Protein AF-0000000087042225 (afdb_homodimer)

Radius of gyration: 25.37 Å; Cα contacts (8 Å, |Δi|>4): 942; chains: 2; bounding box: 65×76×49 Å

pLDDT: mean 95.66, std 5.8, range [67.12, 98.88]

Solvent-accessible surface area (backbone atoms only — not comparable to full-atom values): 33388 Å² total; per-residue (Å²): 128,58,68,72,61,33,48,53,50,55,70,37,31,66,54,37,48,70,68,36,50,70,56,57,73,57,73,89,76,45,88,49,46,54,80,77,43,66,49,50,66,44,94,54,24,66,60,43,42,49,52,50,24,59,32,46,66,61,47,55,66,67,57,50,52,42,52,49,54,55,32,46,47,41,63,35,45,37,58,52,51,37,54,54,40,51,15,54,57,40,36,45,84,49,43,46,36,85,48,38,49,23,42,46,53,26,40,50,47,25,57,48,50,43,52,23,53,32,48,51,50,50,48,49,62,36,30,56,39,28,57,53,44,45,49,46,18,40,33,45,29,32,34,52,38,43,65,80,77,42,81,44,32,44,64,34,44,39,51,50,46,22,50,50,24,45,51,49,16,47,30,27,40,35,48,13,52,52,27,46,77,44,62,19,56,67,61,15,48,55,28,39,56,48,17,51,52,26,45,38,50,16,52,36,32,43,49,53,50,44,52,38,42,71,77,39,43,41,63,41,36,35,34,52,30,51,46,56,74,67,51,86,68,66,74,51,63,66,36,35,58,89,77,46,91,55,40,38,60,54,45,51,41,48,24,37,73,73,55,31,52,32,70,64,52,54,33,49,49,53,42,46,51,42,57,74,59,44,50,84,71,65,73,91,51,49,74,67,22,46,53,20,39,51,50,55,69,46,40,36,63,55,45,56,65,52,42,65,61,51,56,58,50,51,72,66,54,76,89,71,86,58,77,43,51,49,130,128,59,69,71,62,34,48,53,49,55,70,38,32,67,54,37,48,70,68,36,51,70,57,55,73,56,76,89,76,47,87,49,45,53,80,78,44,64,49,48,66,44,95,53,24,66,60,42,41,49,53,49,24,58,32,45,66,61,45,56,67,66,56,48,54,40,52,48,54,53,32,44,47,41,63,36,44,36,56,53,50,36,55,54,42,52,15,54,56,41,34,45,84,49,44,47,37,84,50,37,49,23,41,47,54,27,40,51,49,25,58,49,50,42,53,22,55,31,47,51,51,50,46,50,60,35,28,56,40,28,60,54,43,44,50,47,18,41,33,44,29,33,35,52,36,43,64,81,77,42,81,43,32,45,65,36,45,41,52,50,47,22,51,50,24,44,51,48,17,47,29,26,41,35,48,12,53,52,27,46,75,44,62,20,57,66,59,15,49,55,28,39,54,48,16,51,50,25,45,38,50,16,52,35,32,43,49,52,51,44,52,40,43,71,78,40,41,42,64,42,36,36,32,50,28,51,46,57,76,66,50,86,68,66,74,52,65,66,35,35,59,89,78,45,92,54,41,37,60,54,45,50,42,49,23,37,73,73,55,31,53,33,69,64,53,54,35,50,49,53,42,48,50,40,59,74,59,43,50,86,72,66,72,90,52,49,75,67,22,47,52,21,40,52,50,53,71,46,41,36,62,56,44,56,64,52,41,63,61,50,56,58,51,53,73,67,54,77,90,69,87,58,77,43,50,49,129

Foldseek 3Di:
DDPVVLVVLVVCQVVCVVPQCVLFDDPVPDDFLCVLAQDPVDPCRVVRLVVLQVLLVLADPLLVLLLLLLLLLLLLLVLLLVLQQLARNQHDPPCDDPGSSPVSSVSLSVNSNRLNVNSLVSSVSNPFWDNVLSVLLSVVQNVVFFDLVQVSHVLLSLLLLLLVLLQLLLLLQLSLVSSVVSPNNSSSVSSNSVSVSSVSSNVSSLVVLLVCCVPPVQVNLLSNLVSVVSPRDRRSCCGDRPPDRCSNVLSLLSCCVSVSGHLLNSLVSLVVSCVSSVLVPDDDYDPSSVVSSVNSNCVSVVSVVVRVVVSVVSVPDDNDDDNTTDD/DDPVVLVVLVVCQVVCVVPQCVLFDDPVPDDFLCVLAQDPVDPCRVVRLVVLQVLLVLADPLLVLLLLLLLLLLLLLVLLLVLQQLARNQHDPPCDDPGSSPVCSVSLSVNSNRLNVNSLVSSVSNPFWDNVLSVLLSVVQNVVFADLVQVSHVLLSLLLLLLVLLQLLLLLQLSLVSSVVSPNNSSSVSSNSVSVSSVSSNVSSLVVLLVCCVPPVQVNLLSNLVSVVSPRDRRSCCGDRPPDRCSNVLSLLSCCVSVSGHLLNSLVSLVVSCVSSVLVPDDDYDPSSVVSSVNSNCVSVVSVVVRVVVSVVSVPDDNDDDNTTDD

Structure (mmCIF, N/CA/C/O backbone):
data_AF-0000000087042225-model_v1
#
loop_
_entity.id
_entity.type
_entity.pdbx_description
1 polymer stearoyl-
#
loop_
_atom_site.group_PDB
_atom_site.id
_atom_site.type_symbol
_atom_site.label_atom_id
_atom_site.label_alt_id
_atom_site.label_comp_id
_atom_site.label_asym_id
_atom_site.label_entity_id
_atom_site.label_seq_id
_atom_site.pdbx_PDB_ins_code
_atom_site.Cartn_x
_atom_site.Cartn_y
_atom_site.Cartn_z
_atom_site.occupancy
_atom_site.B_iso_or_equiv
_atom_site.auth_seq_id
_atom_site.auth_comp_id
_atom_site.auth_asym_id
_atom_site.auth_atom_id
_atom_site.pdbx_PDB_model_num
ATOM 1 N N . MET A 1 1 ? 22.641 13.641 -0.724 1 86.81 1 MET A N 1
ATOM 2 C CA . MET A 1 1 ? 23.109 14.32 0.481 1 86.81 1 MET A CA 1
ATOM 3 C C . MET A 1 1 ? 24.578 14.023 0.74 1 86.81 1 MET A C 1
ATOM 5 O O . MET A 1 1 ? 25.047 12.898 0.517 1 86.81 1 MET A O 1
ATOM 9 N N . PRO A 1 2 ? 25.266 15.016 1.279 1 89.56 2 PRO A N 1
ATOM 10 C CA . PRO A 1 2 ? 26.656 14.742 1.626 1 89.56 2 PRO A CA 1
ATOM 11 C C . PRO A 1 2 ? 26.812 13.617 2.648 1 89.56 2 PRO A C 1
ATOM 13 O O . PRO A 1 2 ? 25.953 13.469 3.531 1 89.56 2 PRO A O 1
ATOM 16 N N . PRO A 1 3 ? 27.906 12.867 2.502 1 90.44 3 PRO A N 1
ATOM 17 C CA . PRO A 1 3 ? 28.109 11.703 3.375 1 90.44 3 PRO A CA 1
ATOM 18 C C . PRO A 1 3 ? 28.078 12.07 4.859 1 90.44 3 PRO A C 1
ATOM 20 O O . PRO A 1 3 ? 27.594 11.289 5.68 1 90.44 3 PRO A O 1
ATOM 23 N N . GLN A 1 4 ? 28.578 13.172 5.16 1 90.81 4 GLN A N 1
ATOM 24 C CA . GLN A 1 4 ? 28.609 13.594 6.559 1 90.81 4 GLN A CA 1
ATOM 25 C C . GLN A 1 4 ? 27.203 13.75 7.117 1 90.81 4 GLN A C 1
ATOM 27 O O . GLN A 1 4 ? 26.953 13.445 8.281 1 90.81 4 GLN A O 1
ATOM 32 N N . LYS A 1 5 ? 26.375 14.234 6.336 1 91.81 5 LYS A N 1
ATOM 33 C CA . LYS A 1 5 ? 24.984 14.398 6.758 1 91.81 5 LYS A CA 1
ATOM 34 C C . LYS A 1 5 ? 24.297 13.039 6.898 1 91.81 5 LYS A C 1
ATOM 36 O O . LYS A 1 5 ? 23.484 12.844 7.809 1 91.81 5 LYS A O 1
ATOM 41 N N . ILE A 1 6 ? 24.594 12.156 6.004 1 93.5 6 ILE A N 1
ATOM 42 C CA . ILE A 1 6 ? 24.047 10.805 6.07 1 93.5 6 ILE A CA 1
ATOM 43 C C . ILE A 1 6 ? 24.469 10.141 7.383 1 93.5 6 ILE A C 1
ATOM 45 O O . ILE A 1 6 ? 23.672 9.438 8.008 1 93.5 6 ILE A O 1
ATOM 49 N N . GLN A 1 7 ? 25.688 10.398 7.797 1 94.69 7 GLN A N 1
ATOM 50 C CA . GLN A 1 7 ? 26.219 9.805 9.016 1 94.69 7 GLN A CA 1
ATOM 51 C C . GLN A 1 7 ? 25.453 10.289 10.242 1 94.69 7 GLN A C 1
ATOM 53 O O . GLN A 1 7 ? 25.344 9.57 11.234 1 94.69 7 GLN A O 1
ATOM 58 N N . ILE A 1 8 ? 24.906 11.477 10.172 1 95.81 8 ILE A N 1
ATOM 59 C CA . ILE A 1 8 ? 24.078 11.992 11.266 1 95.81 8 ILE A CA 1
ATOM 60 C C . ILE A 1 8 ? 22.906 11.039 11.531 1 95.81 8 ILE A C 1
ATOM 62 O O . ILE A 1 8 ? 22.688 10.617 12.672 1 95.81 8 ILE A O 1
ATOM 66 N N . PHE A 1 9 ? 22.266 10.625 10.523 1 97.25 9 PHE A N 1
ATOM 67 C CA . PHE A 1 9 ? 21.094 9.781 10.672 1 97.25 9 PHE A CA 1
ATOM 68 C C . PHE A 1 9 ? 21.484 8.367 11.094 1 97.25 9 PHE A C 1
ATOM 70 O O . PHE A 1 9 ? 20.781 7.73 11.875 1 97.25 9 PHE A O 1
ATOM 77 N N . LYS A 1 10 ? 22.562 7.934 10.562 1 95.69 10 LYS A N 1
ATOM 78 C CA . LYS A 1 10 ? 23.047 6.621 10.984 1 95.69 10 LYS A CA 1
ATOM 79 C C . LYS A 1 10 ? 23.391 6.629 12.469 1 95.69 10 LYS A C 1
ATOM 81 O O . LYS A 1 10 ? 23.141 5.648 13.18 1 95.69 10 LYS A O 1
ATOM 86 N N . SER A 1 11 ? 23.938 7.719 12.945 1 96.88 11 SER A N 1
ATOM 87 C CA . SER A 1 11 ? 24.359 7.836 14.344 1 96.88 11 SER A CA 1
ATOM 88 C C . SER A 1 11 ? 23.141 7.934 15.266 1 96.88 11 SER A C 1
ATOM 90 O O . SER A 1 11 ? 23.25 7.695 16.469 1 96.88 11 SER A O 1
ATOM 92 N N . LEU A 1 12 ? 22 8.227 14.75 1 98.06 12 LEU A N 1
ATOM 93 C CA . LEU A 1 12 ? 20.781 8.414 15.547 1 98.06 12 LEU A CA 1
ATOM 94 C C . LEU A 1 12 ? 20 7.109 15.664 1 98.06 12 LEU A C 1
ATOM 96 O O . LEU A 1 12 ? 18.922 7.078 16.25 1 98.06 12 LEU A O 1
ATOM 100 N N . ASP A 1 13 ? 20.484 6.059 15.148 1 98 13 ASP A N 1
ATOM 101 C CA . ASP A 1 13 ? 19.766 4.789 15.094 1 98 13 ASP A CA 1
ATOM 102 C C . ASP A 1 13 ? 19.312 4.359 16.484 1 98 13 ASP A C 1
ATOM 104 O O . ASP A 1 13 ? 18.141 4.023 16.672 1 98 13 ASP A O 1
ATOM 108 N N . ASN A 1 14 ? 20.172 4.352 17.438 1 98.19 14 ASN A N 1
ATOM 109 C CA . ASN A 1 14 ? 19.828 3.967 18.812 1 98.19 14 ASN A CA 1
ATOM 110 C C . ASN A 1 14 ? 18.828 4.941 19.422 1 98.19 14 ASN A C 1
ATOM 112 O O . ASN A 1 14 ? 17.922 4.531 20.156 1 98.19 14 ASN A O 1
ATOM 116 N N . TRP A 1 15 ? 19.047 6.195 19.156 1 98.69 15 TRP A N 1
ATOM 117 C CA . TRP A 1 15 ? 18.125 7.215 19.672 1 98.69 15 TRP A CA 1
ATOM 118 C C . TRP A 1 15 ? 16.719 6.988 19.141 1 98.69 15 TRP A C 1
ATOM 120 O O . TRP A 1 15 ? 15.742 7.121 19.891 1 98.69 15 TRP A O 1
ATOM 130 N N . VAL A 1 16 ? 16.594 6.645 17.875 1 98.81 16 VAL A N 1
ATOM 131 C CA . VAL A 1 16 ? 15.305 6.375 17.25 1 98.81 16 VAL A CA 1
ATOM 132 C C . VAL A 1 16 ? 14.625 5.199 17.953 1 98.81 16 VAL A C 1
ATOM 134 O O . VAL A 1 16 ? 13.438 5.25 18.266 1 98.81 16 VAL A O 1
ATOM 137 N N . GLU A 1 17 ? 15.344 4.18 18.156 1 98.56 17 GLU A N 1
ATOM 138 C CA . GLU A 1 17 ? 14.805 3.01 18.859 1 98.56 17 GLU A CA 1
ATOM 139 C C . GLU A 1 17 ? 14.211 3.391 20.203 1 98.56 17 GLU A C 1
ATOM 141 O O . GLU A 1 17 ? 13.102 2.982 20.547 1 98.56 17 GLU A O 1
ATOM 146 N N . LYS A 1 18 ? 14.828 4.238 20.938 1 98.5 18 LYS A N 1
ATOM 147 C CA . LYS A 1 18 ? 14.461 4.539 22.328 1 98.5 18 LYS A CA 1
ATOM 148 C C . LYS A 1 18 ? 13.414 5.641 22.391 1 98.5 18 LYS A C 1
ATOM 150 O O . LYS A 1 18 ? 12.555 5.645 23.281 1 98.5 18 LYS A O 1
ATOM 155 N N . ASN A 1 19 ? 13.477 6.566 21.406 1 98.69 19 ASN A N 1
ATOM 156 C CA . ASN A 1 19 ? 12.68 7.781 21.562 1 98.69 19 ASN A CA 1
ATOM 157 C C . ASN A 1 19 ? 11.531 7.832 20.562 1 98.69 19 ASN A C 1
ATOM 159 O O . ASN A 1 19 ? 10.547 8.547 20.766 1 98.69 19 ASN A O 1
ATOM 163 N N . ILE A 1 20 ? 11.695 7.094 19.438 1 98.81 20 ILE A N 1
ATOM 164 C CA . ILE A 1 20 ? 10.688 7.18 18.375 1 98.81 20 ILE A CA 1
ATOM 165 C C . ILE A 1 20 ? 9.828 5.918 18.391 1 98.81 20 ILE A C 1
ATOM 167 O O . ILE A 1 20 ? 8.602 6 18.281 1 98.81 20 ILE A O 1
ATOM 171 N N . HIS A 1 21 ? 10.438 4.734 18.578 1 98.62 21 HIS A N 1
ATOM 172 C CA . HIS A 1 21 ? 9.711 3.471 18.531 1 98.62 21 HIS A CA 1
ATOM 173 C C . HIS A 1 21 ? 8.641 3.412 19.609 1 98.62 21 HIS A C 1
ATOM 175 O O . HIS A 1 21 ? 7.68 2.643 19.5 1 98.62 21 HIS A O 1
ATOM 181 N N . VAL A 1 22 ? 8.719 4.207 20.672 1 98.31 22 VAL A N 1
ATOM 182 C CA . VAL A 1 22 ? 7.766 4.207 21.781 1 98.31 22 VAL A CA 1
ATOM 183 C C . VAL A 1 22 ? 6.402 4.688 21.281 1 98.31 22 VAL A C 1
ATOM 185 O O . VAL A 1 22 ? 5.379 4.445 21.938 1 98.31 22 VAL A O 1
ATOM 188 N N . HIS A 1 23 ? 6.391 5.371 20.125 1 98.44 23 HIS A N 1
ATOM 189 C CA . HIS A 1 23 ? 5.145 5.91 19.594 1 98.44 23 HIS A CA 1
ATOM 190 C C . HIS A 1 23 ? 4.445 4.891 18.688 1 98.44 23 HIS A C 1
ATOM 192 O O . HIS A 1 23 ? 3.383 5.176 18.141 1 98.44 23 HIS A O 1
ATOM 198 N N . LEU A 1 24 ? 5.008 3.707 18.5 1 97.94 24 LEU A N 1
ATOM 199 C CA . LEU A 1 24 ? 4.352 2.572 17.859 1 97.94 24 LEU A CA 1
ATOM 200 C C . LEU A 1 24 ? 3.609 1.725 18.891 1 97.94 24 LEU A C 1
ATOM 202 O O . LEU A 1 24 ? 4.133 1.458 19.969 1 97.94 24 LEU A O 1
ATOM 206 N N . LYS A 1 25 ? 2.467 1.363 18.531 1 96.88 25 LYS A N 1
ATOM 207 C CA . LYS A 1 25 ? 1.713 0.467 19.406 1 96.88 25 LYS A CA 1
ATOM 208 C C . LYS A 1 25 ? 1.952 -0.993 19.031 1 96.88 25 LYS A C 1
ATOM 210 O O . LYS A 1 25 ? 2 -1.337 17.844 1 96.88 25 LYS A O 1
ATOM 215 N N . PRO A 1 26 ? 2.111 -1.877 20.078 1 96.75 26 PRO A N 1
ATOM 216 C CA . PRO A 1 26 ? 2.105 -3.301 19.75 1 96.75 26 PRO A CA 1
ATOM 217 C C . PRO A 1 26 ? 0.828 -3.734 19.031 1 96.75 26 PRO A C 1
ATOM 219 O O . PRO A 1 26 ? -0.255 -3.223 19.328 1 96.75 26 PRO A O 1
ATOM 222 N N . VAL A 1 27 ? 0.932 -4.648 18.125 1 97.56 27 VAL A N 1
ATOM 223 C CA . VAL A 1 27 ? -0.208 -5.109 17.344 1 97.56 27 VAL A CA 1
ATOM 224 C C . VAL A 1 27 ? -1.32 -5.586 18.266 1 97.56 27 VAL A C 1
ATOM 226 O O . VAL A 1 27 ? -2.5 -5.324 18.016 1 97.56 27 VAL A O 1
ATOM 229 N N . GLU A 1 28 ? -0.963 -6.191 19.359 1 96.19 28 GLU A N 1
ATOM 230 C CA . GLU A 1 28 ? -1.916 -6.75 20.312 1 96.19 28 GLU A CA 1
ATOM 231 C C . GLU A 1 28 ? -2.725 -5.652 21 1 96.19 28 GLU A C 1
ATOM 233 O O . GLU A 1 28 ? -3.826 -5.898 21.484 1 96.19 28 GLU A O 1
ATOM 238 N N . LYS A 1 29 ? -2.229 -4.477 21.047 1 96.69 29 LYS A N 1
ATOM 239 C CA . LYS A 1 29 ? -2.887 -3.365 21.719 1 96.69 29 LYS A CA 1
ATOM 240 C C . LYS A 1 29 ? -3.5 -2.393 20.719 1 96.69 29 LYS A C 1
ATOM 242 O O . LYS A 1 29 ? -4.074 -1.374 21.109 1 96.69 29 LYS A O 1
ATOM 247 N N . SER A 1 30 ? -3.359 -2.682 19.484 1 97.62 30 SER A N 1
ATOM 248 C CA . SER A 1 30 ? -3.889 -1.822 18.438 1 97.62 30 SER A CA 1
ATOM 249 C C . SER A 1 30 ? -5.332 -2.18 18.094 1 97.62 30 SER A C 1
ATOM 251 O O . SER A 1 30 ? -5.711 -3.354 18.141 1 97.62 30 SER A O 1
ATOM 253 N N . TRP A 1 31 ? -6.133 -1.144 17.875 1 98.44 31 TRP A N 1
ATOM 254 C CA . TRP A 1 31 ? -7.434 -1.413 17.281 1 98.44 31 TRP A CA 1
ATOM 255 C C . TRP A 1 31 ? -7.285 -1.932 15.852 1 98.44 31 TRP A C 1
ATOM 257 O O . TRP A 1 31 ? -6.25 -1.724 15.219 1 98.44 31 TRP A O 1
ATOM 267 N N . GLU A 1 32 ? -8.219 -2.672 15.422 1 98.5 32 GLU A N 1
ATOM 268 C CA . GLU A 1 32 ? -8.32 -3.139 14.047 1 98.5 32 GLU A CA 1
ATOM 269 C C . GLU A 1 32 ? -9.586 -2.619 13.375 1 98.5 32 GLU A C 1
ATOM 271 O O . GLU A 1 32 ? -10.562 -2.289 14.055 1 98.5 32 GLU A O 1
ATOM 276 N N . PRO A 1 33 ? -9.641 -2.48 12.055 1 98.5 33 PRO A N 1
ATOM 277 C CA . PRO A 1 33 ? -10.836 -2.014 11.359 1 98.5 33 PRO A CA 1
ATOM 278 C C . PRO A 1 33 ? -12.102 -2.76 11.789 1 98.5 33 PRO A C 1
ATOM 280 O O . PRO A 1 33 ? -13.156 -2.143 11.977 1 98.5 33 PRO A O 1
ATOM 283 N N . GLN A 1 34 ? -11.945 -3.957 12.016 1 98.25 34 GLN A N 1
ATOM 284 C CA . GLN A 1 34 ? -13.102 -4.781 12.352 1 98.25 34 GLN A CA 1
ATOM 285 C C . GLN A 1 34 ? -13.727 -4.348 13.672 1 98.25 34 GLN A C 1
ATOM 287 O O . GLN A 1 34 ? -14.914 -4.59 13.914 1 98.25 34 GLN A O 1
ATOM 292 N N . ASP A 1 35 ? -12.977 -3.75 14.539 1 98.19 35 ASP A N 1
ATOM 293 C CA . ASP A 1 35 ? -13.484 -3.289 15.828 1 98.19 35 ASP A CA 1
ATOM 294 C C . ASP A 1 35 ? -14.578 -2.242 15.648 1 98.19 35 ASP A C 1
ATOM 296 O O . ASP A 1 35 ? -15.352 -1.974 16.562 1 98.19 35 ASP A O 1
ATOM 300 N N . PHE A 1 36 ? -14.688 -1.65 14.461 1 98.25 36 PHE A N 1
ATOM 301 C CA . PHE A 1 36 ? -15.594 -0.529 14.266 1 98.25 36 PHE A CA 1
ATOM 302 C C . PHE A 1 36 ? -16.656 -0.873 13.227 1 98.25 36 PHE A C 1
ATOM 304 O O . PHE A 1 36 ? -17.562 -0.07 12.961 1 98.25 36 PHE A O 1
ATOM 311 N N . LEU A 1 37 ? -16.594 -2.018 12.648 1 98.44 37 LEU A N 1
ATOM 312 C CA . LEU A 1 37 ? -17.469 -2.406 11.555 1 98.44 37 LEU A CA 1
ATOM 313 C C . LEU A 1 37 ? -18.438 -3.502 12 1 98.44 37 LEU A C 1
ATOM 315 O O . LEU A 1 37 ? -18.156 -4.227 12.953 1 98.44 37 LEU A O 1
ATOM 319 N N . PRO A 1 38 ? -19.594 -3.611 11.289 1 98.38 38 PRO A N 1
ATOM 320 C CA . PRO A 1 38 ? -20.469 -4.754 11.562 1 98.38 38 PRO A CA 1
ATOM 321 C C . PRO A 1 38 ? -19.734 -6.09 11.508 1 98.38 38 PRO A C 1
ATOM 323 O O . PRO A 1 38 ? -18.875 -6.293 10.641 1 98.38 38 PRO A O 1
ATOM 326 N N . ASP A 1 39 ? -19.984 -6.945 12.445 1 97.62 39 ASP A N 1
ATOM 327 C CA . ASP A 1 39 ? -19.344 -8.25 12.516 1 97.62 39 ASP A CA 1
ATOM 328 C C . ASP A 1 39 ? -20.016 -9.242 11.562 1 97.62 39 ASP A C 1
ATOM 330 O O . ASP A 1 39 ? -21.125 -9.719 11.828 1 97.62 39 ASP A O 1
ATOM 334 N N . PRO A 1 40 ? -19.344 -9.594 10.531 1 96.06 40 PRO A N 1
ATOM 335 C CA . PRO A 1 40 ? -20 -10.43 9.516 1 96.06 40 PRO A CA 1
ATOM 336 C C . PRO A 1 40 ? -20.281 -11.844 10 1 96.06 40 PRO A C 1
ATOM 338 O O . PRO A 1 40 ? -21.047 -12.578 9.383 1 96.06 40 PRO A O 1
ATOM 341 N N . THR A 1 41 ? -19.703 -12.266 11.047 1 95.62 41 THR A N 1
ATOM 342 C CA . THR A 1 41 ? -19.891 -13.625 11.547 1 95.62 41 THR A CA 1
ATOM 343 C C . THR A 1 41 ? -21.047 -13.672 12.555 1 95.62 41 THR A C 1
ATOM 345 O O . THR A 1 41 ? -21.438 -14.758 13 1 95.62 41 THR A O 1
ATOM 348 N N . SER A 1 42 ? -21.516 -12.508 12.883 1 95 42 SER A N 1
ATOM 349 C CA . SER A 1 42 ? -22.562 -12.43 13.891 1 95 42 SER A CA 1
ATOM 350 C C . SER A 1 42 ? -23.938 -12.602 13.273 1 95 42 SER A C 1
ATOM 352 O O . SER A 1 42 ? -24.172 -12.203 12.133 1 95 42 SER A O 1
ATOM 354 N N . ASP A 1 43 ? -24.891 -13.102 14.055 1 94 43 ASP A N 1
ATOM 355 C CA . ASP A 1 43 ? -26.281 -13.188 13.633 1 94 43 ASP A CA 1
ATOM 356 C C . ASP A 1 43 ? -26.891 -11.797 13.453 1 94 43 ASP A C 1
ATOM 358 O O . ASP A 1 43 ? -27.875 -11.641 12.734 1 94 43 ASP A O 1
ATOM 362 N N . GLY A 1 44 ? -26.297 -10.828 14.031 1 96.06 44 GLY A N 1
ATOM 363 C CA . GLY A 1 44 ? -26.797 -9.469 13.984 1 96.06 44 GLY A CA 1
ATOM 364 C C . GLY A 1 44 ? -26.156 -8.633 12.898 1 96.06 44 GLY A C 1
ATOM 365 O O . GLY A 1 44 ? -26.297 -7.402 12.891 1 96.06 44 GLY A O 1
ATOM 366 N N . PHE A 1 45 ? -25.516 -9.305 11.977 1 97.44 45 PHE A N 1
ATOM 367 C CA . PHE A 1 45 ? -24.75 -8.602 10.953 1 97.44 45 PHE A CA 1
ATOM 368 C C . PHE A 1 45 ? -25.641 -7.633 10.18 1 97.44 45 PHE A C 1
ATOM 370 O O . PHE A 1 45 ? -25.312 -6.453 10.047 1 97.44 45 PHE A O 1
ATOM 377 N N . TYR A 1 46 ? -26.797 -8.094 9.719 1 97.31 46 TYR A N 1
ATOM 378 C CA . TYR A 1 46 ? -27.672 -7.281 8.883 1 97.31 46 TYR A CA 1
ATOM 379 C C . TYR A 1 46 ? -28.25 -6.121 9.68 1 97.31 46 TYR A C 1
ATOM 381 O O . TYR A 1 46 ? -28.391 -5.008 9.164 1 97.31 46 TYR A O 1
ATOM 389 N N . GLU A 1 47 ? -28.562 -6.383 10.922 1 98 47 GLU A N 1
ATOM 390 C CA . GLU A 1 47 ? -29.062 -5.316 11.781 1 98 47 GLU A CA 1
ATOM 391 C C . GLU A 1 47 ? -28 -4.246 12 1 98 47 GLU A C 1
ATOM 393 O O . GLU A 1 47 ? -28.297 -3.051 11.992 1 98 47 GLU A O 1
ATOM 398 N N . GLN A 1 48 ? -26.828 -4.684 12.234 1 98 48 GLN A N 1
ATOM 399 C CA . GLN A 1 48 ? -25.719 -3.752 12.43 1 98 48 GLN A CA 1
ATOM 400 C C . GLN A 1 48 ? -25.469 -2.914 11.18 1 98 48 GLN A C 1
ATOM 402 O O . GLN A 1 48 ? -25.203 -1.717 11.266 1 98 48 GLN A O 1
ATOM 407 N N . VAL A 1 49 ? -25.516 -3.543 10.008 1 98.12 49 VAL A N 1
ATOM 408 C CA . VAL A 1 49 ? -25.359 -2.824 8.742 1 98.12 49 VAL A CA 1
ATOM 409 C C . VAL A 1 49 ? -26.484 -1.804 8.586 1 98.12 49 VAL A C 1
ATOM 411 O O . VAL A 1 49 ? -26.234 -0.663 8.18 1 98.12 49 VAL A O 1
ATOM 414 N N . GLN A 1 50 ? -27.656 -2.234 8.875 1 97.44 50 GLN A N 1
ATOM 415 C CA . GLN A 1 50 ? -28.797 -1.329 8.781 1 97.44 50 GLN A CA 1
ATOM 416 C C . GLN A 1 50 ? -28.609 -0.115 9.688 1 97.44 50 GLN A C 1
ATOM 418 O O . GLN A 1 50 ? -28.906 1.015 9.289 1 97.44 50 GLN A O 1
ATOM 423 N N . GLU A 1 51 ? -28.172 -0.364 10.898 1 97.19 51 GLU A N 1
ATOM 424 C CA . GLU A 1 51 ? -27.922 0.729 11.828 1 97.19 51 GLU A CA 1
ATOM 425 C C . GLU A 1 51 ? -26.875 1.69 11.281 1 97.19 51 GLU A C 1
ATOM 427 O O . GLU A 1 51 ? -27.016 2.91 11.391 1 97.19 51 GLU A O 1
ATOM 432 N N . LEU A 1 52 ? -25.812 1.137 10.75 1 97.44 52 LEU A N 1
ATOM 433 C CA . LEU A 1 52 ? -24.766 1.946 10.141 1 97.44 52 LEU A CA 1
ATOM 434 C C . LEU A 1 52 ? -25.328 2.803 9.008 1 97.44 52 LEU A C 1
ATOM 436 O O . LEU A 1 52 ? -25.062 4.004 8.945 1 97.44 52 LEU A O 1
ATOM 440 N N . ARG A 1 53 ? -26.172 2.229 8.203 1 97.19 53 ARG A N 1
ATOM 441 C CA . ARG A 1 53 ? -26.766 2.92 7.055 1 97.19 53 ARG A CA 1
ATOM 442 C C . ARG A 1 53 ? -27.719 4.016 7.508 1 97.19 53 ARG A C 1
ATOM 444 O O . ARG A 1 53 ? -27.766 5.09 6.906 1 97.19 53 ARG A O 1
ATOM 451 N N . GLU A 1 54 ? -28.453 3.736 8.5 1 96.69 54 GLU A N 1
ATOM 452 C CA . GLU A 1 54 ? -29.391 4.73 9.023 1 96.69 54 GLU A CA 1
ATOM 453 C C . GLU A 1 54 ? -28.656 5.957 9.555 1 96.69 54 GLU A C 1
ATOM 455 O O . GLU A 1 54 ? -29.078 7.09 9.312 1 96.69 54 GLU A O 1
ATOM 460 N N . SER A 1 55 ? -27.609 5.73 10.211 1 96.38 55 SER A N 1
ATOM 461 C CA . SER A 1 55 ? -26.812 6.832 10.734 1 96.38 55 SER A CA 1
ATOM 462 C C . SER A 1 55 ? -26.156 7.621 9.609 1 96.38 55 SER A C 1
ATOM 464 O O . SER A 1 55 ? -26.078 8.852 9.664 1 96.38 55 SER A O 1
ATOM 466 N N . ALA A 1 56 ? -25.719 6.949 8.609 1 95.81 56 ALA A N 1
ATOM 467 C CA . ALA A 1 56 ? -25.016 7.57 7.492 1 95.81 56 ALA A CA 1
ATOM 468 C C . ALA A 1 56 ? -25.969 8.383 6.625 1 95.81 56 ALA A C 1
ATOM 470 O O . ALA A 1 56 ? -25.562 9.352 5.977 1 95.81 56 ALA A O 1
ATOM 471 N N . ARG A 1 57 ? -27.188 7.957 6.602 1 92.38 57 ARG A N 1
ATOM 472 C CA . ARG A 1 57 ? -28.203 8.586 5.754 1 92.38 57 ARG A CA 1
ATOM 473 C C . ARG A 1 57 ? -28.359 10.062 6.102 1 92.38 57 ARG A C 1
ATOM 475 O O . ARG A 1 57 ? -28.641 10.883 5.227 1 92.38 57 ARG A O 1
ATOM 482 N N . GLU A 1 58 ? -28.062 10.438 7.34 1 89.12 58 GLU A N 1
ATOM 483 C CA . GLU A 1 58 ? -28.312 11.789 7.844 1 89.12 58 GLU A CA 1
ATOM 484 C C . GLU A 1 58 ? -27.125 12.711 7.555 1 89.12 58 GLU A C 1
ATOM 486 O O . GLU A 1 58 ? -27.234 13.93 7.695 1 89.12 58 GLU A O 1
ATOM 491 N N . ILE A 1 59 ? -26.094 12.156 7.074 1 95.88 59 ILE A N 1
ATOM 492 C CA . ILE A 1 59 ? -24.875 12.93 6.852 1 95.88 59 ILE A CA 1
ATOM 493 C C . ILE A 1 59 ? -24.922 13.578 5.469 1 95.88 59 ILE A C 1
ATOM 495 O O . ILE A 1 59 ? -25.234 12.914 4.473 1 95.88 59 ILE A O 1
ATOM 499 N N . PRO A 1 60 ? -24.609 14.859 5.391 1 95.31 60 PRO A N 1
ATOM 500 C CA . PRO A 1 60 ? -24.688 15.555 4.105 1 95.31 60 PRO A CA 1
ATOM 501 C C . PRO A 1 60 ? -23.688 15.008 3.086 1 95.31 60 PRO A C 1
ATOM 503 O O . PRO A 1 60 ? -22.609 14.523 3.461 1 95.31 60 PRO A O 1
ATOM 506 N N . ASP A 1 61 ? -23.984 15.195 1.846 1 95.88 61 ASP A N 1
ATOM 507 C CA . ASP A 1 61 ? -23.156 14.719 0.743 1 95.88 61 ASP A CA 1
ATOM 508 C C . ASP A 1 61 ? -21.781 15.367 0.779 1 95.88 61 ASP A C 1
ATOM 510 O O . ASP A 1 61 ? -20.766 14.711 0.493 1 95.88 61 ASP A O 1
ATOM 514 N N . ASP A 1 62 ? -21.719 16.609 1.097 1 95.69 62 ASP A N 1
ATOM 515 C CA . ASP A 1 62 ? -20.438 17.328 1.16 1 95.69 62 ASP A CA 1
ATOM 516 C C . ASP A 1 62 ? -19.5 16.656 2.16 1 95.69 62 ASP A C 1
ATOM 518 O O . ASP A 1 62 ? -18.297 16.562 1.913 1 95.69 62 ASP A O 1
ATOM 522 N N . TYR A 1 63 ? -20.094 16.234 3.25 1 96.94 63 TYR A N 1
ATOM 523 C CA . TYR A 1 63 ? -19.281 15.539 4.246 1 96.94 63 TYR A CA 1
ATOM 524 C C . TYR A 1 63 ? -18.703 14.258 3.664 1 96.94 63 TYR A C 1
ATOM 526 O O . TYR A 1 63 ? -17.516 13.977 3.84 1 96.94 63 TYR A O 1
ATOM 534 N N . PHE A 1 64 ? -19.5 13.523 2.965 1 97.44 64 PHE A N 1
ATOM 535 C CA . PHE A 1 64 ? -19.047 12.266 2.389 1 97.44 64 PHE A CA 1
ATOM 536 C C . PHE A 1 64 ? -18 12.508 1.312 1 97.44 64 PHE A C 1
ATOM 538 O O . PHE A 1 64 ? -17.062 11.727 1.157 1 97.44 64 PHE A O 1
ATOM 545 N N . ALA A 1 65 ? -18.172 13.586 0.568 1 97.12 65 ALA A N 1
ATOM 546 C CA . ALA A 1 65 ? -17.156 13.922 -0.423 1 97.12 65 ALA A CA 1
ATOM 547 C C . ALA A 1 65 ? -15.789 14.102 0.234 1 97.12 65 ALA A C 1
ATOM 549 O O . ALA A 1 65 ? -14.781 13.578 -0.258 1 97.12 65 ALA A O 1
ATOM 550 N N . VAL A 1 66 ? -15.758 14.781 1.34 1 97.12 66 VAL A N 1
ATOM 551 C CA . VAL A 1 66 ? -14.5 15.031 2.045 1 97.12 66 VAL A CA 1
ATOM 552 C C . VAL A 1 66 ? -13.977 13.727 2.648 1 97.12 66 VAL A C 1
ATOM 554 O O . VAL A 1 66 ? -12.781 13.438 2.578 1 97.12 66 VAL A O 1
ATOM 557 N N . LEU A 1 67 ? -14.891 12.938 3.213 1 98.31 67 LEU A N 1
ATOM 558 C CA . LEU A 1 67 ? -14.492 11.664 3.805 1 98.31 67 LEU A CA 1
ATOM 559 C C . LEU A 1 67 ? -13.898 10.734 2.75 1 98.31 67 LEU A C 1
ATOM 561 O O . LEU A 1 67 ? -12.906 10.047 3.012 1 98.31 67 LEU A O 1
ATOM 565 N N . VAL A 1 68 ? -14.5 10.711 1.585 1 98.44 68 VAL A N 1
ATOM 566 C CA . VAL A 1 68 ? -14 9.906 0.476 1 98.44 68 VAL A CA 1
ATOM 567 C C . VAL A 1 68 ? -12.609 10.375 0.071 1 98.44 68 VAL A C 1
ATOM 569 O O . VAL A 1 68 ? -11.695 9.562 -0.111 1 98.44 68 VAL A O 1
ATOM 572 N N . GLY A 1 69 ? -12.422 11.68 -0.076 1 97.94 69 GLY A N 1
ATOM 573 C CA . GLY A 1 69 ? -11.102 12.203 -0.415 1 97.94 69 GLY A CA 1
ATOM 574 C C . GLY A 1 69 ? -10.031 11.828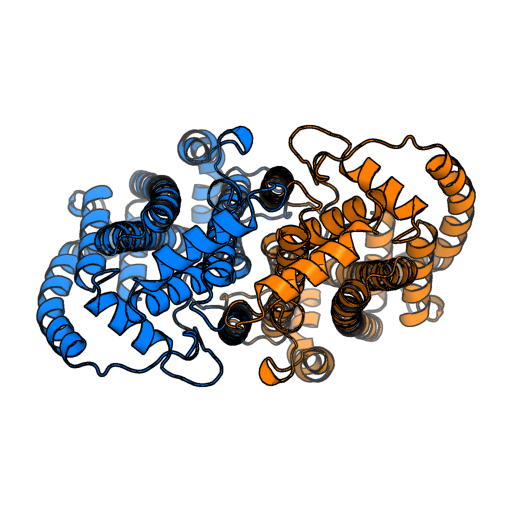 0.593 1 97.94 69 GLY A C 1
ATOM 575 O O . GLY A 1 69 ? -8.914 11.492 0.216 1 97.94 69 GLY A O 1
ATOM 576 N N . ASP A 1 70 ? -10.406 11.906 1.856 1 97.62 70 ASP A N 1
ATOM 577 C CA . ASP A 1 70 ? -9.492 11.492 2.916 1 97.62 70 ASP A CA 1
ATOM 578 C C . ASP A 1 70 ? -9.141 10.016 2.799 1 97.62 70 ASP A C 1
ATOM 580 O O . ASP A 1 70 ? -7.98 9.633 2.947 1 97.62 70 ASP A O 1
ATOM 584 N N . MET A 1 71 ? -10.133 9.242 2.537 1 98.31 71 MET A N 1
ATOM 585 C CA . MET A 1 71 ? -9.922 7.805 2.41 1 98.31 71 MET A CA 1
ATOM 586 C C . MET A 1 71 ? -9.047 7.488 1.201 1 98.31 71 MET A C 1
ATOM 588 O O . MET A 1 71 ? -8.125 6.672 1.292 1 98.31 71 MET A O 1
ATOM 592 N N . ILE A 1 72 ? -9.297 8.125 0.084 1 98.19 72 ILE A N 1
ATOM 593 C CA . ILE A 1 72 ? -8.516 7.914 -1.131 1 98.19 72 ILE A CA 1
ATOM 594 C C . ILE A 1 72 ? -7.043 8.227 -0.859 1 98.19 72 ILE A C 1
ATOM 596 O O . ILE A 1 72 ? -6.156 7.504 -1.319 1 98.19 72 ILE A O 1
ATOM 600 N N . THR A 1 73 ? -6.816 9.227 -0.111 1 96.94 73 THR A N 1
ATOM 601 C CA . THR A 1 73 ? -5.453 9.602 0.249 1 96.94 73 THR A CA 1
ATOM 602 C C . THR A 1 73 ? -4.777 8.484 1.042 1 96.94 73 THR A C 1
ATOM 604 O O . THR A 1 73 ? -3.605 8.18 0.813 1 96.94 73 THR A O 1
ATOM 607 N N . GLU A 1 74 ? -5.527 7.875 1.933 1 96.56 74 GLU A N 1
ATOM 608 C CA . GLU A 1 74 ? -4.984 6.789 2.742 1 96.56 74 GLU A CA 1
ATOM 609 C C . GLU A 1 74 ? -4.59 5.598 1.876 1 96.56 74 GLU A C 1
ATOM 611 O O . GLU A 1 74 ? -3.734 4.801 2.26 1 96.56 74 GLU A O 1
ATOM 616 N N . GLU A 1 75 ? -5.141 5.48 0.742 1 96.44 75 GLU A N 1
ATOM 617 C CA . GLU A 1 75 ? -4.98 4.289 -0.089 1 96.44 75 GLU A CA 1
ATOM 618 C C . GLU A 1 75 ? -3.686 4.344 -0.892 1 96.44 75 GLU A C 1
ATOM 620 O O . GLU A 1 75 ? -3.252 3.336 -1.451 1 96.44 75 GLU A O 1
ATOM 625 N N . ALA A 1 76 ? -3.055 5.469 -0.979 1 97.06 76 ALA A N 1
ATOM 626 C CA . ALA A 1 76 ? -1.811 5.586 -1.734 1 97.06 76 ALA A CA 1
ATOM 627 C C . ALA A 1 76 ? -0.607 5.23 -0.865 1 97.06 76 ALA A C 1
ATOM 629 O O . ALA A 1 76 ? 0.492 5.75 -1.074 1 97.06 76 ALA A O 1
ATOM 630 N N . LEU A 1 77 ? -0.775 4.379 0.024 1 97.69 77 LEU A N 1
ATOM 631 C CA . LEU A 1 77 ? 0.192 4.016 1.055 1 97.69 77 LEU A CA 1
ATOM 632 C C . LEU A 1 77 ? 1.474 3.477 0.43 1 97.69 77 LEU A C 1
ATOM 634 O O . LEU A 1 77 ? 2.57 3.744 0.925 1 97.69 77 LEU A O 1
ATOM 638 N N . PRO A 1 78 ? 1.433 2.688 -0.686 1 97.81 78 PRO A N 1
ATOM 639 C CA . PRO A 1 78 ? 2.684 2.264 -1.317 1 97.81 78 PRO A CA 1
ATOM 640 C C . PRO A 1 78 ? 3.566 3.439 -1.728 1 97.81 78 PRO A C 1
ATOM 642 O O . PRO A 1 78 ? 4.789 3.381 -1.577 1 97.81 78 PRO A O 1
ATOM 645 N N . THR A 1 79 ? 2.943 4.465 -2.137 1 97 79 THR A N 1
ATOM 646 C CA . THR A 1 79 ? 3.672 5.672 -2.516 1 97 79 THR A CA 1
ATOM 647 C C . THR A 1 79 ? 4.348 6.297 -1.3 1 97 79 THR A C 1
ATOM 649 O O . THR A 1 79 ? 5.512 6.703 -1.369 1 97 79 THR A O 1
ATOM 652 N N . TYR A 1 80 ? 3.662 6.312 -0.209 1 97.06 80 TYR A N 1
ATOM 653 C CA . TYR A 1 80 ? 4.18 6.969 0.986 1 97.06 80 TYR A CA 1
ATOM 654 C C . TYR A 1 80 ? 5.352 6.188 1.573 1 97.06 80 TYR A C 1
ATOM 656 O O . TYR A 1 80 ? 6.348 6.777 1.997 1 97.06 80 TYR A O 1
ATOM 664 N N . GLN A 1 81 ? 5.191 4.914 1.585 1 97.69 81 GLN A N 1
ATOM 665 C CA . GLN A 1 81 ? 6.32 4.129 2.066 1 97.69 81 GLN A CA 1
ATOM 666 C C . GLN A 1 81 ? 7.543 4.316 1.17 1 97.69 81 GLN A C 1
ATOM 668 O O . GLN A 1 81 ? 8.672 4.375 1.657 1 97.69 81 GLN A O 1
ATOM 673 N N . SER A 1 82 ? 7.312 4.387 -0.09 1 96.25 82 SER A N 1
ATOM 674 C CA . SER A 1 82 ? 8.406 4.613 -1.031 1 96.25 82 SER A CA 1
ATOM 675 C C . SER A 1 82 ? 9.109 5.934 -0.75 1 96.25 82 SER A C 1
ATOM 677 O O . SER A 1 82 ? 10.344 6.008 -0.8 1 96.25 82 SER A O 1
ATOM 679 N N . PHE A 1 83 ? 8.367 6.953 -0.403 1 95.06 83 PHE A N 1
ATOM 680 C CA . PHE A 1 83 ? 8.938 8.25 -0.066 1 95.06 83 PHE A CA 1
ATOM 681 C C . PHE A 1 83 ? 9.883 8.133 1.124 1 95.06 83 PHE A C 1
ATOM 683 O O . PHE A 1 83 ? 11 8.656 1.093 1 95.06 83 PHE A O 1
ATOM 690 N N . LEU A 1 84 ? 9.43 7.484 2.074 1 97.19 84 LEU A N 1
ATOM 691 C CA . LEU A 1 84 ? 10.219 7.352 3.295 1 97.19 84 LEU A CA 1
ATOM 692 C C . LEU A 1 84 ? 11.477 6.531 3.045 1 97.19 84 LEU A C 1
ATOM 694 O O . LEU A 1 84 ? 12.547 6.863 3.551 1 97.19 84 LEU A O 1
ATOM 698 N N . ASN A 1 85 ? 11.352 5.559 2.203 1 96.38 85 ASN A N 1
ATOM 699 C CA . ASN A 1 85 ? 12.484 4.676 1.927 1 96.38 85 ASN A CA 1
ATOM 700 C C . ASN A 1 85 ? 13.5 5.34 1.004 1 96.38 85 ASN A C 1
ATOM 702 O O . ASN A 1 85 ? 14.648 4.902 0.924 1 96.38 85 ASN A O 1
ATOM 706 N N . MET A 1 86 ? 13.086 6.34 0.345 1 94.44 86 MET A N 1
ATOM 707 C CA . MET A 1 86 ? 13.969 7.031 -0.588 1 94.44 86 MET A CA 1
ATOM 708 C C . MET A 1 86 ? 14.859 8.023 0.147 1 94.44 86 MET A C 1
ATOM 710 O O . MET A 1 86 ? 15.875 8.477 -0.393 1 94.44 86 MET A O 1
ATOM 714 N N . ALA A 1 87 ? 14.523 8.383 1.353 1 96.12 87 ALA A N 1
ATOM 715 C CA . ALA A 1 87 ? 15.281 9.375 2.109 1 96.12 87 ALA A CA 1
ATOM 716 C C . ALA A 1 87 ? 16.672 8.844 2.463 1 96.12 87 ALA A C 1
ATOM 718 O O . ALA A 1 87 ? 16.812 7.758 3.023 1 96.12 87 ALA A O 1
ATOM 719 N N . ASP A 1 88 ? 17.656 9.648 2.188 1 95.69 88 ASP A N 1
ATOM 720 C CA . ASP A 1 88 ? 19.047 9.258 2.369 1 95.69 88 ASP A CA 1
ATOM 721 C C . ASP A 1 88 ? 19.344 8.922 3.832 1 95.69 88 ASP A C 1
ATOM 723 O O . ASP A 1 88 ? 19.047 9.727 4.723 1 95.69 88 ASP A O 1
ATOM 727 N N . GLY A 1 89 ? 19.891 7.777 4.043 1 95.19 89 GLY A N 1
ATOM 728 C CA . GLY A 1 89 ? 20.422 7.438 5.352 1 95.19 89 GLY A CA 1
ATOM 729 C C . GLY A 1 89 ? 19.391 6.809 6.27 1 95.19 89 GLY A C 1
ATOM 730 O O . GLY A 1 89 ? 1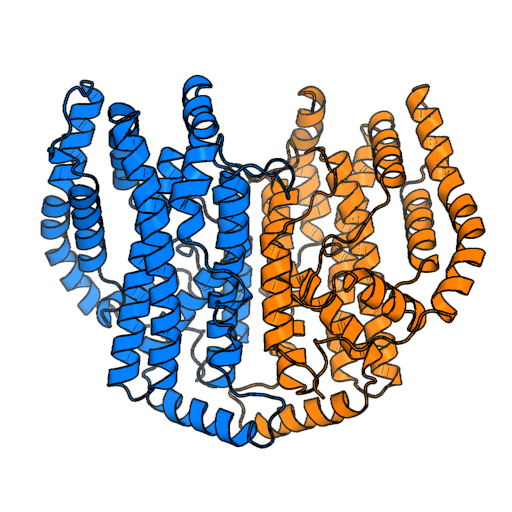9.719 6.328 7.352 1 95.19 89 GLY A O 1
ATOM 731 N N . VAL A 1 90 ? 18.141 6.742 5.77 1 97.06 90 VAL A N 1
ATOM 732 C CA . VAL A 1 90 ? 17.141 6.227 6.684 1 97.06 90 VAL A CA 1
ATOM 733 C C . VAL A 1 90 ? 16.266 5.191 5.969 1 97.06 90 VAL A C 1
ATOM 735 O O . VAL A 1 90 ? 15.266 4.73 6.516 1 97.06 90 VAL A O 1
ATOM 738 N N . GLY A 1 91 ? 16.594 4.859 4.758 1 95.81 91 GLY A N 1
ATOM 739 C CA . GLY A 1 91 ? 15.82 3.926 3.965 1 95.81 91 GLY A CA 1
ATOM 740 C C . GLY A 1 91 ? 15.992 2.484 4.402 1 95.81 91 GLY A C 1
ATOM 741 O O . GLY A 1 91 ? 16.922 2.16 5.137 1 95.81 91 GLY A O 1
ATOM 742 N N . ASP A 1 92 ? 15.086 1.642 3.977 1 96.94 92 ASP A N 1
ATOM 743 C CA . ASP A 1 92 ? 15.133 0.2 4.203 1 96.94 92 ASP A CA 1
ATOM 744 C C . ASP A 1 92 ? 15.922 -0.501 3.102 1 96.94 92 ASP A C 1
ATOM 746 O O . ASP A 1 92 ? 15.359 -0.892 2.078 1 96.94 92 ASP A O 1
ATOM 750 N N . GLU A 1 93 ? 17.062 -0.853 3.297 1 93 93 GLU A N 1
ATOM 751 C CA . GLU A 1 93 ? 18.016 -1.26 2.26 1 93 93 GLU A CA 1
ATOM 752 C C . GLU A 1 93 ? 17.75 -2.691 1.802 1 93 93 GLU A C 1
ATOM 754 O O . GLU A 1 93 ? 18.203 -3.1 0.73 1 93 93 GLU A O 1
ATOM 759 N N . THR A 1 94 ? 17.062 -3.479 2.607 1 93.88 94 THR A N 1
ATOM 760 C CA . THR A 1 94 ? 16.938 -4.891 2.262 1 93.88 94 THR A CA 1
ATOM 761 C C . THR A 1 94 ? 15.461 -5.293 2.189 1 93.88 94 THR A C 1
ATOM 763 O O . THR A 1 94 ? 15.141 -6.402 1.759 1 93.88 94 THR A O 1
ATOM 766 N N . GLY A 1 95 ? 14.539 -4.441 2.648 1 93.94 95 GLY A N 1
ATOM 767 C CA . GLY A 1 95 ? 13.141 -4.789 2.822 1 93.94 95 GLY A CA 1
ATOM 768 C C . GLY A 1 95 ? 12.812 -5.293 4.215 1 93.94 95 GLY A C 1
ATOM 769 O O . GLY A 1 95 ? 11.648 -5.352 4.609 1 93.94 95 GLY A O 1
ATOM 770 N N . ALA A 1 96 ? 13.828 -5.66 4.918 1 95.62 96 ALA A N 1
ATOM 771 C CA . ALA A 1 96 ? 13.711 -6.086 6.309 1 95.62 96 ALA A CA 1
ATOM 772 C C . ALA A 1 96 ? 14.922 -5.652 7.125 1 95.62 96 ALA A C 1
ATOM 774 O O . ALA A 1 96 ? 15.398 -6.395 7.984 1 95.62 96 ALA A O 1
ATOM 775 N N . SER A 1 97 ? 15.477 -4.512 6.785 1 97 97 SER A N 1
ATOM 776 C CA . SER A 1 97 ? 16.609 -3.959 7.512 1 97 97 SER A CA 1
ATOM 777 C C . SER A 1 97 ? 16.328 -3.846 9 1 97 97 SER A C 1
ATOM 779 O O . SER A 1 97 ? 15.195 -3.531 9.398 1 97 97 SER A O 1
ATOM 781 N N . LEU A 1 98 ? 17.375 -4.074 9.812 1 97 98 LEU A N 1
ATOM 782 C CA . LEU A 1 98 ? 17.219 -4.004 11.258 1 97 98 LEU A CA 1
ATOM 783 C C . LEU A 1 98 ? 17.469 -2.586 11.766 1 97 98 LEU A C 1
ATOM 785 O O . LEU A 1 98 ? 17.344 -2.32 12.961 1 97 98 LEU A O 1
ATOM 789 N N . SER A 1 99 ? 17.812 -1.674 10.859 1 98 99 SER A N 1
ATOM 790 C CA . SER A 1 99 ? 17.938 -0.285 11.297 1 98 99 SER A CA 1
ATOM 791 C C . SER A 1 99 ? 16.641 0.207 11.93 1 98 99 SER A C 1
ATOM 793 O O . SER A 1 99 ? 15.547 -0.15 11.484 1 98 99 SER A O 1
ATOM 795 N N . SER A 1 100 ? 16.797 1.05 12.961 1 98.69 100 SER A N 1
ATOM 796 C CA . SER A 1 100 ? 15.625 1.569 13.656 1 98.69 100 SER A CA 1
ATOM 797 C C . SER A 1 100 ? 14.758 2.412 12.727 1 98.69 100 SER A C 1
ATOM 799 O O . SER A 1 100 ? 13.539 2.465 12.883 1 98.69 100 SER A O 1
ATOM 801 N N . TRP A 1 101 ? 15.398 3.084 11.75 1 98.69 101 TRP A N 1
ATOM 802 C CA . TRP A 1 101 ? 14.656 3.877 10.773 1 98.69 101 TRP A CA 1
ATOM 803 C C . TRP A 1 101 ? 13.773 2.986 9.906 1 98.69 101 TRP A C 1
ATOM 805 O O . TRP A 1 101 ? 12.594 3.285 9.703 1 98.69 101 TRP A O 1
ATOM 815 N N . ALA A 1 102 ? 14.305 1.914 9.406 1 98.44 102 ALA A N 1
ATOM 816 C CA . ALA A 1 102 ? 13.562 0.975 8.578 1 98.44 102 ALA A CA 1
ATOM 817 C C . ALA A 1 102 ? 12.414 0.341 9.359 1 98.44 102 ALA A C 1
ATOM 819 O O . ALA A 1 102 ? 11.305 0.202 8.844 1 98.44 102 ALA A O 1
ATOM 820 N N . ILE A 1 103 ? 12.688 -0.058 10.57 1 98.56 103 ILE A N 1
ATOM 821 C CA . ILE A 1 103 ? 11.672 -0.653 11.43 1 98.56 103 ILE A CA 1
ATOM 822 C C . ILE A 1 103 ? 10.531 0.343 11.648 1 98.56 103 ILE A C 1
ATOM 824 O O . ILE A 1 103 ? 9.359 -0.013 11.539 1 98.56 103 ILE A O 1
ATOM 828 N N . TRP A 1 104 ? 10.867 1.604 11.953 1 98.81 104 TRP A N 1
ATOM 829 C CA . TRP A 1 104 ? 9.852 2.635 12.109 1 98.81 104 TRP A CA 1
ATOM 830 C C . TRP A 1 104 ? 8.969 2.729 10.867 1 98.81 104 TRP A C 1
ATOM 832 O O . TRP A 1 104 ? 7.742 2.725 10.961 1 98.81 104 TRP A O 1
ATOM 842 N N . THR A 1 105 ? 9.617 2.824 9.695 1 98.75 105 THR A N 1
ATOM 843 C CA . THR A 1 105 ? 8.883 3.014 8.453 1 98.75 105 THR A CA 1
ATOM 844 C C . THR A 1 105 ? 7.918 1.855 8.211 1 98.75 105 THR A C 1
ATOM 846 O O . THR A 1 105 ? 6.75 2.072 7.883 1 98.75 105 THR A O 1
ATOM 849 N N . ARG A 1 106 ? 8.32 0.64 8.383 1 98.56 106 ARG A N 1
ATOM 850 C CA . ARG A 1 106 ? 7.469 -0.516 8.125 1 98.56 106 ARG A CA 1
ATOM 851 C C . ARG A 1 106 ? 6.324 -0.587 9.125 1 98.56 106 ARG A C 1
ATOM 853 O O . ARG A 1 106 ? 5.18 -0.846 8.742 1 98.56 106 ARG A O 1
ATOM 860 N N . LYS A 1 107 ? 6.637 -0.374 10.375 1 98.75 107 LYS A N 1
ATOM 861 C CA . LYS A 1 107 ? 5.594 -0.45 11.398 1 98.75 107 LYS A CA 1
ATOM 862 C C . LYS A 1 107 ? 4.617 0.716 11.273 1 98.75 107 LYS A C 1
ATOM 864 O O . LYS A 1 107 ? 3.416 0.552 11.492 1 98.75 107 LYS A O 1
ATOM 869 N N . TRP A 1 108 ? 5.16 1.935 10.984 1 98.81 108 TRP A N 1
ATOM 870 C CA . TRP A 1 108 ? 4.289 3.061 10.664 1 98.81 108 TRP A CA 1
ATOM 871 C C . TRP A 1 108 ? 3.35 2.707 9.516 1 98.81 108 TRP A C 1
ATOM 873 O O . TRP A 1 108 ? 2.143 2.947 9.594 1 98.81 108 TRP A O 1
ATOM 883 N N . THR A 1 109 ? 3.869 2.127 8.453 1 98.75 109 THR A N 1
ATOM 884 C CA . THR A 1 109 ? 3.086 1.725 7.289 1 98.75 109 THR A CA 1
ATOM 885 C C . THR A 1 109 ? 1.995 0.734 7.688 1 98.75 109 THR A C 1
ATOM 887 O O . THR A 1 109 ? 0.854 0.843 7.234 1 98.75 109 THR A O 1
ATOM 890 N N . ALA A 1 110 ? 2.363 -0.196 8.516 1 98.69 110 ALA A N 1
ATOM 891 C CA . ALA A 1 110 ? 1.401 -1.19 8.984 1 98.69 110 ALA A CA 1
ATOM 892 C C . ALA A 1 110 ? 0.239 -0.527 9.711 1 98.69 110 ALA A C 1
ATOM 894 O O . ALA A 1 110 ? -0.92 -0.902 9.516 1 98.69 110 ALA A O 1
ATOM 895 N N . GLU A 1 111 ? 0.526 0.455 10.539 1 98.69 111 GLU A N 1
ATOM 896 C CA . GLU A 1 111 ? -0.524 1.178 11.258 1 98.69 111 GLU A CA 1
ATOM 897 C C . GLU A 1 111 ? -1.381 1.995 10.289 1 98.69 111 GLU A C 1
ATOM 899 O O . GLU A 1 111 ? -2.605 2.031 10.422 1 98.69 111 GLU A O 1
ATOM 904 N N . GLU A 1 112 ? -0.701 2.646 9.344 1 98.44 112 GLU A N 1
ATOM 905 C CA . GLU A 1 112 ? -1.414 3.484 8.391 1 98.44 112 GLU A CA 1
ATOM 906 C C . GLU A 1 112 ? -2.367 2.658 7.531 1 98.44 112 GLU A C 1
ATOM 908 O O . GLU A 1 112 ? -3.432 3.139 7.133 1 98.44 112 GLU A O 1
ATOM 913 N N . ASN A 1 113 ? -2 1.446 7.211 1 98.56 113 ASN A N 1
ATOM 914 C CA . ASN A 1 113 ? -2.818 0.579 6.371 1 98.56 113 ASN A CA 1
ATOM 915 C C . ASN A 1 113 ? -4.215 0.391 6.953 1 98.56 113 ASN A C 1
ATOM 917 O O . ASN A 1 113 ? -5.195 0.291 6.207 1 98.56 113 ASN A O 1
ATOM 921 N N . ARG A 1 114 ? -4.344 0.374 8.273 1 98.44 114 ARG A N 1
ATOM 922 C CA . ARG A 1 114 ? -5.613 0.143 8.953 1 98.44 114 ARG A CA 1
ATOM 923 C C . ARG A 1 114 ? -6.582 1.298 8.711 1 98.44 114 ARG A C 1
ATOM 925 O O . ARG A 1 114 ? -7.797 1.101 8.688 1 98.44 114 ARG A O 1
ATOM 932 N N . HIS A 1 115 ? -6.031 2.521 8.523 1 98.69 115 HIS A N 1
ATOM 933 C CA . HIS A 1 115 ? -6.875 3.691 8.312 1 98.69 115 HIS A CA 1
ATOM 934 C C . HIS A 1 115 ? -7.672 3.57 7.02 1 98.69 115 HIS A C 1
ATOM 936 O O . HIS A 1 115 ? -8.891 3.74 7.02 1 98.69 115 HIS A O 1
ATOM 942 N N . GLY A 1 116 ? -6.926 3.26 5.922 1 97.94 116 GLY A N 1
ATOM 943 C CA . GLY A 1 116 ? -7.59 3.084 4.641 1 97.94 116 GLY A CA 1
ATOM 944 C C . GLY A 1 116 ? -8.57 1.927 4.637 1 97.94 116 GLY A C 1
ATOM 945 O O . GLY A 1 116 ? -9.68 2.047 4.102 1 97.94 116 GLY A O 1
ATOM 946 N N . ASP A 1 117 ? -8.188 0.832 5.262 1 98.06 117 ASP A N 1
ATOM 947 C CA . ASP A 1 117 ? -9.047 -0.345 5.32 1 98.06 117 ASP A CA 1
ATOM 948 C C . ASP A 1 117 ? -10.367 -0.024 6.016 1 98.06 117 ASP A C 1
ATOM 950 O O . ASP A 1 117 ? -11.438 -0.42 5.547 1 98.06 117 ASP A O 1
ATOM 954 N N . LEU A 1 118 ? -10.258 0.668 7.152 1 98.62 118 LEU A N 1
ATOM 955 C CA . LEU A 1 118 ? -11.438 0.982 7.949 1 98.62 118 LEU A CA 1
ATOM 956 C C . LEU A 1 118 ? -12.375 1.918 7.188 1 98.62 118 LEU A C 1
ATOM 958 O O . LEU A 1 118 ? -13.562 1.62 7.027 1 98.62 118 LEU A O 1
ATOM 962 N N . LEU A 1 119 ? -11.828 3.004 6.68 1 98.69 119 LEU A N 1
ATOM 963 C CA . LEU A 1 119 ? -12.648 4 6 1 98.69 119 LEU A CA 1
ATOM 964 C C . LEU A 1 119 ? -13.258 3.428 4.727 1 98.69 119 LEU A C 1
ATOM 966 O O . LEU A 1 119 ? -14.414 3.699 4.41 1 98.69 119 LEU A O 1
ATOM 970 N N . ASN A 1 120 ? -12.477 2.65 4.02 1 98.56 120 ASN A N 1
ATOM 971 C CA . ASN A 1 120 ? -12.93 2.035 2.779 1 98.56 120 ASN A CA 1
ATOM 972 C C . ASN A 1 120 ? -14.141 1.136 3.014 1 98.56 120 ASN A C 1
ATOM 974 O O . ASN A 1 120 ? -15.148 1.24 2.305 1 98.56 120 ASN A O 1
ATOM 978 N N . LYS A 1 121 ? -14.117 0.313 4 1 98.44 121 LYS A N 1
ATOM 979 C CA . LYS A 1 121 ? -15.219 -0.603 4.289 1 98.44 121 LYS A CA 1
ATOM 980 C C . LYS A 1 121 ? -16.422 0.147 4.844 1 98.44 121 LYS A C 1
ATOM 982 O O . LYS A 1 121 ? -17.578 -0.179 4.516 1 98.44 121 LYS A O 1
ATOM 987 N N . TYR A 1 122 ? -16.188 1.141 5.715 1 98.62 122 TYR A N 1
ATOM 988 C CA . TYR A 1 122 ? -17.297 1.946 6.215 1 98.62 122 TYR A CA 1
ATOM 989 C C . TYR A 1 122 ? -18.062 2.604 5.066 1 98.62 122 TYR A C 1
ATOM 991 O O . TYR A 1 122 ? -19.297 2.545 5.008 1 98.62 122 TYR A O 1
ATOM 999 N N . LEU A 1 123 ? -17.266 3.232 4.172 1 98.56 123 LEU A N 1
ATOM 1000 C CA . LEU A 1 123 ? -17.875 3.924 3.041 1 98.56 123 LEU A CA 1
ATOM 1001 C C . LEU A 1 123 ? -18.656 2.949 2.162 1 98.56 123 LEU A C 1
ATOM 1003 O O . LEU A 1 123 ? -19.766 3.252 1.728 1 98.56 123 LEU A O 1
ATOM 1007 N N . TYR A 1 124 ? -18.109 1.802 1.937 1 98.62 124 TYR A N 1
ATOM 1008 C CA . TYR A 1 124 ? -18.812 0.768 1.178 1 98.62 124 TYR A CA 1
ATOM 1009 C C . TYR A 1 124 ? -20.141 0.405 1.839 1 98.62 124 TYR A C 1
ATOM 1011 O O . TYR A 1 124 ? -21.188 0.406 1.188 1 98.62 124 TYR A O 1
ATOM 1019 N N . LEU A 1 125 ? -20.109 0.161 3.16 1 98.31 125 LEU A N 1
ATOM 1020 C CA . LEU A 1 125 ? -21.281 -0.329 3.873 1 98.31 125 LEU A CA 1
ATOM 1021 C C . LEU A 1 125 ? -22.328 0.771 4.012 1 98.31 125 LEU A C 1
ATOM 1023 O O . LEU A 1 125 ? -23.516 0.484 4.191 1 98.31 125 LEU A O 1
ATOM 1027 N N . SER A 1 126 ? -21.906 2.021 3.971 1 97.62 126 SER A N 1
ATOM 1028 C CA . SER A 1 126 ? -22.828 3.135 4.168 1 97.62 126 SER A CA 1
ATOM 1029 C C . SER A 1 126 ? -23.875 3.188 3.059 1 97.62 126 SER A C 1
ATOM 1031 O O . SER A 1 126 ? -24.984 3.701 3.264 1 97.62 126 SER A O 1
ATOM 1033 N N . GLY A 1 127 ? -23.469 2.713 1.831 1 97.25 127 GLY A N 1
ATOM 1034 C CA . GLY A 1 127 ? -24.375 2.771 0.686 1 97.25 127 GLY A CA 1
ATOM 1035 C C . GLY A 1 127 ? -24.547 4.172 0.135 1 97.25 127 GLY A C 1
ATOM 1036 O O . GLY A 1 127 ? -25.438 4.418 -0.687 1 97.25 127 GLY A O 1
ATOM 1037 N N . ARG A 1 128 ? -23.641 5.078 0.584 1 97.06 128 ARG A N 1
ATOM 1038 C CA . ARG A 1 128 ? -23.797 6.492 0.252 1 97.06 128 ARG A CA 1
ATOM 1039 C C . ARG A 1 128 ? -22.891 6.883 -0.916 1 97.06 128 ARG A C 1
ATOM 1041 O O . ARG A 1 128 ? -23.016 7.977 -1.465 1 97.06 128 ARG A O 1
ATOM 1048 N N . VAL A 1 129 ? -22.062 5.949 -1.329 1 98 129 VAL A N 1
ATOM 1049 C CA . VAL A 1 129 ? -21.016 6.375 -2.256 1 98 129 VAL A CA 1
ATOM 1050 C C . VAL A 1 129 ? -20.984 5.445 -3.465 1 98 129 VAL A C 1
ATOM 1052 O O . VAL A 1 129 ? -21.516 4.332 -3.414 1 98 129 VAL A O 1
ATOM 1055 N N . ASP A 1 130 ? -20.422 5.953 -4.57 1 97.69 130 ASP A N 1
ATOM 1056 C CA . ASP A 1 130 ? -20.125 5.145 -5.75 1 97.69 130 ASP A CA 1
ATOM 1057 C C . ASP A 1 130 ? -18.734 4.523 -5.66 1 97.69 130 ASP A C 1
ATOM 1059 O O . ASP A 1 130 ? -17.766 5.125 -6.105 1 97.69 130 ASP A O 1
ATOM 1063 N N . MET A 1 131 ? -18.734 3.324 -5.215 1 98.12 131 MET A N 1
ATOM 1064 C CA . MET A 1 131 ? -17.469 2.658 -4.938 1 98.12 131 MET A CA 1
ATOM 1065 C C . MET A 1 131 ? -16.656 2.479 -6.215 1 98.12 131 MET A C 1
ATOM 1067 O O . MET A 1 131 ? -15.43 2.539 -6.188 1 98.12 131 MET A O 1
ATOM 1071 N N . ARG A 1 132 ? -17.281 2.211 -7.309 1 97.75 132 ARG A N 1
ATOM 1072 C CA . ARG A 1 132 ? -16.547 2.006 -8.555 1 97.75 132 ARG A CA 1
ATOM 1073 C C . ARG A 1 132 ? -15.766 3.256 -8.945 1 97.75 132 ARG A C 1
ATOM 1075 O O . ARG A 1 132 ? -14.609 3.168 -9.344 1 97.75 132 ARG A O 1
ATOM 1082 N N . GLN A 1 133 ? -16.391 4.387 -8.82 1 97.75 133 GLN A N 1
ATOM 1083 C CA . GLN A 1 133 ? -15.719 5.645 -9.117 1 97.75 133 GLN A CA 1
ATOM 1084 C C . GLN A 1 133 ? -14.586 5.914 -8.133 1 97.75 133 GLN A C 1
ATOM 1086 O O . GLN A 1 133 ? -13.539 6.438 -8.516 1 97.75 133 GLN A O 1
ATOM 1091 N N . ILE A 1 134 ? -14.836 5.641 -6.914 1 98.38 134 ILE A N 1
ATOM 1092 C CA . ILE A 1 134 ? -13.812 5.805 -5.887 1 98.38 134 ILE A CA 1
ATOM 1093 C C . ILE A 1 134 ? -12.609 4.914 -6.207 1 98.38 134 ILE A C 1
ATOM 1095 O O . ILE A 1 134 ? -11.469 5.367 -6.156 1 98.38 134 ILE A O 1
ATOM 1099 N N . GLU A 1 135 ? -12.906 3.658 -6.566 1 98.56 135 GLU A N 1
ATOM 1100 C CA . GLU A 1 135 ? -11.844 2.707 -6.887 1 98.56 135 GLU A CA 1
ATOM 1101 C C . GLU A 1 135 ? -11.055 3.152 -8.109 1 98.56 135 GLU A C 1
ATOM 1103 O O . GLU A 1 135 ? -9.828 3.035 -8.141 1 98.56 135 GLU A O 1
ATOM 1108 N N . LYS A 1 136 ? -11.688 3.689 -9.094 1 98.44 136 LYS A N 1
ATOM 1109 C CA . LYS A 1 136 ? -11 4.277 -10.234 1 98.44 136 LYS A CA 1
ATOM 1110 C C . LYS A 1 136 ? -10.086 5.422 -9.797 1 98.44 136 LYS A C 1
ATOM 1112 O O . LYS A 1 136 ? -8.953 5.527 -10.266 1 98.44 136 LYS A O 1
ATOM 1117 N N . THR A 1 137 ? -10.602 6.266 -8.961 1 98.69 137 THR A N 1
ATOM 1118 C CA . THR A 1 137 ? -9.828 7.398 -8.469 1 98.69 137 THR A CA 1
ATOM 1119 C C . THR A 1 137 ? -8.578 6.918 -7.734 1 98.69 137 THR A C 1
ATOM 1121 O O . THR A 1 137 ? -7.496 7.488 -7.906 1 98.69 137 THR A O 1
ATOM 1124 N N . ILE A 1 138 ? -8.75 5.871 -6.895 1 98.62 138 ILE A N 1
ATOM 1125 C CA . ILE A 1 138 ? -7.617 5.289 -6.191 1 98.62 138 ILE A CA 1
ATOM 1126 C C . ILE A 1 138 ? -6.594 4.777 -7.199 1 98.62 138 ILE A C 1
ATOM 1128 O O . ILE A 1 138 ? -5.391 5.016 -7.047 1 98.62 138 ILE A O 1
ATOM 1132 N N . GLN A 1 139 ? -7.051 4.078 -8.203 1 98.69 139 GLN A N 1
ATOM 1133 C CA . GLN A 1 139 ? -6.16 3.535 -9.227 1 98.69 139 GLN A CA 1
ATOM 1134 C C . GLN A 1 139 ? -5.387 4.645 -9.93 1 98.69 139 GLN A C 1
ATOM 1136 O O . GLN A 1 139 ? -4.172 4.543 -10.117 1 98.69 139 GLN A O 1
ATOM 1141 N N . TYR A 1 140 ? -6.051 5.73 -10.281 1 98.44 140 TYR A N 1
ATOM 1142 C CA . TYR A 1 140 ? -5.391 6.879 -10.891 1 98.44 140 TYR A CA 1
ATOM 1143 C C . TYR A 1 140 ? -4.34 7.469 -9.961 1 98.44 140 TYR A C 1
ATOM 1145 O O . TYR A 1 140 ? -3.234 7.797 -10.391 1 98.44 140 TYR A O 1
ATOM 1153 N N . LEU A 1 141 ? -4.719 7.594 -8.773 1 98.38 141 LEU A N 1
ATOM 1154 C CA . LEU A 1 141 ? -3.848 8.258 -7.809 1 98.38 141 LEU A CA 1
ATOM 1155 C C . LEU A 1 141 ? -2.547 7.484 -7.625 1 98.38 141 LEU A C 1
ATOM 1157 O O . LEU A 1 141 ? -1.459 8.055 -7.711 1 98.38 141 LEU A O 1
ATOM 1161 N N . ILE A 1 142 ? -2.66 6.18 -7.379 1 98.38 142 ILE A N 1
ATOM 1162 C CA . ILE A 1 142 ? -1.479 5.348 -7.176 1 98.38 142 ILE A CA 1
ATOM 1163 C C . ILE A 1 142 ? -0.625 5.344 -8.445 1 98.38 142 ILE A C 1
ATOM 1165 O O . ILE A 1 142 ? 0.603 5.445 -8.367 1 98.38 142 ILE A O 1
ATOM 1169 N N . ALA A 1 143 ? -1.248 5.293 -9.57 1 98.12 143 ALA A N 1
ATOM 1170 C CA . ALA A 1 143 ? -0.541 5.254 -10.852 1 98.12 143 ALA A CA 1
ATOM 1171 C C . ALA A 1 143 ? 0.198 6.562 -11.109 1 98.12 143 ALA A C 1
ATOM 1173 O O . ALA A 1 143 ? 1.261 6.57 -11.734 1 98.12 143 ALA A O 1
ATOM 1174 N N . SER A 1 144 ? -0.314 7.625 -10.594 1 96.81 144 SER A N 1
ATOM 1175 C CA . SER A 1 144 ? 0.273 8.938 -10.836 1 96.81 144 SER A CA 1
ATOM 1176 C C . SER A 1 144 ? 1.467 9.188 -9.922 1 96.81 144 SER A C 1
ATOM 1178 O O . SER A 1 144 ? 2.416 9.875 -10.305 1 96.81 144 SER A O 1
ATOM 1180 N N . GLY A 1 145 ? 1.396 8.609 -8.773 1 95.81 145 GLY A N 1
ATOM 1181 C CA . GLY A 1 145 ? 2.373 9 -7.773 1 95.81 145 GLY A CA 1
ATOM 1182 C C . GLY A 1 145 ? 2.314 10.477 -7.426 1 95.81 145 GLY A C 1
ATOM 1183 O O . GLY A 1 145 ? 1.255 11.094 -7.52 1 95.81 145 GLY A O 1
ATOM 1184 N N . ALA A 1 146 ? 3.402 10.961 -6.832 1 93.19 146 ALA A N 1
ATOM 1185 C CA . ALA A 1 146 ? 3.5 12.375 -6.492 1 93.19 146 ALA A CA 1
ATOM 1186 C C . ALA A 1 146 ? 4.953 12.797 -6.293 1 93.19 146 ALA A C 1
ATOM 1188 O O . ALA A 1 146 ? 5.746 12.047 -5.715 1 93.19 146 ALA A O 1
ATOM 1189 N N . ASP A 1 147 ? 5.25 13.875 -6.887 1 94.31 147 ASP A N 1
ATOM 1190 C CA . ASP A 1 147 ? 6.543 14.492 -6.605 1 94.31 147 ASP A CA 1
ATOM 1191 C C . ASP A 1 147 ? 6.414 15.586 -5.547 1 94.31 147 ASP A C 1
ATOM 1193 O O . ASP A 1 147 ? 6.051 16.719 -5.859 1 94.31 147 ASP A O 1
ATOM 1197 N N . LEU A 1 148 ? 6.766 15.258 -4.367 1 93.94 148 LEU A N 1
ATOM 1198 C CA . LEU A 1 148 ? 6.621 16.188 -3.244 1 93.94 148 LEU A CA 1
ATOM 1199 C C . LEU A 1 148 ? 7.871 17.047 -3.082 1 93.94 148 LEU A C 1
ATOM 1201 O O . LEU A 1 148 ? 7.973 17.812 -2.133 1 93.94 148 LEU A O 1
ATOM 1205 N N . LYS A 1 149 ? 8.844 16.844 -3.986 1 94.38 149 LYS A N 1
ATOM 1206 C CA . LYS A 1 149 ? 10.078 17.625 -4.035 1 94.38 149 LYS A CA 1
ATOM 1207 C C . LYS A 1 149 ? 10.875 17.469 -2.742 1 94.38 149 LYS A C 1
ATOM 1209 O O . LYS A 1 149 ? 11.391 18.453 -2.203 1 94.38 149 LYS A O 1
ATOM 1214 N N . LEU A 1 150 ? 10.938 16.281 -2.266 1 95.75 150 LEU A N 1
ATOM 1215 C CA . LEU A 1 150 ? 11.656 15.992 -1.025 1 95.75 150 LEU A CA 1
ATOM 1216 C C . LEU A 1 150 ? 13.148 15.836 -1.281 1 95.75 150 LEU A C 1
ATOM 1218 O O . LEU A 1 150 ? 13.953 15.945 -0.356 1 95.75 150 LEU A O 1
ATOM 1222 N N . GLU A 1 151 ? 13.484 15.516 -2.537 1 94.69 151 GLU A N 1
ATOM 1223 C CA . GLU A 1 151 ? 14.867 15.453 -3.006 1 94.69 151 GLU A CA 1
ATOM 1224 C C . GLU A 1 151 ? 15.664 14.414 -2.227 1 94.69 151 GLU A C 1
ATOM 1226 O O . GLU A 1 151 ? 16.844 14.617 -1.933 1 94.69 151 GLU A O 1
ATOM 1231 N N . ASN A 1 152 ? 15.047 13.352 -1.795 1 94.25 152 ASN A N 1
ATOM 1232 C CA . ASN A 1 152 ? 15.648 12.266 -1.024 1 94.25 152 ASN A CA 1
ATOM 1233 C C . ASN A 1 152 ? 16.328 12.789 0.236 1 94.25 152 ASN A C 1
ATOM 1235 O O . ASN A 1 152 ? 17.219 12.133 0.785 1 94.25 152 ASN A O 1
ATOM 1239 N N . ASN A 1 153 ? 16.031 14.031 0.618 1 97.06 153 ASN A N 1
ATOM 1240 C CA . ASN A 1 153 ? 16.578 14.68 1.804 1 97.06 153 ASN A CA 1
ATOM 1241 C C . ASN A 1 153 ? 15.758 14.359 3.049 1 97.06 153 ASN A C 1
ATOM 1243 O O . ASN A 1 153 ? 14.617 14.797 3.174 1 97.06 153 ASN A O 1
ATOM 1247 N N . PRO A 1 154 ? 16.406 13.609 3.967 1 97.75 154 PRO A N 1
ATOM 1248 C CA . PRO A 1 154 ? 15.617 13.203 5.133 1 97.75 154 PRO A CA 1
ATOM 1249 C C . PRO A 1 154 ? 15.156 14.391 5.973 1 97.75 154 PRO A C 1
ATOM 1251 O O . PRO A 1 154 ? 14.125 14.32 6.645 1 97.75 154 PRO A O 1
ATOM 1254 N N . TYR A 1 155 ? 15.898 15.555 5.969 1 98.38 155 TYR A N 1
ATOM 1255 C CA . TYR A 1 155 ? 15.398 16.766 6.621 1 98.38 155 TYR A CA 1
ATOM 1256 C C . TYR A 1 155 ? 14.062 17.188 6.035 1 98.38 155 TYR A C 1
ATOM 1258 O O . TYR A 1 155 ? 13.109 17.469 6.773 1 98.38 155 TYR A O 1
ATOM 1266 N N . HIS A 1 156 ? 14.008 17.203 4.691 1 98.19 156 HIS A N 1
ATOM 1267 C CA . HIS A 1 156 ? 12.758 17.547 4.02 1 98.19 156 HIS A CA 1
ATOM 1268 C C . HIS A 1 156 ? 11.664 16.531 4.328 1 98.19 156 HIS A C 1
ATOM 1270 O O . HIS A 1 156 ? 10.531 16.906 4.625 1 98.19 156 HIS A O 1
ATOM 1276 N N . THR A 1 157 ? 12.039 15.281 4.262 1 98 157 THR A N 1
ATOM 1277 C CA . THR A 1 157 ? 11.086 14.195 4.434 1 98 157 THR A CA 1
ATOM 1278 C C . THR A 1 157 ? 10.422 14.273 5.805 1 98 157 THR A C 1
ATOM 1280 O O . THR A 1 157 ? 9.195 14.203 5.91 1 98 157 THR A O 1
ATOM 1283 N N . PHE A 1 158 ? 11.188 14.453 6.852 1 98.62 158 PHE A N 1
ATOM 1284 C CA . PHE A 1 158 ? 10.633 14.406 8.195 1 98.62 158 PHE A CA 1
ATOM 1285 C C . PHE A 1 158 ? 9.914 15.703 8.539 1 98.62 158 PHE A C 1
ATOM 1287 O O . PHE A 1 158 ? 8.969 15.703 9.336 1 98.62 158 PHE A O 1
ATOM 1294 N N . ILE A 1 159 ? 10.297 16.828 7.922 1 98.69 159 ILE A N 1
ATOM 1295 C CA . ILE A 1 159 ? 9.523 18.047 8.055 1 98.69 159 ILE A CA 1
ATOM 1296 C C . ILE A 1 159 ? 8.156 17.875 7.398 1 98.69 159 ILE A C 1
ATOM 1298 O O . ILE A 1 159 ? 7.129 18.219 7.988 1 98.69 159 ILE A O 1
ATOM 1302 N N . TYR A 1 160 ? 8.18 17.344 6.227 1 98.25 160 TYR A N 1
ATOM 1303 C CA . TYR A 1 160 ? 6.945 17.094 5.504 1 98.25 160 TYR A CA 1
ATOM 1304 C C . TYR A 1 160 ? 6.023 16.172 6.305 1 98.25 160 TYR A C 1
ATOM 1306 O O . TYR A 1 160 ? 4.824 16.453 6.43 1 98.25 160 TYR A O 1
ATOM 1314 N N . THR A 1 161 ? 6.574 15.07 6.844 1 98.12 161 THR A N 1
ATOM 1315 C CA . THR A 1 161 ? 5.75 14.117 7.574 1 98.12 161 THR A CA 1
ATOM 1316 C C . THR A 1 161 ? 5.215 14.734 8.859 1 98.12 161 THR A C 1
ATOM 1318 O O . THR A 1 161 ? 4.082 14.461 9.266 1 98.12 161 THR A O 1
ATOM 1321 N N . SER A 1 162 ? 6.035 15.57 9.539 1 98.62 162 SER A N 1
ATOM 1322 C CA . SER A 1 162 ? 5.551 16.281 10.727 1 98.62 162 SER A CA 1
ATOM 1323 C C . SER A 1 162 ? 4.324 17.125 10.398 1 98.62 162 SER A C 1
ATOM 1325 O O . SER A 1 162 ? 3.314 17.062 11.102 1 98.62 162 SER A O 1
ATOM 1327 N N . PHE A 1 163 ? 4.457 17.828 9.336 1 98.5 163 PHE A N 1
ATOM 1328 C CA . PHE A 1 163 ? 3.369 18.703 8.898 1 98.5 163 PHE A CA 1
ATOM 1329 C C . PHE A 1 163 ? 2.141 17.875 8.516 1 98.5 163 PHE A C 1
ATOM 1331 O O . PHE A 1 163 ? 1.036 18.156 8.992 1 98.5 163 PHE A O 1
ATOM 1338 N N . GLN A 1 164 ? 2.311 16.922 7.668 1 97.75 164 GLN A N 1
ATOM 1339 C CA . GLN A 1 164 ? 1.203 16.156 7.102 1 97.75 164 GLN A CA 1
ATOM 1340 C C . GLN A 1 164 ? 0.479 15.359 8.188 1 97.75 164 GLN A C 1
ATOM 1342 O O . GLN A 1 164 ? -0.744 15.203 8.141 1 97.75 164 GLN A O 1
ATOM 1347 N N . GLU A 1 165 ? 1.213 14.758 9.156 1 98.31 165 GLU A N 1
ATOM 1348 C CA . GLU A 1 165 ? 0.566 14.031 10.242 1 98.31 165 GLU A CA 1
ATOM 1349 C C . GLU A 1 165 ? -0.327 14.945 11.07 1 98.31 165 GLU A C 1
ATOM 1351 O O . GLU A 1 165 ? -1.402 14.539 11.516 1 98.31 165 GLU A O 1
ATOM 1356 N N . ARG A 1 166 ? 0.131 16.156 11.305 1 98.56 166 ARG A N 1
ATOM 1357 C CA . ARG A 1 166 ? -0.714 17.109 12.031 1 98.56 166 ARG A CA 1
ATOM 1358 C C . ARG A 1 166 ? -1.928 17.5 11.203 1 98.56 166 ARG A C 1
ATOM 1360 O O . ARG A 1 166 ? -3.037 17.625 11.727 1 98.56 166 ARG A O 1
ATOM 1367 N N . ALA A 1 167 ? -1.682 17.75 9.922 1 98.12 167 ALA A N 1
ATOM 1368 C CA . ALA A 1 167 ? -2.795 18.078 9.039 1 98.12 167 ALA A CA 1
ATOM 1369 C C . ALA A 1 167 ? -3.859 16.984 9.055 1 98.12 167 ALA A C 1
ATOM 1371 O O . ALA A 1 167 ? -5.051 17.281 9.164 1 98.12 167 ALA A O 1
ATOM 1372 N N . THR A 1 168 ? -3.473 15.742 8.945 1 98.06 168 THR A N 1
ATOM 1373 C CA . THR A 1 168 ? -4.434 14.641 8.914 1 98.06 168 THR A CA 1
ATOM 1374 C C . THR A 1 168 ? -5.086 14.453 10.281 1 98.06 168 THR A C 1
ATOM 1376 O O . THR A 1 168 ? -6.266 14.109 10.375 1 98.06 168 THR A O 1
ATOM 1379 N N . PHE A 1 169 ? -4.258 14.68 11.352 1 98.69 169 PHE A N 1
ATOM 1380 C CA . PHE A 1 169 ? -4.84 14.68 12.688 1 98.69 169 PHE A CA 1
ATOM 1381 C C . PHE A 1 169 ? -6 15.664 12.773 1 98.69 169 PHE A C 1
ATOM 1383 O O . PHE A 1 169 ? -7.105 15.297 13.18 1 98.69 169 PHE A O 1
ATOM 1390 N N . ILE A 1 170 ? -5.793 16.859 12.359 1 98.5 170 ILE A N 1
ATOM 1391 C CA . ILE A 1 170 ? -6.801 17.906 12.391 1 98.5 170 ILE A CA 1
ATOM 1392 C C . ILE A 1 170 ? -7.988 17.516 11.516 1 98.5 170 ILE A C 1
ATOM 1394 O O . ILE A 1 170 ? -9.141 17.625 11.93 1 98.5 170 ILE A O 1
ATOM 1398 N N . SER A 1 171 ? -7.734 17.047 10.328 1 98.25 171 SER A N 1
ATOM 1399 C CA . SER A 1 171 ? -8.781 16.641 9.391 1 98.25 171 SER A CA 1
ATOM 1400 C C . SER A 1 171 ? -9.68 15.57 9.992 1 98.25 171 SER A C 1
ATOM 1402 O O . SER A 1 171 ? -10.906 15.695 9.977 1 98.25 171 SER A O 1
ATOM 1404 N N . HIS A 1 172 ? -9.117 14.523 10.531 1 98.69 172 HIS A N 1
ATOM 1405 C CA . HIS A 1 172 ? -9.898 13.43 11.094 1 98.69 172 HIS A CA 1
ATOM 1406 C C . HIS A 1 172 ? -10.625 13.859 12.359 1 98.69 172 HIS A C 1
ATOM 1408 O O . HIS A 1 172 ? -11.742 13.406 12.633 1 98.69 172 HIS A O 1
ATOM 1414 N N . LYS A 1 173 ? -9.938 14.656 13.133 1 98.69 173 LYS A N 1
ATOM 1415 C CA . LYS A 1 173 ? -10.586 15.203 14.328 1 98.69 173 LYS A CA 1
ATOM 1416 C C . LYS A 1 173 ? -11.836 16 13.953 1 98.69 173 LYS A C 1
ATOM 1418 O O . LYS A 1 173 ? -12.891 15.836 14.562 1 98.69 173 LYS A O 1
ATOM 1423 N N . ASN A 1 174 ? -11.68 16.859 12.977 1 98.62 174 ASN A N 1
ATOM 1424 C CA . ASN A 1 174 ? -12.805 17.688 12.555 1 98.62 174 ASN A CA 1
ATOM 1425 C C . ASN A 1 174 ? -13.898 16.859 11.883 1 98.62 174 ASN A C 1
ATOM 1427 O O . ASN A 1 174 ? -15.078 17.156 12.031 1 98.62 174 ASN A O 1
ATOM 1431 N N . THR A 1 175 ? -13.562 15.844 11.148 1 98.38 175 THR A N 1
ATOM 1432 C CA . THR A 1 175 ? -14.555 14.938 10.578 1 98.38 175 THR A CA 1
ATOM 1433 C C . THR A 1 175 ? -15.32 14.211 11.688 1 98.38 175 THR A C 1
ATOM 1435 O O . THR A 1 175 ? -16.531 13.992 11.57 1 98.38 175 THR A O 1
ATOM 1438 N N . ALA A 1 176 ? -14.57 13.82 12.742 1 98.62 176 ALA A N 1
ATOM 1439 C CA . ALA A 1 176 ? -15.227 13.195 13.883 1 98.62 176 ALA A CA 1
ATOM 1440 C C . ALA A 1 176 ? -16.25 14.133 14.516 1 98.62 176 ALA A C 1
ATOM 1442 O O . ALA A 1 176 ? -17.375 13.742 14.797 1 98.62 176 ALA A O 1
ATOM 1443 N N . LYS A 1 177 ? -15.844 15.383 14.727 1 98.44 177 LYS A N 1
ATOM 1444 C CA . LYS A 1 177 ? -16.719 16.391 15.32 1 98.44 177 LYS A CA 1
ATOM 1445 C C . LYS A 1 177 ? -17.984 16.578 14.469 1 98.44 177 LYS A C 1
ATOM 1447 O O . LYS A 1 177 ? -19.094 16.609 15 1 98.44 177 LYS A O 1
ATOM 1452 N N . LEU A 1 178 ? -17.828 16.719 13.195 1 97.81 178 LEU A N 1
ATOM 1453 C CA . LEU A 1 178 ? -18.938 16.938 12.281 1 97.81 178 LEU A CA 1
ATOM 1454 C C . LEU A 1 178 ? -19.859 15.719 12.258 1 97.81 178 LEU A C 1
ATOM 1456 O O . LEU A 1 178 ? -21.078 15.867 12.141 1 97.81 178 LEU A O 1
ATOM 1460 N N . ALA A 1 179 ? -19.297 14.516 12.297 1 97.75 179 ALA A N 1
ATOM 1461 C CA . ALA A 1 179 ? -20.109 13.305 12.359 1 97.75 179 ALA A CA 1
ATOM 1462 C C . ALA A 1 179 ? -20.984 13.297 13.602 1 97.75 179 ALA A C 1
ATOM 1464 O O . ALA A 1 179 ? -22.156 12.906 13.547 1 97.75 179 ALA A O 1
ATOM 1465 N N . THR A 1 180 ? -20.406 13.727 14.727 1 97.25 180 THR A N 1
ATOM 1466 C CA . THR A 1 180 ? -21.172 13.836 15.969 1 97.25 180 THR A CA 1
ATOM 1467 C C . THR A 1 180 ? -22.344 14.797 15.789 1 97.25 180 THR A C 1
ATOM 1469 O O . THR A 1 180 ? -23.469 14.484 16.172 1 97.25 180 THR A O 1
ATOM 1472 N N . GLU A 1 181 ? -22.062 15.898 15.219 1 97 181 GLU A N 1
ATOM 1473 C CA . GLU A 1 181 ? -23.078 16.938 15.016 1 97 181 GLU A CA 1
ATOM 1474 C C . GLU A 1 181 ? -24.188 16.438 14.102 1 97 181 GLU A C 1
ATOM 1476 O O . GLU A 1 181 ? -25.344 16.875 14.227 1 97 181 GLU A O 1
ATOM 1481 N N . ASN A 1 182 ? -23.859 15.523 13.234 1 95.62 182 ASN A N 1
ATOM 1482 C CA . ASN A 1 182 ? -24.844 15.016 12.289 1 95.62 182 ASN A CA 1
ATOM 1483 C C . ASN A 1 182 ? -25.453 13.703 12.773 1 95.62 182 ASN A C 1
ATOM 1485 O O . ASN A 1 182 ? -26.203 13.062 12.047 1 95.62 182 ASN A O 1
ATOM 1489 N N . GLY A 1 183 ? -25.062 13.242 13.922 1 93.69 183 GLY A N 1
ATOM 1490 C CA . GLY A 1 183 ? -25.766 12.164 14.586 1 93.69 183 GLY A CA 1
ATOM 1491 C C . GLY A 1 183 ? -25.156 10.797 14.312 1 93.69 183 GLY A C 1
ATOM 1492 O O . GLY A 1 183 ? -25.719 9.773 14.719 1 93.69 183 GLY A O 1
ATOM 1493 N N . ASP A 1 184 ? -24.094 10.695 13.602 1 96.5 184 ASP A N 1
ATOM 1494 C CA . ASP A 1 184 ? -23.422 9.414 13.391 1 96.5 184 ASP A CA 1
ATOM 1495 C C . ASP A 1 184 ? -22.297 9.219 14.398 1 96.5 184 ASP A C 1
ATOM 1497 O O . ASP A 1 184 ? -21.125 9.461 14.094 1 96.5 184 ASP A O 1
ATOM 1501 N N . ILE A 1 185 ? -22.609 8.609 15.453 1 96.25 185 ILE A N 1
ATOM 1502 C CA . ILE A 1 185 ? -21.703 8.477 16.594 1 96.25 185 ILE A CA 1
ATOM 1503 C C . ILE A 1 185 ? -20.625 7.445 16.266 1 96.25 185 ILE A C 1
ATOM 1505 O O . ILE A 1 185 ? -19.469 7.586 16.688 1 96.25 185 ILE A O 1
ATOM 1509 N N . LYS A 1 186 ? -20.984 6.414 15.562 1 96 186 LYS A N 1
ATOM 1510 C CA . LYS A 1 186 ? -20.016 5.387 15.203 1 96 186 LYS A CA 1
ATOM 1511 C C . LYS A 1 186 ? -18.938 5.945 14.266 1 96 186 LYS A C 1
ATOM 1513 O O . LYS A 1 186 ? -17.75 5.68 14.453 1 96 186 LYS A O 1
ATOM 1518 N N . LEU A 1 187 ? -19.391 6.695 13.273 1 98.06 187 LEU A N 1
ATOM 1519 C CA . LEU A 1 187 ? -18.453 7.359 12.375 1 98.06 187 LEU A CA 1
ATOM 1520 C C . LEU A 1 187 ? -17.547 8.312 13.148 1 98.06 187 LEU A C 1
ATOM 1522 O O . LEU A 1 187 ? -16.344 8.383 12.883 1 98.06 187 LEU A O 1
ATOM 1526 N N . ALA A 1 188 ? -18.109 9.062 14.086 1 98.38 188 ALA A N 1
ATOM 1527 C CA . ALA A 1 188 ? -17.328 9.961 14.93 1 98.38 188 ALA A CA 1
ATOM 1528 C C . ALA A 1 188 ? -16.234 9.188 15.688 1 98.38 188 ALA A C 1
ATOM 1530 O O . ALA A 1 188 ? -15.094 9.641 15.773 1 98.38 188 ALA A O 1
ATOM 1531 N N . LYS A 1 189 ? -16.625 8.086 16.188 1 98.25 189 LYS A N 1
ATOM 1532 C CA . LYS A 1 189 ? -15.695 7.27 16.969 1 98.25 189 LYS A CA 1
ATOM 1533 C C . LYS A 1 189 ? -14.547 6.766 16.094 1 98.25 189 LYS A C 1
ATOM 1535 O O . LYS A 1 189 ? -13.383 6.859 16.484 1 98.25 189 LYS A O 1
ATOM 1540 N N . LEU A 1 190 ? -14.875 6.16 14.938 1 98.12 190 LEU A N 1
ATOM 1541 C CA . LEU A 1 190 ? -13.781 5.617 14.133 1 98.12 190 LEU A CA 1
ATOM 1542 C C . LEU A 1 190 ? -12.844 6.727 13.664 1 98.12 190 LEU A C 1
ATOM 1544 O O . LEU A 1 190 ? -11.625 6.555 13.664 1 98.12 190 LEU A O 1
ATOM 1548 N N . CYS A 1 191 ? -13.391 7.906 13.281 1 98.69 191 CYS A N 1
ATOM 1549 C CA . CYS A 1 191 ? -12.539 9.031 12.891 1 98.69 191 CYS A CA 1
ATOM 1550 C C . CYS A 1 191 ? -11.664 9.477 14.055 1 98.69 191 CYS A C 1
ATOM 1552 O O . CYS A 1 191 ? -10.516 9.867 13.859 1 98.69 191 CYS A O 1
ATOM 1554 N N . SER A 1 192 ? -12.188 9.453 15.258 1 98.75 192 SER A N 1
ATOM 1555 C CA . SER A 1 192 ? -11.438 9.852 16.438 1 98.75 192 SER A CA 1
ATOM 1556 C C . SER A 1 192 ? -10.258 8.914 16.688 1 98.75 192 SER A C 1
ATOM 1558 O O . SER A 1 192 ? -9.18 9.352 17.109 1 98.75 192 SER A O 1
ATOM 1560 N N . PHE A 1 193 ? -10.461 7.633 16.516 1 98.69 193 PHE A N 1
ATOM 1561 C CA . PHE A 1 193 ? -9.383 6.676 16.703 1 98.69 193 PHE A CA 1
ATOM 1562 C C . PHE A 1 193 ? -8.297 6.855 15.656 1 98.69 193 PHE A C 1
ATOM 1564 O O . PHE A 1 193 ? -7.105 6.738 15.961 1 98.69 193 PHE A O 1
ATOM 1571 N N . ILE A 1 194 ? -8.711 7.117 14.43 1 98.81 194 ILE A N 1
ATOM 1572 C CA . ILE A 1 194 ? -7.723 7.426 13.398 1 98.81 194 ILE A CA 1
ATOM 1573 C C . ILE A 1 194 ? -6.965 8.695 13.773 1 98.81 194 ILE A C 1
ATOM 1575 O O . ILE A 1 194 ? -5.738 8.75 13.68 1 98.81 194 ILE A O 1
ATOM 1579 N N . ALA A 1 195 ? -7.711 9.758 14.211 1 98.81 195 ALA A N 1
ATOM 1580 C CA . ALA A 1 195 ? -7.09 11.016 14.625 1 98.81 195 ALA A CA 1
ATOM 1581 C C . ALA A 1 195 ? -6.059 10.781 15.727 1 98.81 195 ALA A C 1
ATOM 1583 O O . ALA A 1 195 ? -4.992 11.398 15.727 1 98.81 195 ALA A O 1
ATOM 1584 N N . ALA A 1 196 ? -6.375 9.922 16.625 1 98.75 196 ALA A N 1
ATOM 1585 C CA . ALA A 1 196 ? -5.449 9.609 17.719 1 98.75 196 ALA A CA 1
ATOM 1586 C C . ALA A 1 196 ? -4.164 8.984 17.188 1 98.75 196 ALA A C 1
ATOM 1588 O O . ALA A 1 196 ? -3.07 9.289 17.672 1 98.75 196 ALA A O 1
ATOM 1589 N N . ASP A 1 197 ? -4.254 8.07 16.234 1 98.75 197 ASP A N 1
ATOM 1590 C CA . ASP A 1 197 ? -3.066 7.508 15.594 1 98.75 197 ASP A CA 1
ATOM 1591 C C . ASP A 1 197 ? -2.232 8.594 14.93 1 98.75 197 ASP A C 1
ATOM 1593 O O . ASP A 1 197 ? -1.008 8.625 15.07 1 98.75 197 ASP A O 1
ATOM 1597 N N . GLU A 1 198 ? -2.959 9.438 14.156 1 98.62 198 GLU A N 1
ATOM 1598 C CA . GLU A 1 198 ? -2.27 10.531 13.477 1 98.62 198 GLU A CA 1
ATOM 1599 C C . GLU A 1 198 ? -1.511 11.406 14.469 1 98.62 198 GLU A C 1
ATOM 1601 O O . GLU A 1 198 ? -0.399 11.859 14.18 1 98.62 198 GLU A O 1
ATOM 1606 N N . LYS A 1 199 ? -2.133 11.68 15.555 1 98.69 199 LYS A N 1
ATOM 1607 C CA . LYS A 1 199 ? -1.501 12.508 16.578 1 98.69 199 LYS A CA 1
ATOM 1608 C C . LYS A 1 199 ? -0.238 11.844 17.125 1 98.69 199 LYS A C 1
ATOM 1610 O O . LYS A 1 199 ? 0.772 12.508 17.344 1 98.69 199 LYS A O 1
ATOM 1615 N N . ARG A 1 200 ? -0.284 10.57 17.391 1 98.62 200 ARG A N 1
ATOM 1616 C CA . ARG A 1 200 ? 0.886 9.828 17.844 1 98.62 200 ARG A CA 1
ATOM 1617 C C . ARG A 1 200 ? 2.004 9.867 16.812 1 98.62 200 ARG A C 1
ATOM 1619 O O . ARG A 1 200 ? 3.17 10.062 17.156 1 98.62 200 ARG A O 1
ATOM 1626 N N . HIS A 1 201 ? 1.692 9.641 15.547 1 98.88 201 HIS A N 1
ATOM 1627 C CA . HIS A 1 201 ? 2.666 9.727 14.461 1 98.88 201 HIS A CA 1
ATOM 1628 C C . HIS A 1 201 ? 3.27 11.125 14.367 1 98.88 201 HIS A C 1
ATOM 1630 O O . HIS A 1 201 ? 4.48 11.273 14.18 1 98.88 201 HIS A O 1
ATOM 1636 N N . GLU A 1 202 ? 2.404 12.125 14.461 1 98.75 202 GLU A N 1
ATOM 1637 C CA . GLU A 1 202 ? 2.867 13.508 14.484 1 98.75 202 GLU A CA 1
ATOM 1638 C C . GLU A 1 202 ? 3.926 13.719 15.555 1 98.75 202 GLU A C 1
ATOM 1640 O O . GLU A 1 202 ? 4.961 14.344 15.305 1 98.75 202 GLU A O 1
ATOM 1645 N N . THR A 1 203 ? 3.611 13.258 16.734 1 98.81 203 THR A N 1
ATOM 1646 C CA . THR A 1 203 ? 4.535 13.422 17.844 1 98.81 203 THR A CA 1
ATOM 1647 C C . THR A 1 203 ? 5.891 12.805 17.516 1 98.81 203 THR A C 1
ATOM 1649 O O . THR A 1 203 ? 6.934 13.414 17.781 1 98.81 203 THR A O 1
ATOM 1652 N N . ALA A 1 204 ? 5.895 11.633 16.984 1 98.88 204 ALA A N 1
ATOM 1653 C CA . ALA A 1 204 ? 7.133 10.945 16.625 1 98.88 204 ALA A CA 1
ATOM 1654 C C . ALA A 1 204 ? 7.945 11.766 15.625 1 98.88 204 ALA A C 1
ATOM 1656 O O . ALA A 1 204 ? 9.125 12.031 15.852 1 98.88 204 ALA A O 1
ATOM 1657 N N . TYR A 1 205 ? 7.348 12.188 14.547 1 98.81 205 TYR A N 1
ATOM 1658 C CA . TYR A 1 205 ? 8.062 12.898 13.492 1 98.81 205 TYR A CA 1
ATOM 1659 C C . TYR A 1 205 ? 8.539 14.266 13.992 1 98.81 205 TYR A C 1
ATOM 1661 O O . TYR A 1 205 ? 9.625 14.719 13.633 1 98.81 205 TYR A O 1
ATOM 1669 N N . THR A 1 206 ? 7.723 14.922 14.758 1 98.75 206 THR A N 1
ATOM 1670 C CA . THR A 1 206 ? 8.109 16.219 15.32 1 98.75 206 THR A CA 1
ATOM 1671 C C . THR A 1 206 ? 9.328 16.078 16.234 1 98.75 206 THR A C 1
ATOM 1673 O O . THR A 1 206 ? 10.203 16.938 16.25 1 98.75 206 THR A O 1
ATOM 1676 N N . LYS A 1 207 ? 9.375 15.031 17 1 98.75 207 LYS A N 1
ATOM 1677 C CA . LYS A 1 207 ? 10.516 14.758 17.875 1 98.75 207 LYS A CA 1
ATOM 1678 C C . LYS A 1 207 ? 11.789 14.547 17.062 1 98.75 207 LYS A C 1
ATOM 1680 O O . LYS A 1 207 ? 12.875 14.922 17.5 1 98.75 207 LYS A O 1
ATOM 1685 N N . ILE A 1 208 ? 11.688 13.891 15.938 1 98.81 208 ILE A N 1
ATOM 1686 C CA . ILE A 1 208 ? 12.844 13.711 15.07 1 98.81 208 ILE A CA 1
ATOM 1687 C C . ILE A 1 208 ? 13.406 15.07 14.672 1 98.81 208 ILE A C 1
ATOM 1689 O O . ILE A 1 208 ? 14.625 15.289 14.734 1 98.81 208 ILE A O 1
ATOM 1693 N N . ILE A 1 209 ? 12.555 15.977 14.312 1 98.81 209 ILE A N 1
ATOM 1694 C CA . ILE A 1 209 ? 13 17.297 13.891 1 98.81 209 ILE A CA 1
ATOM 1695 C C . ILE A 1 209 ? 13.578 18.047 15.086 1 98.81 209 ILE A C 1
ATOM 1697 O O . ILE A 1 209 ? 14.562 18.781 14.945 1 98.81 209 ILE A O 1
ATOM 1701 N N . GLU A 1 210 ? 12.977 17.891 16.234 1 98.62 210 GLU A N 1
ATOM 1702 C CA . GLU A 1 210 ? 13.547 18.469 17.438 1 98.62 210 GLU A CA 1
ATOM 1703 C C . GLU A 1 210 ? 14.992 18.016 17.656 1 98.62 210 GLU A C 1
ATOM 1705 O O . GLU A 1 210 ? 15.867 18.828 17.969 1 98.62 210 GLU A O 1
ATOM 1710 N N . LYS A 1 211 ? 15.188 16.75 17.516 1 98.69 211 LYS A N 1
ATOM 1711 C CA . LYS A 1 211 ? 16.531 16.203 17.656 1 98.69 211 LYS A CA 1
ATOM 1712 C C . LYS A 1 211 ? 17.469 16.766 16.594 1 98.69 211 LYS A C 1
ATOM 1714 O O . LYS A 1 211 ? 18.641 17.047 16.891 1 98.69 211 LYS A O 1
ATOM 1719 N N . LEU A 1 212 ? 16.984 16.922 15.375 1 98.31 212 LEU A N 1
ATOM 1720 C CA . LEU A 1 212 ? 17.797 17.484 14.312 1 98.31 212 LEU A CA 1
ATOM 1721 C C . LEU A 1 212 ? 18.141 18.938 14.609 1 98.31 212 LEU A C 1
ATOM 1723 O O . LEU A 1 212 ? 19.25 19.391 14.312 1 98.31 212 LEU A O 1
ATOM 1727 N N . PHE A 1 213 ? 17.203 19.703 15.203 1 98.5 213 PHE A N 1
ATOM 1728 C CA . PHE A 1 213 ? 17.484 21.078 15.594 1 98.5 213 PHE A CA 1
ATOM 1729 C C . PHE A 1 213 ? 18.562 21.125 16.672 1 98.5 213 PHE A C 1
ATOM 1731 O O . PHE A 1 213 ? 19.344 22.062 16.734 1 98.5 213 PHE A O 1
ATOM 1738 N N . GLU A 1 214 ? 18.594 20.125 17.5 1 97.62 214 GLU A N 1
ATOM 1739 C CA . GLU A 1 214 ? 19.609 20.031 18.562 1 97.62 214 GLU A CA 1
ATOM 1740 C C . GLU A 1 214 ? 21 19.781 17.969 1 97.62 214 GLU A C 1
ATOM 1742 O O . GLU A 1 214 ? 21.969 20.391 18.406 1 97.62 214 GLU A O 1
ATOM 1747 N N . ILE A 1 215 ? 21.141 18.984 16.953 1 96.69 215 ILE A N 1
ATOM 1748 C CA . ILE A 1 215 ? 22.453 18.5 16.562 1 96.69 215 ILE A CA 1
ATOM 1749 C C . ILE A 1 215 ? 22.922 19.219 15.289 1 96.69 215 ILE A C 1
ATOM 1751 O O . ILE A 1 215 ? 24.109 19.25 14.992 1 96.69 215 ILE A O 1
ATOM 1755 N N . ASP A 1 216 ? 21.984 19.703 14.531 1 97.12 216 ASP A N 1
ATOM 1756 C CA . ASP A 1 216 ? 22.297 20.375 13.273 1 97.12 216 ASP A CA 1
ATOM 1757 C C . ASP A 1 216 ? 21.297 21.5 12.992 1 97.12 216 ASP A C 1
ATOM 1759 O O . ASP A 1 216 ? 20.594 21.469 11.977 1 97.12 216 ASP A O 1
ATOM 1763 N N . PRO A 1 217 ? 21.281 22.516 13.844 1 98 217 PRO A N 1
ATOM 1764 C CA . PRO A 1 217 ? 20.25 23.547 13.758 1 98 217 PRO A CA 1
ATOM 1765 C C . PRO A 1 217 ? 20.297 24.328 12.445 1 98 217 PRO A C 1
ATOM 1767 O O . PRO A 1 217 ? 19.25 24.641 11.875 1 98 217 PRO A O 1
ATOM 1770 N N . ASP A 1 218 ? 21.484 24.562 11.898 1 98 218 ASP A N 1
ATOM 1771 C CA . ASP A 1 218 ? 21.641 25.375 10.695 1 98 218 ASP A CA 1
ATOM 1772 C C . ASP A 1 218 ? 21 24.688 9.484 1 98 218 ASP A C 1
ATOM 1774 O O . ASP A 1 218 ? 20.188 25.297 8.789 1 98 218 ASP A O 1
ATOM 1778 N N . GLU A 1 219 ? 21.328 23.438 9.266 1 97.88 219 GLU A N 1
ATOM 1779 C CA . GLU A 1 219 ? 20.75 22.688 8.148 1 97.88 219 GLU A CA 1
ATOM 1780 C C . GLU A 1 219 ? 19.25 22.484 8.336 1 97.88 219 GLU A C 1
ATOM 1782 O O . GLU A 1 219 ? 18.484 22.547 7.375 1 97.88 219 GLU A O 1
ATOM 1787 N N . THR A 1 220 ? 18.828 22.25 9.547 1 98.69 220 THR A N 1
ATOM 1788 C CA . THR A 1 220 ? 17.422 21.953 9.836 1 98.69 220 THR A CA 1
ATOM 1789 C C . THR A 1 220 ? 16.531 23.156 9.539 1 98.69 220 THR A C 1
ATOM 1791 O O . THR A 1 220 ? 15.492 23.016 8.891 1 98.69 220 THR A O 1
ATOM 1794 N N . VAL A 1 221 ? 16.938 24.312 9.961 1 98.88 221 VAL A N 1
ATOM 1795 C CA . VAL A 1 221 ? 16.125 25.5 9.734 1 98.88 221 VAL A CA 1
ATOM 1796 C C . VAL A 1 221 ? 16.094 25.844 8.242 1 98.88 221 VAL A C 1
ATOM 1798 O O . VAL A 1 221 ? 15.086 26.312 7.727 1 98.88 221 VAL A O 1
ATOM 1801 N N . ARG A 1 222 ? 17.172 25.625 7.539 1 98.56 222 ARG A N 1
ATOM 1802 C CA . ARG A 1 222 ? 17.203 25.844 6.098 1 98.56 222 ARG A CA 1
ATOM 1803 C C . ARG A 1 222 ? 16.281 24.875 5.375 1 98.56 222 ARG A C 1
ATOM 1805 O O . ARG A 1 222 ? 15.578 25.266 4.434 1 98.56 222 ARG A O 1
ATOM 1812 N N . ALA A 1 223 ? 16.312 23.641 5.832 1 98.56 223 ALA A N 1
ATOM 1813 C CA . ALA A 1 223 ? 15.406 22.641 5.266 1 98.56 223 ALA A CA 1
ATOM 1814 C C . ALA A 1 223 ? 13.945 23 5.523 1 98.56 223 ALA A C 1
ATOM 1816 O O . ALA A 1 223 ? 13.094 22.844 4.648 1 98.56 223 ALA A O 1
ATOM 1817 N N . PHE A 1 224 ? 13.695 23.438 6.758 1 98.81 224 PHE A N 1
ATOM 1818 C CA . PHE A 1 224 ? 12.344 23.859 7.109 1 98.81 224 PHE A CA 1
ATOM 1819 C C . PHE A 1 224 ? 11.883 24.984 6.195 1 98.81 224 PHE A C 1
ATOM 1821 O O . PHE A 1 224 ? 10.797 24.922 5.621 1 98.81 224 PHE A O 1
ATOM 1828 N N . ALA A 1 225 ? 12.719 25.953 6.004 1 98.69 225 ALA A N 1
ATOM 1829 C CA . ALA A 1 225 ? 12.406 27.078 5.121 1 98.69 225 ALA A CA 1
ATOM 1830 C C . ALA A 1 225 ? 12.172 26.594 3.689 1 98.69 225 ALA A C 1
ATOM 1832 O O . ALA A 1 225 ? 11.242 27.062 3.02 1 98.69 225 ALA A O 1
ATOM 1833 N N . ASN A 1 226 ? 13.008 25.75 3.258 1 98.25 226 ASN A N 1
ATOM 1834 C CA . ASN A 1 226 ? 12.883 25.219 1.904 1 98.25 226 ASN A CA 1
ATOM 1835 C C . ASN A 1 226 ? 11.539 24.531 1.689 1 98.25 226 ASN A C 1
ATOM 1837 O O . ASN A 1 226 ? 10.883 24.766 0.672 1 98.25 226 ASN A O 1
ATOM 1841 N N . MET A 1 227 ? 11.117 23.734 2.617 1 98.06 227 MET A N 1
ATOM 1842 C CA . MET A 1 227 ? 9.844 23.016 2.514 1 98.06 227 MET A CA 1
ATOM 1843 C C . MET A 1 227 ? 8.672 24 2.529 1 98.06 227 MET A C 1
ATOM 1845 O O . MET A 1 227 ? 7.688 23.812 1.815 1 98.06 227 MET A O 1
ATOM 1849 N N . MET A 1 228 ? 8.797 25 3.334 1 97.88 228 MET A N 1
ATOM 1850 C CA . MET A 1 228 ? 7.715 25.984 3.416 1 97.88 228 MET A CA 1
ATOM 1851 C C . MET A 1 228 ? 7.621 26.797 2.129 1 97.88 228 MET A C 1
ATOM 1853 O O . MET A 1 228 ? 6.527 27.188 1.711 1 97.88 228 MET A O 1
ATOM 1857 N N . ARG A 1 229 ? 8.773 27.094 1.547 1 96.94 229 ARG A N 1
ATOM 1858 C CA . ARG A 1 229 ? 8.766 27.812 0.278 1 96.94 229 ARG A CA 1
ATOM 1859 C C . ARG A 1 229 ? 8.062 27 -0.808 1 96.94 229 ARG A C 1
ATOM 1861 O O . ARG A 1 229 ? 7.391 27.562 -1.674 1 96.94 229 ARG A O 1
ATOM 1868 N N . LYS A 1 230 ? 8.234 25.688 -0.742 1 94.12 230 LYS A N 1
ATOM 1869 C CA . LYS A 1 230 ? 7.613 24.797 -1.714 1 94.12 230 LYS A CA 1
ATOM 1870 C C . LYS A 1 230 ? 6.133 24.578 -1.4 1 94.12 230 LYS A C 1
ATOM 1872 O O . LYS A 1 230 ? 5.383 24.062 -2.232 1 94.12 230 LYS A O 1
ATOM 1877 N N . LYS A 1 231 ? 5.656 25.062 -0.298 1 90.62 231 LYS A N 1
ATOM 1878 C CA . LYS A 1 231 ? 4.293 24.844 0.181 1 90.62 231 LYS A CA 1
ATOM 1879 C C . LYS A 1 231 ? 4.008 23.344 0.357 1 90.62 231 LYS A C 1
ATOM 1881 O O . LYS A 1 231 ? 4.004 22.594 -0.616 1 90.62 231 LYS A O 1
ATOM 1886 N N . ILE A 1 232 ? 3.688 22.969 1.474 1 92.12 232 ILE A N 1
ATOM 1887 C CA . ILE A 1 232 ? 3.402 21.562 1.771 1 92.12 232 ILE A CA 1
ATOM 1888 C C . ILE A 1 232 ? 2.012 21.203 1.252 1 92.12 232 ILE A C 1
ATOM 1890 O O . ILE A 1 232 ? 1.02 21.828 1.626 1 92.12 232 ILE A O 1
ATOM 1894 N N . THR A 1 233 ? 1.981 20.312 0.355 1 89.56 233 THR A N 1
ATOM 1895 C CA . THR A 1 233 ? 0.731 19.844 -0.232 1 89.56 233 THR A CA 1
ATOM 1896 C C . THR A 1 233 ? 0.462 18.391 0.155 1 89.56 233 THR A C 1
ATOM 1898 O O . THR A 1 233 ? 1.396 17.625 0.406 1 89.56 233 THR A O 1
ATOM 1901 N N . MET A 1 234 ? -0.885 18.156 0.209 1 90.25 234 MET A N 1
ATOM 1902 C CA . MET A 1 234 ? -1.231 16.766 0.466 1 90.25 234 MET A CA 1
ATOM 1903 C C . MET A 1 234 ? -0.779 15.867 -0.684 1 90.25 234 MET A C 1
ATOM 1905 O O . MET A 1 234 ? -0.803 16.281 -1.844 1 90.25 234 MET A O 1
ATOM 1909 N N . PRO A 1 235 ?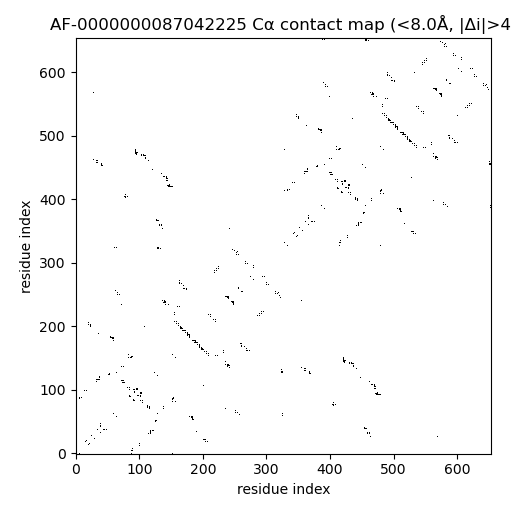 -0.372 14.68 -0.355 1 86.62 235 PRO A N 1
ATOM 1910 C CA . PRO A 1 235 ? 0.157 13.812 -1.411 1 86.62 235 PRO A CA 1
ATOM 1911 C C . PRO A 1 235 ? -0.885 13.484 -2.477 1 86.62 235 PRO A C 1
ATOM 1913 O O . PRO A 1 235 ? -0.532 13.211 -3.627 1 86.62 235 PRO A O 1
ATOM 1916 N N . ALA A 1 236 ? -2.137 13.539 -2.148 1 88.25 236 ALA A N 1
ATOM 1917 C CA . ALA A 1 236 ? -3.195 13.172 -3.086 1 88.25 236 ALA A CA 1
ATOM 1918 C C . ALA A 1 236 ? -3.643 14.383 -3.904 1 88.25 236 ALA A C 1
ATOM 1920 O O . ALA A 1 236 ? -4.738 14.383 -4.469 1 88.25 236 ALA A O 1
ATOM 1921 N N . HIS A 1 237 ? -2.805 15.391 -4.012 1 91.56 237 HIS A N 1
ATOM 1922 C CA . HIS A 1 237 ? -3.18 16.609 -4.715 1 91.56 237 HIS A CA 1
ATOM 1923 C C . HIS A 1 237 ? -3.383 16.344 -6.203 1 91.56 237 HIS A C 1
ATOM 1925 O O . HIS A 1 237 ? -3.947 17.188 -6.914 1 91.56 237 HIS A O 1
ATOM 1931 N N . LEU A 1 238 ? -2.986 15.133 -6.648 1 92.19 238 LEU A N 1
ATOM 1932 C CA . LEU A 1 238 ? -3.174 14.781 -8.055 1 92.19 238 LEU A CA 1
ATOM 1933 C C . LEU A 1 238 ? -4.371 13.852 -8.227 1 92.19 238 LEU A C 1
ATOM 1935 O O . LEU A 1 238 ? -4.492 13.172 -9.242 1 92.19 238 LEU A O 1
ATOM 1939 N N . MET A 1 239 ? -5.211 13.758 -7.277 1 96.06 239 MET A N 1
ATOM 1940 C CA . MET A 1 239 ? -6.379 12.891 -7.395 1 96.06 239 MET A CA 1
ATOM 1941 C C . MET A 1 239 ? -7.199 13.242 -8.633 1 96.06 239 MET A C 1
ATOM 1943 O O . MET A 1 239 ? -7.375 14.422 -8.945 1 96.06 239 MET A O 1
ATOM 1947 N N . TYR A 1 240 ? -7.625 12.234 -9.281 1 97.44 240 TYR A N 1
ATOM 1948 C CA . TYR A 1 240 ? -8.383 12.273 -10.531 1 97.44 240 TYR A CA 1
ATOM 1949 C C . TYR A 1 240 ? -9.336 11.086 -10.625 1 97.44 240 TYR A C 1
ATOM 1951 O O . TYR A 1 240 ? -8.977 9.961 -10.266 1 97.44 240 TYR A O 1
ATOM 1959 N N . ASP A 1 241 ? -10.594 11.375 -11.07 1 96.81 241 ASP A N 1
ATOM 1960 C CA . ASP A 1 241 ? -11.578 10.297 -11.094 1 96.81 241 ASP A CA 1
ATOM 1961 C C . ASP A 1 241 ? -11.914 9.891 -12.531 1 96.81 241 ASP A C 1
ATOM 1963 O O . ASP A 1 241 ? -12.836 9.102 -12.758 1 96.81 241 ASP A O 1
ATOM 1967 N N . GLY A 1 242 ? -11.18 10.414 -13.492 1 95.75 242 GLY A N 1
ATOM 1968 C CA . GLY A 1 242 ? -11.445 10.109 -14.891 1 95.75 242 GLY A CA 1
ATOM 1969 C C . GLY A 1 242 ? -12.438 11.055 -15.531 1 95.75 242 GLY A C 1
ATOM 1970 O O . GLY A 1 242 ? -12.703 10.961 -16.734 1 95.75 242 GLY A O 1
ATOM 1971 N N . ILE A 1 243 ? -12.953 12.023 -14.797 1 96.38 243 ILE A N 1
ATOM 1972 C CA . ILE A 1 243 ? -14.023 12.898 -15.273 1 96.38 243 ILE A CA 1
ATOM 1973 C C . ILE A 1 243 ? -13.664 14.359 -14.992 1 96.38 243 ILE A C 1
ATOM 1975 O O . ILE A 1 243 ? -13.57 15.164 -15.914 1 96.38 243 ILE A O 1
ATOM 1979 N N . ASP A 1 244 ? -13.398 14.664 -13.805 1 95.81 244 ASP A N 1
ATOM 1980 C CA . ASP A 1 244 ? -13.172 16.031 -13.336 1 95.81 244 ASP A CA 1
ATOM 1981 C C . ASP A 1 244 ? -11.688 16.328 -13.188 1 95.81 244 ASP A C 1
ATOM 1983 O O . ASP A 1 244 ? -11.055 15.891 -12.219 1 95.81 244 ASP A O 1
ATOM 1987 N N . GLU A 1 245 ? -11.094 17.172 -13.953 1 94.56 245 GLU A N 1
ATOM 1988 C CA . GLU A 1 245 ? -9.68 17.531 -13.906 1 94.56 245 GLU A CA 1
ATOM 1989 C C . GLU A 1 245 ? -9.367 18.406 -12.703 1 94.56 245 GLU A C 1
ATOM 1991 O O . GLU A 1 245 ? -8.203 18.547 -12.305 1 94.56 245 GLU A O 1
ATOM 1996 N N . ASN A 1 246 ? -10.414 19 -12.148 1 95.25 246 ASN A N 1
ATOM 1997 C CA . ASN A 1 246 ? -10.242 19.875 -10.992 1 95.25 246 ASN A CA 1
ATOM 1998 C C . ASN A 1 246 ? -10.734 19.219 -9.711 1 95.25 246 ASN A C 1
ATOM 2000 O O . ASN A 1 246 ? -11.188 19.891 -8.789 1 95.25 246 ASN A O 1
ATOM 2004 N N . LEU A 1 247 ? -10.75 17.875 -9.734 1 96.5 247 LEU A N 1
ATOM 2005 C CA . LEU A 1 247 ? -11.32 17.109 -8.641 1 96.5 247 LEU A CA 1
ATOM 2006 C C . LEU A 1 247 ? -10.727 17.547 -7.301 1 96.5 247 LEU A C 1
ATOM 2008 O O . LEU A 1 247 ? -11.461 17.734 -6.324 1 96.5 247 LEU A O 1
ATOM 2012 N N . PHE A 1 248 ? -9.422 17.734 -7.223 1 95.75 248 PHE A N 1
ATOM 2013 C CA . PHE A 1 248 ? -8.766 18.094 -5.977 1 95.75 248 PHE A CA 1
ATOM 2014 C C . PHE A 1 248 ? -9.219 19.469 -5.504 1 95.75 248 PHE A C 1
ATOM 2016 O O . PHE A 1 248 ? -9.461 19.688 -4.316 1 95.75 248 PHE A O 1
ATOM 2023 N N . ASP A 1 249 ? -9.242 20.391 -6.391 1 93.88 249 ASP A N 1
ATOM 2024 C CA . ASP A 1 249 ? -9.688 21.734 -6.035 1 93.88 249 ASP A CA 1
ATOM 2025 C C . ASP A 1 249 ? -11.109 21.719 -5.473 1 93.88 249 ASP A C 1
ATOM 2027 O O . ASP A 1 249 ? -11.406 22.406 -4.496 1 93.88 249 ASP A O 1
ATOM 2031 N N . HIS A 1 250 ? -11.953 21 -6.129 1 94.81 250 HIS A N 1
ATOM 2032 C CA . HIS A 1 250 ? -13.328 20.875 -5.648 1 94.81 250 HIS A CA 1
ATOM 2033 C C . HIS A 1 250 ? -13.375 20.234 -4.27 1 94.81 250 HIS A C 1
ATOM 2035 O O . HIS A 1 250 ? -14.094 20.703 -3.383 1 94.81 250 HIS A O 1
ATOM 2041 N N . PHE A 1 251 ? -12.594 19.219 -4.125 1 95.62 251 PHE A N 1
ATOM 2042 C CA . PHE A 1 251 ? -12.477 18.547 -2.836 1 95.62 251 PHE A CA 1
ATOM 2043 C C . PHE A 1 251 ? -12 19.516 -1.765 1 95.62 251 PHE A C 1
ATOM 2045 O O . PHE A 1 251 ? -12.609 19.625 -0.694 1 95.62 251 PHE A O 1
ATOM 2052 N N . SER A 1 252 ? -10.906 20.203 -2.053 1 93.75 252 SER A N 1
ATOM 2053 C CA . SER A 1 252 ? -10.305 21.156 -1.118 1 93.75 252 SER A CA 1
ATOM 2054 C C . SER A 1 252 ? -11.281 22.266 -0.748 1 93.75 252 SER A C 1
ATOM 2056 O O . SER A 1 252 ? -11.336 22.688 0.409 1 93.75 252 SER A O 1
ATOM 2058 N N . ASN A 1 253 ? -12.07 22.703 -1.696 1 93.25 253 ASN A N 1
ATOM 2059 C CA . ASN A 1 253 ? -13.055 23.75 -1.453 1 93.25 253 ASN A CA 1
ATOM 2060 C C . ASN A 1 253 ? -14.148 23.266 -0.495 1 93.25 253 ASN A C 1
ATOM 2062 O O . ASN A 1 253 ? -14.578 24.016 0.383 1 93.25 253 ASN A O 1
ATOM 2066 N N . VAL A 1 254 ? -14.594 22.094 -0.709 1 95.12 254 VAL A N 1
ATOM 2067 C CA . VAL A 1 254 ? -15.625 21.562 0.17 1 95.12 254 VAL A CA 1
ATOM 2068 C C . VAL A 1 254 ? -15.055 21.375 1.577 1 95.12 254 VAL A C 1
ATOM 2070 O O . VAL A 1 254 ? -15.727 21.688 2.566 1 95.12 254 VAL A O 1
ATOM 2073 N N . ALA A 1 255 ? -13.805 20.906 1.673 1 94.94 255 ALA A N 1
ATOM 2074 C CA . ALA A 1 255 ? -13.156 20.734 2.975 1 94.94 255 ALA A CA 1
ATOM 2075 C C . ALA A 1 255 ? -13.062 22.078 3.707 1 94.94 255 ALA A C 1
ATOM 2077 O O . ALA A 1 255 ? -13.297 22.141 4.914 1 94.94 255 ALA A O 1
ATOM 2078 N N . GLN A 1 256 ? -12.734 23.109 2.98 1 93.25 256 GLN A N 1
ATOM 2079 C CA . GLN A 1 256 ? -12.648 24.453 3.541 1 93.25 256 GLN A CA 1
ATOM 2080 C C . GLN A 1 256 ? -14.008 24.922 4.031 1 93.25 256 GLN A C 1
ATOM 2082 O O . GLN A 1 256 ? -14.133 25.438 5.152 1 93.25 256 GLN A O 1
ATOM 2087 N N . ARG A 1 257 ? -14.992 24.734 3.277 1 92.75 257 ARG A N 1
ATOM 2088 C CA . ARG A 1 257 ? -16.328 25.203 3.602 1 92.75 257 ARG A CA 1
ATOM 2089 C C . ARG A 1 257 ? -16.891 24.484 4.824 1 92.75 257 ARG A C 1
ATOM 2091 O O . ARG A 1 257 ? -17.547 25.094 5.668 1 92.75 257 ARG A O 1
ATOM 2098 N N . LEU A 1 258 ? -16.594 23.219 4.93 1 94.38 258 LEU A N 1
ATOM 2099 C CA . LEU A 1 258 ? -17.125 22.406 6.023 1 94.38 258 LEU A CA 1
ATOM 2100 C C . LEU A 1 258 ? -16.297 22.609 7.293 1 94.38 258 LEU A C 1
ATOM 2102 O O . LEU A 1 258 ? -16.734 22.219 8.383 1 94.38 258 LEU A O 1
ATOM 2106 N N . GLY A 1 259 ? -15.07 23.203 7.078 1 94.94 259 GLY A N 1
ATOM 2107 C CA . GLY A 1 259 ? -14.203 23.391 8.227 1 94.94 259 GLY A CA 1
ATOM 2108 C C . GLY A 1 259 ? -13.422 22.141 8.602 1 94.94 259 GLY A C 1
ATOM 2109 O O . GLY A 1 259 ? -13 21.984 9.75 1 94.94 259 GLY A O 1
ATOM 2110 N N . VAL A 1 260 ? -13.312 21.203 7.707 1 97.19 260 VAL A N 1
ATOM 2111 C CA . VAL A 1 260 ? -12.555 19.984 7.965 1 97.19 260 VAL A CA 1
ATOM 2112 C C . VAL A 1 260 ? -11.062 20.297 7.957 1 97.19 260 VAL A C 1
ATOM 2114 O O . VAL A 1 260 ? -10.312 19.812 8.812 1 97.19 260 VAL A O 1
ATOM 2117 N N . TYR A 1 261 ? -10.625 20.984 7.031 1 95.94 261 TYR A N 1
ATOM 2118 C CA . TYR A 1 261 ? -9.258 21.484 6.891 1 95.94 261 TYR A CA 1
ATOM 2119 C C . TYR A 1 261 ? -9.242 22.797 6.113 1 95.94 261 TYR A C 1
ATOM 2121 O O . TYR A 1 261 ? -9.516 22.812 4.914 1 95.94 261 TYR A O 1
ATOM 2129 N N . THR A 1 262 ? -8.883 23.859 6.75 1 94.25 262 THR A N 1
ATOM 2130 C CA . THR A 1 262 ? -8.992 25.188 6.172 1 94.25 262 THR A CA 1
ATOM 2131 C C . THR A 1 262 ? -7.613 25.828 6.027 1 94.25 262 THR A C 1
ATOM 2133 O O . THR A 1 262 ? -6.621 25.297 6.523 1 94.25 262 THR A O 1
ATOM 2136 N N . ILE A 1 263 ? -7.613 26.875 5.367 1 91.88 263 ILE A N 1
ATOM 2137 C CA . ILE A 1 263 ? -6.398 27.672 5.23 1 91.88 263 ILE A CA 1
ATOM 2138 C C . ILE A 1 263 ? -5.91 28.109 6.609 1 91.88 263 ILE A C 1
ATOM 2140 O O . ILE A 1 263 ? -4.707 28.203 6.848 1 91.88 263 ILE A O 1
ATOM 2144 N N . LYS A 1 264 ? -6.812 28.422 7.484 1 94.31 264 LYS A N 1
ATOM 2145 C CA . LYS A 1 264 ? -6.438 28.75 8.852 1 94.31 264 LYS A CA 1
ATOM 2146 C C . LYS A 1 264 ? -5.707 27.594 9.523 1 94.31 264 LYS A C 1
ATOM 2148 O O . LYS A 1 264 ? -4.754 27.812 10.281 1 94.31 264 LYS A O 1
ATOM 2153 N N . ASP A 1 265 ? -6.219 26.391 9.344 1 96.19 265 ASP A N 1
ATOM 2154 C CA . ASP A 1 265 ? -5.543 25.219 9.883 1 96.19 265 ASP A CA 1
ATOM 2155 C C . ASP A 1 265 ? -4.105 25.125 9.383 1 96.19 265 ASP A C 1
ATOM 2157 O O . ASP A 1 265 ? -3.188 24.844 10.164 1 96.19 265 ASP A O 1
ATOM 2161 N N . TYR A 1 266 ? -3.943 25.297 8.086 1 95.81 266 TYR A N 1
ATOM 2162 C CA . TYR A 1 266 ? -2.605 25.297 7.508 1 95.81 266 TYR A CA 1
ATOM 2163 C C . TYR A 1 266 ? -1.691 26.281 8.227 1 95.81 266 TYR A C 1
ATOM 2165 O O . TYR A 1 266 ? -0.58 25.922 8.625 1 95.81 266 TYR A O 1
ATOM 2173 N N . THR A 1 267 ? -2.143 27.531 8.375 1 96.06 267 THR A N 1
ATOM 2174 C CA . THR A 1 267 ? -1.376 28.594 9.039 1 96.06 267 THR A CA 1
ATOM 2175 C C . THR A 1 267 ? -1.079 28.203 10.492 1 96.06 267 THR A C 1
ATOM 2177 O O . THR A 1 267 ? 0.042 28.391 10.969 1 96.06 267 THR A O 1
ATOM 2180 N N . ASP A 1 268 ? -2.07 27.703 11.148 1 97.38 268 ASP A N 1
ATOM 2181 C CA . ASP A 1 268 ? -1.915 27.297 12.539 1 97.38 268 ASP A CA 1
ATOM 2182 C C . ASP A 1 268 ? -0.878 26.172 12.672 1 97.38 268 ASP A C 1
ATOM 2184 O O . ASP A 1 268 ? -0.162 26.109 13.68 1 97.38 268 ASP A O 1
ATOM 2188 N N . ILE A 1 269 ? -0.827 25.266 11.734 1 98.19 269 ILE A N 1
ATOM 2189 C CA . ILE A 1 269 ? 0.149 24.188 11.766 1 98.19 269 ILE A CA 1
ATOM 2190 C C . ILE A 1 269 ? 1.561 24.766 11.664 1 98.19 269 ILE A C 1
ATOM 2192 O O . ILE A 1 269 ? 2.455 24.359 12.414 1 98.19 269 ILE A O 1
ATOM 2196 N N . VAL A 1 270 ? 1.752 25.672 10.727 1 98 270 VAL A N 1
ATOM 2197 C CA . VAL A 1 270 ? 3.062 26.297 10.562 1 98 270 VAL A CA 1
ATOM 2198 C C . VAL A 1 270 ? 3.471 26.984 11.859 1 98 270 VAL A C 1
ATOM 2200 O O . VAL A 1 270 ? 4.594 26.812 12.344 1 98 270 VAL A O 1
ATOM 2203 N N . GLU A 1 271 ? 2.549 27.734 12.383 1 97.88 271 GLU A N 1
ATOM 2204 C CA . GLU A 1 271 ? 2.814 28.438 13.641 1 97.88 271 GLU A CA 1
ATOM 2205 C C . GLU A 1 271 ? 3.145 27.438 14.75 1 97.88 271 GLU A C 1
ATOM 2207 O O . GLU A 1 271 ? 4.082 27.656 15.523 1 97.88 271 GLU A O 1
ATOM 2212 N N . PHE A 1 272 ? 2.383 26.453 14.844 1 98.44 272 PHE A N 1
ATOM 2213 C CA . PHE A 1 272 ? 2.578 25.406 15.844 1 98.44 272 PHE A CA 1
ATOM 2214 C C . PHE A 1 272 ? 3.979 24.812 15.75 1 98.44 272 PHE A C 1
ATOM 2216 O O . PHE A 1 272 ? 4.66 24.656 16.766 1 98.44 272 PHE A O 1
ATOM 2223 N N . LEU A 1 273 ? 4.449 24.453 14.547 1 98.56 273 LEU A N 1
ATOM 2224 C CA . LEU A 1 273 ? 5.742 23.812 14.352 1 98.56 273 LEU A CA 1
ATOM 2225 C C . LEU A 1 273 ? 6.883 24.766 14.672 1 98.56 273 LEU A C 1
ATOM 2227 O O . LEU A 1 273 ? 7.887 24.375 15.258 1 98.56 273 LEU A O 1
ATOM 2231 N N . VAL A 1 274 ? 6.707 26.031 14.281 1 98.5 274 VAL A N 1
ATOM 2232 C CA . VAL A 1 274 ? 7.703 27.047 14.602 1 98.5 274 VAL A CA 1
ATOM 2233 C C . VAL A 1 274 ? 7.867 27.156 16.109 1 98.5 274 VAL A C 1
ATOM 2235 O O . VAL A 1 274 ? 8.992 27.219 16.625 1 98.5 274 VAL A O 1
ATOM 2238 N N . ASP A 1 275 ? 6.754 27.156 16.781 1 98.25 275 ASP A N 1
ATOM 2239 C CA . ASP A 1 275 ? 6.766 27.281 18.234 1 98.25 275 ASP A CA 1
ATOM 2240 C C . ASP A 1 275 ? 7.309 26 18.891 1 98.25 275 ASP A C 1
ATOM 2242 O O . ASP A 1 275 ? 8.141 26.062 19.797 1 98.25 275 ASP A O 1
ATOM 2246 N N . ARG A 1 276 ? 6.859 24.875 18.438 1 98.06 276 ARG A N 1
ATOM 2247 C CA . ARG A 1 276 ? 7.246 23.578 18.969 1 98.06 276 ARG A CA 1
ATOM 2248 C C . ARG A 1 276 ? 8.758 23.375 18.875 1 98.06 276 ARG A C 1
ATOM 2250 O O . ARG A 1 276 ? 9.367 22.812 19.797 1 98.06 276 ARG A O 1
ATOM 2257 N N . TRP A 1 277 ? 9.336 23.812 17.766 1 98.62 277 TRP A N 1
ATOM 2258 C CA . TRP A 1 277 ? 10.758 23.578 17.531 1 98.62 277 TRP A CA 1
ATOM 2259 C C . TRP A 1 277 ? 11.586 24.766 18 1 98.62 277 TRP A C 1
ATOM 2261 O O . TRP A 1 277 ? 12.797 24.828 17.766 1 98.62 277 TRP A O 1
ATOM 2271 N N . LYS A 1 278 ? 10.914 25.797 18.609 1 98.12 278 LYS A N 1
ATOM 2272 C CA . LYS A 1 278 ? 11.562 26.969 19.172 1 98.12 278 LYS A CA 1
ATOM 2273 C C . LYS A 1 278 ? 12.523 27.609 18.172 1 98.12 278 LYS A C 1
ATOM 2275 O O . LYS A 1 278 ? 13.68 27.875 18.5 1 98.12 278 LYS A O 1
ATOM 2280 N N . VAL A 1 279 ? 12.016 27.75 17.016 1 98.62 279 VAL A N 1
ATOM 2281 C CA . VAL A 1 279 ? 12.852 28.203 15.914 1 98.62 279 VAL A CA 1
ATOM 2282 C C . VAL A 1 279 ? 13.352 29.625 16.188 1 98.62 279 VAL A C 1
ATOM 2284 O O . VAL A 1 279 ? 14.484 29.969 15.852 1 98.62 279 VAL A O 1
ATOM 2287 N N . GLU A 1 280 ? 12.578 30.438 16.797 1 97.62 280 GLU A N 1
ATOM 2288 C CA . GLU A 1 280 ? 12.922 31.828 17.062 1 97.62 280 GLU A CA 1
ATOM 2289 C C . GLU A 1 280 ? 14.109 31.938 18.016 1 97.62 280 GLU A C 1
ATOM 2291 O O . GLU A 1 280 ? 14.859 32.906 17.969 1 97.62 280 GLU A O 1
ATOM 2296 N N . ASP A 1 281 ? 14.336 31 18.781 1 97.69 281 ASP A N 1
ATOM 2297 C CA . ASP A 1 281 ? 15.336 31.062 19.844 1 97.69 281 ASP A CA 1
ATOM 2298 C C . ASP A 1 281 ? 16.688 30.516 19.359 1 97.69 281 ASP A C 1
ATOM 2300 O O . ASP A 1 281 ? 17.672 30.562 20.094 1 97.69 281 ASP A O 1
ATOM 2304 N N . LEU A 1 282 ? 16.656 29.969 18.156 1 97.38 282 LEU A N 1
ATOM 2305 C CA . LEU A 1 282 ? 17.891 29.359 17.672 1 97.38 282 LEU A CA 1
ATOM 2306 C C . LEU A 1 282 ? 19 30.406 17.578 1 97.38 282 LEU A C 1
ATOM 2308 O O . LEU A 1 282 ? 18.766 31.547 17.203 1 97.38 282 LEU A O 1
ATOM 2312 N N . THR A 1 283 ? 20.219 30.047 17.969 1 96.38 283 THR A N 1
ATOM 2313 C CA . THR A 1 283 ? 21.406 30.906 17.891 1 96.38 283 THR A CA 1
ATOM 2314 C C . THR A 1 283 ? 22.547 30.172 17.203 1 96.38 283 THR A C 1
ATOM 2316 O O . THR A 1 283 ? 22.469 28.969 16.953 1 96.38 283 THR A O 1
ATOM 2319 N N . GLY A 1 284 ? 23.547 30.938 16.781 1 95.56 284 GLY A N 1
ATOM 2320 C CA . GLY A 1 284 ? 24.734 30.328 16.203 1 95.56 284 GLY A CA 1
ATOM 2321 C C . GLY A 1 284 ? 24.516 29.859 14.781 1 95.56 284 GLY A C 1
ATOM 2322 O O . GLY A 1 284 ? 25.219 28.953 14.312 1 95.56 284 GLY A O 1
ATOM 2323 N N . LEU A 1 285 ? 23.594 30.406 14.086 1 98.12 285 LEU A N 1
ATOM 2324 C CA . LEU A 1 285 ? 23.281 30.016 12.719 1 98.12 285 LEU A CA 1
ATOM 2325 C C . LEU A 1 285 ? 24.203 30.734 11.727 1 98.12 285 LEU A C 1
ATOM 2327 O O . LEU A 1 285 ? 24.734 31.797 12.031 1 98.12 285 LEU A O 1
ATOM 2331 N N . SER A 1 286 ? 24.438 30.125 10.586 1 98.19 286 SER A N 1
ATOM 2332 C CA . SER A 1 286 ? 25.078 30.812 9.469 1 98.19 286 SER A CA 1
ATOM 2333 C C . SER A 1 286 ? 24.219 31.953 8.945 1 98.19 286 SER A C 1
ATOM 2335 O O . SER A 1 286 ? 23.078 32.125 9.375 1 98.19 286 SER A O 1
ATOM 2337 N N . ALA A 1 287 ? 24.797 32.719 7.996 1 98.19 287 ALA A N 1
ATOM 2338 C CA . ALA A 1 287 ? 24.031 33.812 7.371 1 98.19 287 ALA A CA 1
ATOM 2339 C C . ALA A 1 287 ? 22.766 33.25 6.691 1 98.19 287 ALA A C 1
ATOM 2341 O O . ALA A 1 287 ? 21.688 33.812 6.848 1 98.19 287 ALA A O 1
ATOM 2342 N N . ASN A 1 288 ? 23 32.188 5.973 1 98.06 288 ASN A N 1
ATOM 2343 C CA . ASN A 1 288 ? 21.859 31.578 5.301 1 98.06 288 ASN A CA 1
ATOM 2344 C C . ASN A 1 288 ? 20.875 30.984 6.305 1 98.06 288 ASN A C 1
ATOM 2346 O O . ASN A 1 288 ? 19.656 30.984 6.062 1 98.06 288 ASN A O 1
ATOM 2350 N N . GLY A 1 289 ? 21.391 30.422 7.41 1 98.44 289 GLY A N 1
ATOM 2351 C CA . GLY A 1 289 ? 20.531 29.938 8.477 1 98.44 289 GLY A CA 1
ATOM 2352 C C . GLY A 1 289 ? 19.672 31.016 9.094 1 98.44 289 GLY A C 1
ATOM 2353 O O . GLY A 1 289 ? 18.484 30.797 9.383 1 98.44 289 GLY A O 1
ATOM 2354 N N . ARG A 1 290 ? 20.266 32.156 9.234 1 98.44 290 ARG A N 1
ATOM 2355 C CA . ARG A 1 290 ? 19.531 33.281 9.82 1 98.44 290 ARG A CA 1
ATOM 2356 C C . ARG A 1 290 ? 18.438 33.781 8.883 1 98.44 290 ARG A C 1
ATOM 2358 O O . ARG A 1 290 ? 17.344 34.156 9.328 1 98.44 290 ARG A O 1
ATOM 2365 N N . ILE A 1 291 ? 18.75 33.812 7.629 1 98.56 291 ILE A N 1
ATOM 2366 C CA . ILE A 1 291 ? 17.766 34.188 6.633 1 98.56 291 ILE A CA 1
ATOM 2367 C C . ILE A 1 291 ? 16.594 33.219 6.664 1 98.56 291 ILE A C 1
ATOM 2369 O O . ILE A 1 291 ? 15.43 33.625 6.629 1 98.56 291 ILE A O 1
ATOM 2373 N N . ALA A 1 292 ? 16.906 31.938 6.738 1 98.75 292 ALA A N 1
ATOM 2374 C CA . ALA A 1 292 ? 15.898 30.891 6.82 1 98.75 292 ALA A CA 1
ATOM 2375 C C . ALA A 1 292 ? 15.062 31.031 8.094 1 98.75 292 ALA A C 1
ATOM 2377 O O . ALA A 1 292 ? 13.844 30.891 8.055 1 98.75 292 ALA A O 1
ATOM 2378 N N . GLN A 1 293 ? 15.742 31.25 9.203 1 98.75 293 GLN A N 1
ATOM 2379 C CA . GLN A 1 293 ? 15.07 31.453 10.477 1 98.75 293 GLN A CA 1
ATOM 2380 C C . GLN A 1 293 ? 14.062 32.594 10.398 1 98.75 293 GLN A C 1
ATOM 2382 O O . GLN A 1 293 ? 12.906 32.438 10.805 1 98.75 293 GLN A O 1
ATOM 2387 N N . ASP A 1 294 ? 14.492 33.688 9.867 1 98.5 294 ASP A N 1
ATOM 2388 C CA . ASP A 1 294 ? 13.617 34.844 9.734 1 98.5 294 ASP A CA 1
ATOM 2389 C C . ASP A 1 294 ? 12.406 34.531 8.859 1 98.5 294 ASP A C 1
ATOM 2391 O O . ASP A 1 294 ? 11.281 34.906 9.195 1 98.5 294 ASP A O 1
ATOM 2395 N N . PHE A 1 295 ? 12.719 33.906 7.82 1 98.56 295 PHE A N 1
ATOM 2396 C CA . PHE A 1 295 ? 11.664 33.562 6.875 1 98.56 295 PHE A CA 1
ATOM 2397 C C . PHE A 1 295 ? 10.578 32.719 7.551 1 98.56 295 PHE A C 1
ATOM 2399 O O . PHE A 1 295 ? 9.398 33.062 7.484 1 98.56 295 PHE A O 1
ATOM 2406 N N . VAL A 1 296 ? 10.93 31.609 8.242 1 98.56 296 VAL A N 1
ATOM 2407 C CA . VAL A 1 296 ? 9.945 30.688 8.789 1 98.56 296 VAL A CA 1
ATOM 2408 C C . VAL A 1 296 ? 9.227 31.328 9.969 1 98.56 296 VAL A C 1
ATOM 2410 O O . VAL A 1 296 ? 8.039 31.078 10.195 1 98.56 296 VAL A O 1
ATOM 2413 N N . CYS A 1 297 ? 9.875 32.156 10.734 1 98.38 297 CYS A N 1
ATOM 2414 C CA . CYS A 1 297 ? 9.281 32.812 11.906 1 98.38 297 CYS A CA 1
ATOM 2415 C C . CYS A 1 297 ? 8.266 33.844 11.484 1 98.38 297 CYS A C 1
ATOM 2417 O O . CYS A 1 297 ? 7.289 34.094 12.195 1 98.38 297 CYS A O 1
ATOM 2419 N N . GLU A 1 298 ? 8.43 34.438 10.32 1 97.81 298 GLU A N 1
ATOM 2420 C CA . GLU A 1 298 ? 7.52 35.469 9.844 1 97.81 298 GLU A CA 1
ATOM 2421 C C . GLU A 1 298 ? 6.383 34.875 9.023 1 97.81 298 GLU A C 1
ATOM 2423 O O . GLU A 1 298 ? 5.379 35.562 8.766 1 97.81 298 GLU A O 1
ATOM 2428 N N . LEU A 1 299 ? 6.586 33.688 8.641 1 97.38 299 LEU A N 1
ATOM 2429 C CA . LEU A 1 299 ? 5.695 33.062 7.672 1 97.38 299 LEU A CA 1
ATOM 2430 C C . LEU A 1 299 ? 4.273 33 8.211 1 97.38 299 LEU A C 1
ATOM 2432 O O . LEU A 1 299 ? 3.314 33.281 7.488 1 97.38 299 LEU A O 1
ATOM 2436 N N . PRO A 1 300 ? 4.02 32.594 9.508 1 96.31 300 PRO A N 1
ATOM 2437 C CA . PRO A 1 300 ? 2.645 32.5 10 1 96.31 300 PRO A CA 1
ATOM 2438 C C . PRO A 1 300 ? 1.887 33.812 9.883 1 96.31 300 PRO A C 1
ATOM 2440 O O . PRO A 1 300 ? 0.725 33.844 9.469 1 96.31 300 PRO A O 1
ATOM 2443 N N . GLN A 1 301 ? 2.496 34.875 10.219 1 94.25 301 GLN A N 1
ATOM 2444 C CA . GLN A 1 301 ? 1.854 36.188 10.125 1 94.25 301 GLN A CA 1
ATOM 2445 C C . GLN A 1 301 ? 1.559 36.562 8.672 1 94.25 301 GLN A C 1
ATOM 2447 O O . GLN A 1 301 ? 0.501 37.125 8.367 1 94.25 301 GLN A O 1
ATOM 2452 N N . ARG A 1 302 ? 2.496 36.281 7.836 1 93.38 302 ARG A N 1
ATOM 2453 C CA . ARG A 1 302 ? 2.287 36.562 6.418 1 93.38 302 ARG A CA 1
ATOM 2454 C C . ARG A 1 302 ? 1.108 35.75 5.883 1 93.38 302 ARG A C 1
ATOM 2456 O O . ARG A 1 302 ? 0.292 36.25 5.113 1 93.38 302 ARG A O 1
ATOM 2463 N N . LEU A 1 303 ? 1.063 34.469 6.316 1 93.75 303 LEU A N 1
ATOM 2464 C CA . LEU A 1 303 ? -0.012 33.594 5.871 1 93.75 303 LEU A CA 1
ATOM 2465 C C . LEU A 1 303 ? -1.36 34.062 6.398 1 93.75 303 LEU A C 1
ATOM 2467 O O . LEU A 1 303 ? -2.375 33.969 5.703 1 93.75 303 LEU A O 1
ATOM 2471 N N . ARG A 1 304 ? -1.424 34.562 7.566 1 91.25 304 ARG A N 1
ATOM 2472 C CA . ARG A 1 304 ? -2.658 35.062 8.164 1 91.25 304 ARG A CA 1
ATOM 2473 C C . ARG A 1 304 ? -3.188 36.281 7.387 1 91.25 304 ARG A C 1
ATOM 2475 O O . ARG A 1 304 ? -4.402 36.438 7.254 1 91.25 304 ARG A O 1
ATOM 2482 N N . ARG A 1 305 ? -2.324 37.031 6.926 1 86.69 305 ARG A N 1
ATOM 2483 C CA . ARG A 1 305 ? -2.729 38.188 6.137 1 86.69 305 ARG A CA 1
ATOM 2484 C C . ARG A 1 305 ? -3.354 37.781 4.812 1 86.69 305 ARG A C 1
ATOM 2486 O O . ARG A 1 305 ? -4.297 38.406 4.332 1 86.69 305 ARG A O 1
ATOM 2493 N N . LEU A 1 306 ? -2.869 36.719 4.242 1 81.88 306 LEU A N 1
ATOM 2494 C CA . LEU A 1 306 ? -3.361 36.219 2.969 1 81.88 306 LEU A CA 1
ATOM 2495 C C . LEU A 1 306 ? -4.664 35.438 3.162 1 81.88 306 LEU A C 1
ATOM 2497 O O . LEU A 1 306 ? -5.457 35.312 2.229 1 81.88 306 LEU A O 1
ATOM 2501 N N . GLU A 1 307 ? -4.871 34.781 4.297 1 81.62 307 GLU A N 1
ATOM 2502 C CA . GLU A 1 307 ? -6.047 34 4.656 1 81.62 307 GLU A CA 1
ATOM 2503 C C . GLU A 1 307 ? -7.336 34.781 4.402 1 81.62 307 GLU A C 1
ATOM 2505 O O . GLU A 1 307 ? -8.312 34.219 3.902 1 81.62 307 GLU A O 1
ATOM 2510 N N . GLU A 1 308 ? -7.391 36 4.742 1 71.12 308 GLU A N 1
ATOM 2511 C CA . GLU A 1 308 ? -8.594 36.812 4.637 1 71.12 308 GLU A CA 1
ATOM 2512 C C . GLU A 1 308 ? -9.109 36.844 3.199 1 71.12 308 GLU A C 1
ATOM 2514 O O . GLU A 1 308 ? -10.312 36.75 2.961 1 71.12 308 GLU A O 1
ATOM 2519 N N . ARG A 1 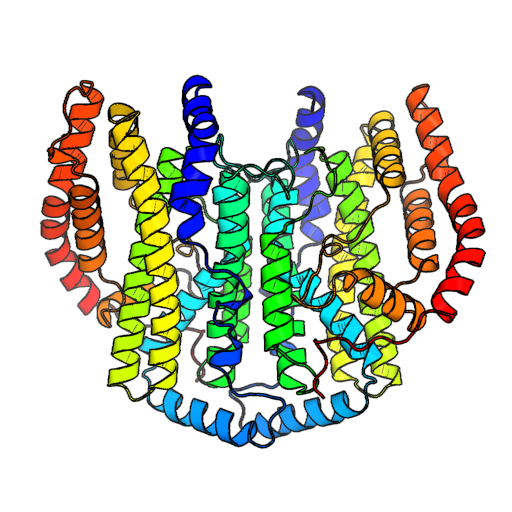309 ? -8.32 36.906 2.252 1 68.75 309 ARG A N 1
ATOM 2520 C CA . ARG A 1 309 ? -8.703 36.969 0.845 1 68.75 309 ARG A CA 1
ATOM 2521 C C . ARG A 1 309 ? -9.188 35.594 0.357 1 68.75 309 ARG A C 1
ATOM 2523 O O . ARG A 1 309 ? -10.148 35.531 -0.419 1 68.75 309 ARG A O 1
ATOM 2530 N N . ALA A 1 310 ? -8.562 34.531 0.835 1 70.19 310 ALA A N 1
ATOM 2531 C CA . ALA A 1 310 ? -8.867 33.188 0.383 1 70.19 310 ALA A CA 1
ATOM 2532 C C . ALA A 1 310 ? -10.227 32.719 0.899 1 70.19 310 ALA A C 1
ATOM 2534 O O . ALA A 1 310 ? -10.969 32.031 0.188 1 70.19 310 ALA A O 1
ATOM 2535 N N . LEU A 1 311 ? -10.508 33.094 2.092 1 71.38 311 LEU A N 1
ATOM 2536 C CA . LEU A 1 311 ? -11.781 32.719 2.699 1 71.38 311 LEU A CA 1
ATOM 2537 C C . LEU A 1 311 ? -12.953 33.312 1.921 1 71.38 311 LEU A C 1
ATOM 2539 O O . LEU A 1 311 ? -13.984 32.688 1.757 1 71.38 311 LEU A O 1
ATOM 2543 N N . LEU A 1 312 ? -12.719 34.469 1.329 1 67.94 312 LEU A N 1
ATOM 2544 C CA . LEU A 1 312 ? -13.766 35.094 0.534 1 67.94 312 LEU A CA 1
ATOM 2545 C C . LEU A 1 312 ? -14.008 34.312 -0.757 1 67.94 312 LEU A C 1
ATOM 2547 O O . LEU A 1 312 ? -15.148 34.188 -1.194 1 67.94 312 LEU A O 1
ATOM 2551 N N . ARG A 1 313 ? -13.031 33.781 -1.276 1 67.38 313 ARG A N 1
ATOM 2552 C CA . ARG A 1 313 ? -13.133 33.031 -2.516 1 67.38 313 ARG A CA 1
ATOM 2553 C C . ARG A 1 313 ? -13.82 31.688 -2.277 1 67.38 313 ARG A C 1
ATOM 2555 O O . ARG A 1 313 ? -14.633 31.234 -3.094 1 67.38 313 ARG A O 1
ATOM 2562 N N . ALA A 1 314 ? -13.461 31.047 -1.276 1 67.94 314 ALA A N 1
ATOM 2563 C CA . ALA A 1 314 ? -14.023 29.734 -0.938 1 67.94 314 ALA A CA 1
ATOM 2564 C C . ALA A 1 314 ? -15.539 29.828 -0.755 1 67.94 314 ALA A C 1
ATOM 2566 O O . ALA A 1 314 ? -16.266 28.922 -1.16 1 67.94 314 ALA A O 1
ATOM 2567 N N . LYS A 1 315 ? -16 30.812 -0.218 1 68.94 315 LYS A N 1
ATOM 2568 C CA . LYS A 1 315 ? -17.438 31 0.014 1 68.94 315 LYS A CA 1
ATOM 2569 C C . 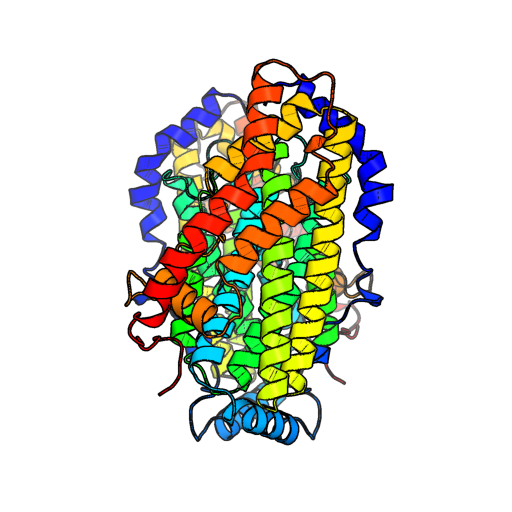LYS A 1 315 ? -18.188 31.172 -1.302 1 68.94 315 LYS A C 1
ATOM 2571 O O . LYS A 1 315 ? -19.375 30.859 -1.387 1 68.94 315 LYS A O 1
ATOM 2576 N N . GLN A 1 316 ? -17.484 31.531 -2.281 1 70.5 316 GLN A N 1
ATOM 2577 C CA . GLN A 1 316 ? -18.125 31.797 -3.561 1 70.5 316 GLN A CA 1
ATOM 2578 C C . GLN A 1 316 ? -18.047 30.594 -4.488 1 70.5 316 GLN A C 1
ATOM 2580 O O . GLN A 1 316 ? -18.672 30.578 -5.555 1 70.5 316 GLN A O 1
ATOM 2585 N N . ALA A 1 317 ? -17.297 29.641 -3.979 1 71.12 317 ALA A N 1
ATOM 2586 C CA . ALA A 1 317 ? -17.094 28.516 -4.883 1 71.12 317 ALA A CA 1
ATOM 25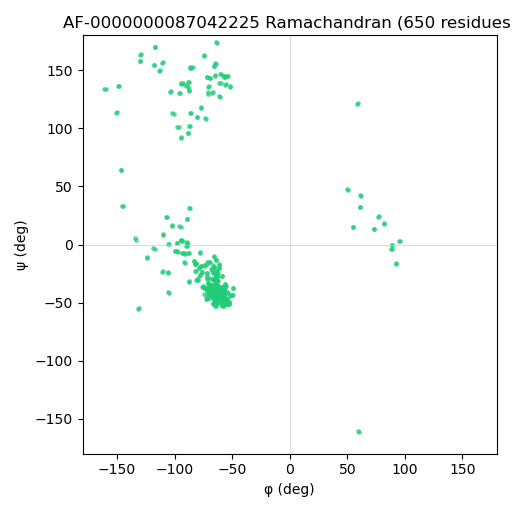87 C C . ALA A 1 317 ? -18.375 27.719 -5.059 1 71.12 317 ALA A C 1
ATOM 2589 O O . ALA A 1 317 ? -19.125 27.5 -4.098 1 71.12 317 ALA A O 1
ATOM 2590 N N . SER A 1 318 ? -18.609 27.391 -6.293 1 72.31 318 SER A N 1
ATOM 2591 C CA . SER A 1 318 ? -19.828 26.656 -6.637 1 72.31 318 SER A CA 1
ATOM 2592 C C . SER A 1 318 ? -19.75 25.203 -6.16 1 72.31 318 SER A C 1
ATOM 2594 O O . SER A 1 318 ? -18.656 24.641 -6.059 1 72.31 318 SER A O 1
ATOM 2596 N N . ASN A 1 319 ? -20.906 24.797 -5.773 1 79.62 319 ASN A N 1
ATOM 2597 C CA . ASN A 1 319 ? -21.047 23.391 -5.414 1 79.62 319 ASN A CA 1
ATOM 2598 C C . ASN A 1 319 ? -21.031 22.484 -6.645 1 79.62 319 ASN A C 1
ATOM 2600 O O . ASN A 1 319 ? -21.891 22.609 -7.523 1 79.62 319 ASN A O 1
ATOM 2604 N N . VAL A 1 320 ? -19.969 21.781 -6.812 1 85 320 VAL A N 1
ATOM 2605 C CA . VAL A 1 320 ? -19.859 20.828 -7.906 1 85 320 VAL A CA 1
ATOM 2606 C C . VAL A 1 320 ? -20.062 19.406 -7.375 1 85 320 VAL A C 1
ATOM 2608 O O . VAL A 1 320 ? -19.469 19.031 -6.359 1 85 320 VAL A O 1
ATOM 2611 N N . PRO A 1 321 ? -20.875 18.719 -8.062 1 90.31 321 PRO A N 1
ATOM 2612 C CA . PRO A 1 321 ? -21.109 17.344 -7.605 1 90.31 321 PRO A CA 1
ATOM 2613 C C . PRO A 1 321 ? -19.875 16.453 -7.805 1 90.31 321 PRO A C 1
ATOM 2615 O O . PRO A 1 321 ? -19.141 16.625 -8.781 1 90.31 321 PRO A O 1
ATOM 2618 N N . PHE A 1 322 ? -19.656 15.594 -6.914 1 95.56 322 PHE A N 1
ATOM 2619 C CA . PHE A 1 322 ? -18.578 14.625 -7.008 1 95.56 322 PHE A CA 1
ATOM 2620 C C . PHE A 1 322 ? -19.078 13.312 -7.594 1 95.56 322 PHE A C 1
ATOM 2622 O O . PHE A 1 322 ? -20.156 12.828 -7.223 1 95.56 322 PHE A O 1
ATOM 2629 N N . SER A 1 323 ? -18.297 12.703 -8.484 1 95.44 323 SER A N 1
ATOM 2630 C CA . SER A 1 323 ? -18.641 11.391 -9.039 1 95.44 323 SER A CA 1
ATOM 2631 C C . SER A 1 323 ? -18.656 10.32 -7.953 1 95.44 323 SER A C 1
ATOM 2633 O O . SER A 1 323 ? -19.188 9.234 -8.156 1 95.44 323 SER A O 1
ATOM 2635 N N . TRP A 1 324 ? -18.141 10.562 -6.793 1 96.75 324 TRP A N 1
ATOM 2636 C CA . TRP A 1 324 ? -17.969 9.633 -5.68 1 96.75 324 TRP A CA 1
ATOM 2637 C C . TRP A 1 324 ? -19.281 9.375 -4.969 1 96.75 324 TRP A C 1
ATOM 2639 O O . TRP A 1 324 ? -19.422 8.398 -4.227 1 96.75 324 TRP A O 1
ATOM 2649 N N . ILE A 1 325 ? -20.203 10.312 -5.094 1 94.81 325 ILE A N 1
ATOM 2650 C CA . ILE A 1 325 ? -21.422 10.258 -4.289 1 94.81 325 ILE A CA 1
ATOM 2651 C C . ILE A 1 325 ? -22.531 9.578 -5.086 1 94.81 325 ILE A C 1
ATOM 2653 O O . ILE A 1 325 ? -22.75 9.898 -6.254 1 94.81 325 ILE A O 1
ATOM 2657 N N . SER A 1 326 ? -23.156 8.594 -4.41 1 86.56 326 SER A N 1
ATOM 2658 C CA . SER A 1 326 ? -24.234 7.867 -5.082 1 86.56 326 SER A CA 1
ATOM 2659 C C . SER A 1 326 ? -25.469 8.734 -5.234 1 86.56 326 SER A C 1
ATOM 2661 O O . SER A 1 326 ? -25.781 9.539 -4.359 1 86.56 326 SER A O 1
ATOM 2663 N N . SER A 1 327 ? -26 8.781 -6.477 1 70.19 327 SER A N 1
ATOM 2664 C CA . SER A 1 327 ? -27.219 9.531 -6.754 1 70.19 327 SER A CA 1
ATOM 2665 C C . SER A 1 327 ? -28.438 8.875 -6.109 1 70.19 327 SER A C 1
ATOM 2667 O O . SER A 1 327 ? -28.469 7.656 -5.941 1 70.19 327 SER A O 1
ATOM 2669 N N . MET B 1 1 ? 25.281 -2.072 -8.039 1 86.75 1 MET B N 1
ATOM 2670 C CA . MET B 1 1 ? 25.609 -2.568 -9.375 1 86.75 1 MET B CA 1
ATOM 2671 C C . MET B 1 1 ? 26.594 -1.651 -10.07 1 86.75 1 MET B C 1
ATOM 2673 O O . MET B 1 1 ? 26.547 -0.431 -9.922 1 86.75 1 MET B O 1
ATOM 2677 N N . PRO B 1 2 ? 27.438 -2.273 -10.883 1 89.31 2 PRO B N 1
ATOM 2678 C CA . PRO B 1 2 ? 28.344 -1.419 -11.648 1 89.31 2 PRO B CA 1
ATOM 2679 C C . PRO B 1 2 ? 27.609 -0.439 -12.555 1 89.31 2 PRO B C 1
ATOM 2681 O O . PRO B 1 2 ? 26.547 -0.767 -13.094 1 89.31 2 PRO B O 1
ATOM 2684 N N . PRO B 1 3 ? 28.219 0.739 -12.719 1 90.25 3 PRO B N 1
ATOM 2685 C CA . PRO B 1 3 ? 27.562 1.787 -13.508 1 90.25 3 PRO B CA 1
ATOM 2686 C C . PRO B 1 3 ? 27.219 1.33 -14.922 1 90.25 3 PRO B C 1
ATOM 2688 O O . PRO B 1 3 ? 26.172 1.732 -15.469 1 90.25 3 PRO B O 1
ATOM 2691 N N . GLN B 1 4 ? 28.047 0.568 -15.484 1 90.62 4 GLN B N 1
ATOM 2692 C CA . GLN B 1 4 ? 27.797 0.1 -16.844 1 90.62 4 GLN B CA 1
ATOM 2693 C C . GLN B 1 4 ? 26.516 -0.732 -16.906 1 90.62 4 GLN B C 1
ATOM 2695 O O . GLN B 1 4 ? 25.781 -0.669 -17.891 1 90.62 4 GLN B O 1
ATOM 2700 N N . LYS B 1 5 ? 26.312 -1.483 -15.945 1 91.75 5 LYS B N 1
ATOM 2701 C CA . LYS B 1 5 ? 25.094 -2.295 -15.898 1 91.75 5 LYS B CA 1
ATOM 2702 C C . LYS B 1 5 ? 23.859 -1.426 -15.688 1 91.75 5 LYS B C 1
ATOM 2704 O O . LYS B 1 5 ? 22.797 -1.689 -16.266 1 91.75 5 LYS B O 1
ATOM 2709 N N . ILE B 1 6 ? 24 -0.425 -14.875 1 93.31 6 ILE B N 1
ATOM 2710 C CA . ILE B 1 6 ? 22.906 0.515 -14.641 1 93.31 6 ILE B CA 1
ATOM 2711 C C . ILE B 1 6 ? 22.516 1.183 -15.953 1 93.31 6 ILE B C 1
ATOM 2713 O O . ILE B 1 6 ? 21.328 1.391 -16.219 1 93.31 6 ILE B O 1
ATOM 2717 N N . GLN B 1 7 ? 23.5 1.48 -16.766 1 94.62 7 GLN B N 1
ATOM 2718 C CA . GLN B 1 7 ? 23.266 2.15 -18.047 1 94.62 7 GLN B CA 1
ATOM 2719 C C . GLN B 1 7 ? 22.453 1.271 -18.984 1 94.62 7 GLN B C 1
ATOM 2721 O O . GLN B 1 7 ? 21.703 1.776 -19.812 1 94.62 7 GLN B O 1
ATOM 2726 N N . ILE B 1 8 ? 22.562 -0.02 -18.844 1 95.75 8 ILE B N 1
ATOM 2727 C CA . ILE B 1 8 ? 21.766 -0.942 -19.641 1 95.75 8 ILE B CA 1
ATOM 2728 C C . ILE B 1 8 ? 20.281 -0.655 -19.422 1 95.75 8 ILE B C 1
ATOM 2730 O O . ILE B 1 8 ? 19.531 -0.482 -20.391 1 95.75 8 ILE B O 1
ATOM 2734 N N . PHE B 1 9 ? 19.891 -0.495 -18.234 1 97.25 9 PHE B N 1
ATOM 2735 C CA . PHE B 1 9 ? 18.484 -0.306 -17.906 1 97.25 9 PHE B CA 1
ATOM 2736 C C . PHE B 1 9 ? 18.016 1.088 -18.312 1 97.25 9 PHE B C 1
ATOM 2738 O O . PHE B 1 9 ? 16.875 1.263 -18.766 1 97.25 9 PHE B O 1
ATOM 2745 N N . LYS B 1 10 ? 18.875 2.008 -18.125 1 95.62 10 LYS B N 1
ATOM 2746 C CA . LYS B 1 10 ? 18.547 3.352 -18.578 1 95.62 10 LYS B CA 1
ATOM 2747 C C . LYS B 1 10 ? 18.344 3.391 -20.094 1 95.62 10 LYS B C 1
ATOM 2749 O O . LYS B 1 10 ? 17.453 4.086 -20.594 1 95.62 10 LYS B O 1
ATOM 2754 N N . SER B 1 11 ? 19.141 2.633 -20.812 1 96.81 11 SER B N 1
ATOM 2755 C CA . SER B 1 11 ? 19.062 2.604 -22.266 1 96.81 11 SER B CA 1
ATOM 2756 C C . SER B 1 11 ? 17.812 1.883 -22.75 1 96.81 11 SER B C 1
ATOM 2758 O O . SER B 1 11 ? 17.391 2.049 -23.906 1 96.81 11 SER B O 1
ATOM 2760 N N . LEU B 1 12 ? 17.156 1.146 -21.906 1 98 12 LEU B N 1
ATOM 2761 C CA . LEU B 1 12 ? 15.992 0.359 -22.281 1 98 12 LEU B CA 1
ATOM 2762 C C . LEU B 1 12 ? 14.711 1.142 -22.016 1 98 12 LEU B C 1
ATOM 2764 O O . LEU B 1 12 ? 13.609 0.622 -22.219 1 98 12 LEU B O 1
ATOM 2768 N N . ASP B 1 13 ? 14.805 2.336 -21.609 1 98 13 ASP B N 1
ATOM 2769 C CA . ASP B 1 13 ? 13.641 3.131 -21.219 1 98 13 ASP B CA 1
ATOM 2770 C C . ASP B 1 13 ? 12.609 3.182 -22.344 1 98 13 ASP B C 1
ATOM 2772 O O . ASP B 1 13 ? 11.422 2.916 -22.109 1 98 13 ASP B O 1
ATOM 2776 N N . ASN B 1 14 ? 12.992 3.51 -23.531 1 98.12 14 ASN B N 1
ATOM 2777 C CA . ASN B 1 14 ? 12.078 3.572 -24.672 1 98.12 14 ASN B 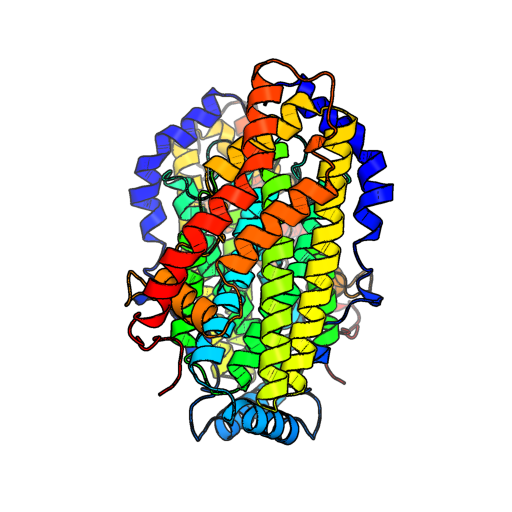CA 1
ATOM 2778 C C . ASN B 1 14 ? 11.508 2.199 -25 1 98.12 14 ASN B C 1
ATOM 2780 O O . ASN B 1 14 ? 10.328 2.086 -25.359 1 98.12 14 ASN B O 1
ATOM 2784 N N . TRP B 1 15 ? 12.352 1.211 -24.922 1 98.69 15 TRP B N 1
ATOM 2785 C CA . TRP B 1 15 ? 11.898 -0.152 -25.188 1 98.69 15 TRP B CA 1
ATOM 2786 C C . TRP B 1 15 ? 10.805 -0.56 -24.203 1 98.69 15 TRP B C 1
ATOM 2788 O O . TRP B 1 15 ? 9.812 -1.185 -24.594 1 98.69 15 TRP B O 1
ATOM 2798 N N . VAL B 1 16 ? 10.969 -0.207 -22.953 1 98.81 16 VAL B N 1
ATOM 2799 C CA . VAL B 1 16 ? 9.984 -0.508 -21.922 1 98.81 16 VAL B CA 1
ATOM 2800 C C . VAL B 1 16 ? 8.656 0.168 -22.25 1 98.81 16 VAL B C 1
ATOM 2802 O O . VAL B 1 16 ? 7.594 -0.452 -22.156 1 98.81 16 VAL B O 1
ATOM 2805 N N . GLU B 1 17 ? 8.703 1.384 -22.594 1 98.56 17 GLU B N 1
ATOM 2806 C CA . GLU B 1 17 ? 7.496 2.113 -22.969 1 98.56 17 GLU B CA 1
ATOM 2807 C C . GLU B 1 17 ? 6.738 1.394 -24.078 1 98.56 17 GLU B C 1
ATOM 2809 O O . GLU B 1 17 ? 5.52 1.215 -23.984 1 98.56 17 GLU B O 1
ATOM 2814 N N . LYS B 1 18 ? 7.391 0.865 -25.047 1 98.5 18 LYS B N 1
ATOM 2815 C CA . LYS B 1 18 ? 6.77 0.319 -26.25 1 98.5 18 LYS B CA 1
ATOM 2816 C C . LYS B 1 18 ? 6.387 -1.146 -26.047 1 98.5 18 LYS B C 1
ATOM 2818 O O . LYS B 1 18 ? 5.391 -1.611 -26.609 1 98.5 18 LYS B O 1
ATOM 2823 N N . ASN B 1 19 ? 7.191 -1.856 -25.234 1 98.69 19 ASN B N 1
ATOM 2824 C CA . ASN B 1 19 ? 7.043 -3.309 -25.219 1 98.69 19 ASN B CA 1
ATOM 2825 C C . ASN B 1 19 ? 6.453 -3.799 -23.906 1 98.69 19 ASN B C 1
ATOM 2827 O O . ASN B 1 19 ? 5.898 -4.898 -23.844 1 98.69 19 ASN B O 1
ATOM 2831 N N . ILE B 1 20 ? 6.613 -2.971 -22.844 1 98.81 20 ILE B N 1
ATOM 2832 C CA . ILE B 1 20 ? 6.172 -3.424 -21.531 1 98.81 20 ILE B CA 1
ATOM 2833 C C . ILE B 1 20 ? 4.879 -2.709 -21.141 1 98.81 20 ILE B C 1
ATOM 2835 O O . ILE B 1 20 ? 3.936 -3.334 -20.656 1 98.81 20 ILE B O 1
ATOM 2839 N N . HIS B 1 21 ? 4.773 -1.392 -21.422 1 98.56 21 HIS B N 1
ATOM 2840 C CA . HIS B 1 21 ? 3.607 -0.606 -21.031 1 98.56 21 HIS B CA 1
ATOM 2841 C C . HIS B 1 21 ? 2.342 -1.134 -21.688 1 98.56 21 HIS B C 1
ATOM 2843 O O . HIS B 1 21 ? 1.232 -0.881 -21.219 1 98.56 21 HIS B O 1
ATOM 2849 N N . VAL B 1 22 ? 2.422 -1.896 -22.781 1 98.31 22 VAL B N 1
ATOM 2850 C CA . VAL B 1 22 ? 1.272 -2.422 -23.5 1 98.31 22 VAL B CA 1
ATOM 2851 C C . VAL B 1 22 ? 0.529 -3.434 -22.641 1 98.31 22 VAL B C 1
ATOM 2853 O O . VAL B 1 22 ? -0.635 -3.748 -22.906 1 98.31 22 VAL B O 1
ATOM 2856 N N . HIS B 1 23 ? 1.218 -3.941 -21.594 1 98.44 23 HIS B N 1
ATOM 2857 C CA . HIS B 1 23 ? 0.612 -4.941 -20.734 1 98.44 23 HIS B CA 1
ATOM 2858 C C . HIS B 1 23 ? -0.137 -4.289 -19.578 1 98.44 23 HIS B C 1
ATOM 2860 O O . HIS B 1 23 ? -0.696 -4.98 -18.719 1 98.44 23 HIS B O 1
ATOM 2866 N N . LEU B 1 24 ? -0.148 -2.969 -19.469 1 97.88 24 LEU B N 1
ATOM 2867 C CA . LEU B 1 24 ? -0.997 -2.215 -18.562 1 97.88 24 LEU B CA 1
ATOM 2868 C C . LEU B 1 24 ? -2.338 -1.889 -19.203 1 97.88 24 LEU B C 1
ATOM 2870 O O . LEU B 1 24 ? -2.391 -1.505 -20.375 1 97.88 24 LEU B O 1
ATOM 2874 N N . LYS B 1 25 ? -3.334 -2.074 -18.469 1 96.81 25 LYS B N 1
ATOM 2875 C CA . LYS B 1 25 ? -4.656 -1.702 -18.953 1 96.81 25 LYS B CA 1
ATOM 2876 C C . LYS B 1 25 ? -5.008 -0.269 -18.562 1 96.81 25 LYS B C 1
ATOM 2878 O O . LYS B 1 25 ? -4.738 0.154 -17.438 1 96.81 25 LYS B O 1
ATOM 2883 N N . PRO B 1 26 ? -5.617 0.497 -19.547 1 96.75 26 PRO B N 1
ATOM 2884 C CA . PRO B 1 26 ? -6.164 1.785 -19.109 1 96.75 26 PRO B CA 1
ATOM 2885 C C . PRO B 1 26 ? -7.188 1.644 -17.984 1 96.75 26 PRO B C 1
ATOM 2887 O O . PRO B 1 26 ? -7.953 0.676 -17.953 1 96.75 26 PRO B O 1
ATOM 2890 N N . VAL B 1 27 ? -7.223 2.576 -17.094 1 97.56 27 VAL B N 1
ATOM 2891 C CA . VAL B 1 27 ? -8.117 2.527 -15.938 1 97.56 27 VAL B CA 1
ATOM 2892 C C . VAL B 1 27 ? -9.562 2.365 -16.406 1 97.56 27 VAL B C 1
ATOM 2894 O O . VAL B 1 27 ? -10.336 1.612 -15.812 1 97.56 27 VAL B O 1
ATOM 2897 N N . GLU B 1 28 ? -9.898 2.975 -17.5 1 96.19 28 GLU B N 1
ATOM 2898 C CA . GLU B 1 28 ? -11.25 2.957 -18.047 1 96.19 28 GLU B CA 1
ATOM 2899 C C . GLU B 1 28 ? -11.648 1.559 -18.5 1 96.19 28 GLU B C 1
ATOM 2901 O O . GLU B 1 28 ? -12.828 1.23 -18.578 1 96.19 28 GLU B O 1
ATOM 2906 N N . LYS B 1 29 ? -10.719 0.742 -18.812 1 96.69 29 LYS B N 1
ATOM 2907 C CA . LYS B 1 29 ? -10.977 -0.6 -19.328 1 96.69 29 LYS B CA 1
ATOM 2908 C C . LYS B 1 29 ? -10.711 -1.659 -18.266 1 96.69 29 LYS B C 1
ATOM 2910 O O . LYS B 1 29 ? -10.852 -2.855 -18.531 1 96.69 29 LYS B O 1
ATOM 2915 N N . SER B 1 30 ? -10.32 -1.242 -17.125 1 97.69 30 SER B N 1
ATOM 2916 C CA . SER B 1 30 ? -10.023 -2.156 -16.031 1 97.69 30 SER B CA 1
ATOM 2917 C C . SER B 1 30 ? -11.273 -2.477 -15.219 1 97.69 30 SER B C 1
ATOM 2919 O O . SER B 1 30 ? -12.141 -1.619 -15.039 1 97.69 30 SER B O 1
ATOM 2921 N N . TRP B 1 31 ? -11.375 -3.734 -14.836 1 98.44 31 TRP B N 1
ATOM 2922 C CA . TRP B 1 31 ? -12.375 -4.043 -13.812 1 98.44 31 TRP B CA 1
ATOM 2923 C C . TRP B 1 31 ? -12.016 -3.396 -12.484 1 98.44 31 TRP B C 1
ATOM 2925 O O . TRP B 1 31 ? -10.852 -3.053 -12.25 1 98.44 31 TRP B O 1
ATOM 2935 N N . GLU B 1 32 ? -12.984 -3.135 -11.703 1 98.5 32 GLU B N 1
ATOM 2936 C CA . GLU B 1 32 ? -12.82 -2.658 -10.336 1 98.5 32 GLU B CA 1
ATOM 2937 C C . GLU B 1 32 ? -13.414 -3.643 -9.328 1 98.5 32 GLU B C 1
ATOM 2939 O O . GLU B 1 32 ? -14.289 -4.434 -9.68 1 98.5 32 GLU B O 1
ATOM 2944 N N . PRO B 1 33 ? -12.969 -3.689 -8.086 1 98.5 33 PRO B N 1
ATOM 2945 C CA . PRO B 1 33 ? -13.508 -4.598 -7.074 1 98.5 33 PRO B CA 1
ATOM 2946 C C . PRO B 1 33 ? -15.031 -4.555 -7 1 98.5 33 PRO B C 1
ATOM 2948 O O . PRO B 1 33 ? -15.68 -5.598 -6.883 1 98.5 33 PRO B O 1
ATOM 2951 N N . GLN B 1 34 ? -15.539 -3.436 -7.164 1 98.25 34 GLN B N 1
ATOM 2952 C CA . GLN B 1 34 ? -16.984 -3.264 -7.027 1 98.25 34 GLN B CA 1
ATOM 2953 C C . GLN B 1 34 ? -17.734 -4.043 -8.102 1 98.25 34 GLN B C 1
ATOM 2955 O O . GLN B 1 34 ? -18.891 -4.398 -7.922 1 98.25 34 GLN B O 1
ATOM 2960 N N . ASP B 1 35 ? -17.125 -4.305 -9.227 1 98.19 35 ASP B N 1
ATOM 2961 C CA . ASP B 1 35 ? -17.75 -5.051 -10.305 1 98.19 35 ASP B CA 1
ATOM 2962 C C . ASP B 1 35 ? -18.109 -6.465 -9.859 1 98.19 35 ASP B C 1
ATOM 2964 O O . ASP B 1 35 ? -18.922 -7.137 -10.5 1 98.19 35 ASP B O 1
ATOM 2968 N N . PHE B 1 36 ? -17.531 -6.941 -8.766 1 98.25 36 PHE B N 1
ATOM 2969 C CA . PHE B 1 36 ? -17.703 -8.336 -8.367 1 98.25 36 PHE B CA 1
ATOM 2970 C C . PHE B 1 36 ? -18.406 -8.438 -7.016 1 98.25 36 PHE B C 1
ATOM 2972 O O . PHE B 1 36 ? -18.672 -9.539 -6.535 1 98.25 36 PHE B O 1
ATOM 2979 N N . LEU B 1 37 ? -18.672 -7.332 -6.398 1 98.38 37 LEU B N 1
ATOM 2980 C CA . LEU B 1 37 ? -19.234 -7.309 -5.047 1 98.38 37 LEU B CA 1
ATOM 2981 C C . LEU B 1 37 ? -20.672 -6.82 -5.059 1 98.38 37 LEU B C 1
ATOM 2983 O O . LEU B 1 37 ? -21.094 -6.125 -5.988 1 98.38 37 LEU B O 1
ATOM 2987 N N . PRO B 1 38 ? -21.438 -7.188 -4 1 98.38 38 PRO B N 1
ATOM 2988 C CA . PRO B 1 38 ? -22.781 -6.602 -3.875 1 98.38 38 PRO B CA 1
ATOM 2989 C C . PRO B 1 38 ? -22.766 -5.078 -3.957 1 98.38 38 PRO B C 1
ATOM 2991 O O . PRO B 1 38 ? -21.859 -4.434 -3.408 1 98.38 38 PRO B O 1
ATOM 2994 N N . ASP B 1 39 ? -23.688 -4.52 -4.684 1 97.62 39 ASP B N 1
ATOM 2995 C CA . ASP B 1 39 ? -23.781 -3.072 -4.844 1 97.62 39 ASP B CA 1
ATOM 2996 C C . ASP B 1 39 ? -24.469 -2.428 -3.648 1 97.62 39 ASP B C 1
ATOM 2998 O O . ASP B 1 39 ? -25.688 -2.533 -3.502 1 97.62 39 ASP B O 1
ATOM 3002 N N . PRO B 1 40 ? -23.75 -1.723 -2.873 1 96.06 40 PRO B N 1
ATOM 3003 C CA . PRO B 1 40 ? -24.344 -1.203 -1.636 1 96.06 40 PRO B CA 1
ATOM 3004 C C . PRO B 1 40 ? -25.375 -0.115 -1.888 1 96.06 40 PRO B C 1
ATOM 3006 O O . PRO B 1 40 ? -26.141 0.229 -0.987 1 96.06 40 PRO B O 1
ATOM 3009 N N . THR B 1 41 ? -25.438 0.436 -3.016 1 95.75 41 THR B N 1
ATOM 3010 C CA . THR B 1 41 ? -26.375 1.508 -3.312 1 95.75 41 THR B CA 1
ATOM 3011 C C . THR B 1 41 ? -27.688 0.943 -3.871 1 95.75 41 THR B C 1
ATOM 3013 O O . THR B 1 41 ? -28.656 1.681 -4.066 1 95.75 41 THR B O 1
ATOM 3016 N N . SER B 1 42 ? -27.641 -0.331 -4.121 1 95.12 42 SER B N 1
ATOM 3017 C CA . SER B 1 42 ? -28.797 -0.967 -4.738 1 95.12 42 SER B CA 1
ATOM 3018 C C . SER B 1 42 ? -29.812 -1.401 -3.684 1 95.12 42 SER B C 1
ATOM 3020 O O . SER B 1 42 ? -29.438 -1.764 -2.566 1 95.12 42 SER B O 1
ATOM 3022 N N . ASP B 1 43 ? -31.078 -1.448 -4.07 1 94.12 43 ASP B N 1
ATOM 3023 C CA . ASP B 1 43 ? -32.125 -1.977 -3.203 1 94.12 43 ASP B CA 1
ATOM 3024 C C . ASP B 1 43 ? -31.938 -3.469 -2.949 1 94.12 43 ASP B C 1
ATOM 3026 O O . ASP B 1 43 ? -32.438 -4.008 -1.964 1 94.12 43 ASP B O 1
ATOM 3030 N N . GLY B 1 44 ? -31.203 -4.113 -3.773 1 96.12 44 GLY B N 1
ATOM 3031 C CA . GLY B 1 44 ? -30.969 -5.547 -3.676 1 96.12 44 GLY B CA 1
ATOM 3032 C C . GLY B 1 44 ? -29.703 -5.902 -2.932 1 96.12 44 GLY B C 1
ATOM 3033 O O . GLY B 1 44 ? -29.25 -7.047 -2.98 1 96.12 44 GLY B O 1
ATOM 3034 N N . PHE B 1 45 ? -29.172 -4.926 -2.217 1 97.5 45 PHE B N 1
ATOM 3035 C CA . PHE B 1 45 ? -27.891 -5.117 -1.568 1 97.5 45 PHE B CA 1
ATOM 3036 C C . PHE B 1 45 ? -27.922 -6.316 -0.63 1 97.5 45 PHE B C 1
ATOM 3038 O O . PHE B 1 45 ? -27.062 -7.203 -0.712 1 97.5 45 PHE B O 1
ATOM 3045 N N . TYR B 1 46 ? -28.922 -6.406 0.219 1 97.31 46 TYR B N 1
ATOM 3046 C CA . TYR B 1 46 ? -29 -7.461 1.223 1 97.31 46 TYR B CA 1
ATOM 3047 C C . TYR B 1 46 ? -29.203 -8.82 0.568 1 97.31 46 TYR B C 1
ATOM 3049 O O . TYR B 1 46 ? -28.641 -9.82 1.003 1 97.31 46 TYR B O 1
ATOM 3057 N N . GLU B 1 47 ? -30 -8.828 -0.471 1 98 47 GLU B N 1
ATOM 3058 C CA . GLU B 1 47 ? -30.203 -10.07 -1.213 1 98 47 GLU B CA 1
ATOM 3059 C C . GLU B 1 47 ? -28.906 -10.547 -1.857 1 98 47 GLU B C 1
ATOM 3061 O O . GLU B 1 47 ? -28.594 -11.742 -1.844 1 98 47 GLU B O 1
ATOM 3066 N N . GLN B 1 48 ? -28.203 -9.648 -2.42 1 98 48 GLN B N 1
ATOM 3067 C CA . GLN B 1 48 ? -26.938 -9.977 -3.045 1 98 48 GLN B CA 1
ATOM 3068 C C . GLN B 1 48 ? -25.938 -10.5 -2.014 1 98 48 GLN B C 1
ATOM 3070 O O . GLN B 1 48 ? -25.188 -11.445 -2.289 1 98 48 GLN B O 1
ATOM 3075 N N . VAL B 1 49 ? -25.875 -9.867 -0.848 1 98.12 49 VAL B N 1
ATOM 3076 C CA . VAL B 1 49 ? -25 -10.32 0.224 1 98.12 49 VAL B CA 1
ATOM 3077 C C . VAL B 1 49 ? -25.406 -11.727 0.662 1 98.12 49 VAL B C 1
ATOM 3079 O O . VAL B 1 49 ? -24.547 -12.594 0.866 1 98.12 49 VAL B O 1
ATOM 3082 N N . GLN B 1 50 ? -26.672 -11.914 0.808 1 97.38 50 GLN B N 1
ATOM 3083 C CA . GLN B 1 50 ? -27.172 -13.234 1.196 1 97.38 50 GLN B CA 1
ATOM 3084 C C . GLN B 1 50 ? -26.75 -14.297 0.181 1 97.38 50 GLN B C 1
ATOM 3086 O O . GLN B 1 50 ? -26.344 -15.391 0.556 1 97.38 50 GLN B O 1
ATOM 3091 N N . GLU B 1 51 ? -26.906 -13.969 -1.08 1 97.19 51 GLU B N 1
ATOM 3092 C CA . GLU B 1 51 ? -26.5 -14.891 -2.133 1 97.19 51 GLU B CA 1
ATOM 3093 C C . GLU B 1 51 ? -25.016 -15.219 -2.041 1 97.19 51 GLU B C 1
ATOM 3095 O O . GLU B 1 51 ? -24.609 -16.375 -2.197 1 97.19 51 GLU B O 1
ATOM 3100 N N . LEU B 1 52 ? -24.219 -14.203 -1.839 1 97.31 52 LEU B N 1
ATOM 3101 C CA . LEU B 1 52 ? -22.781 -14.383 -1.671 1 97.31 52 LEU B CA 1
ATOM 3102 C C . LEU B 1 52 ? -22.484 -15.305 -0.496 1 97.31 52 LEU B C 1
ATOM 3104 O O . LEU B 1 52 ? -21.688 -16.25 -0.621 1 97.31 52 LEU B O 1
ATOM 3108 N N . ARG B 1 53 ? -23.172 -15.125 0.584 1 97.12 53 ARG B N 1
ATOM 3109 C CA . ARG B 1 53 ? -22.969 -15.906 1.797 1 97.12 53 ARG B CA 1
ATOM 3110 C C . ARG B 1 53 ? -23.406 -17.359 1.595 1 97.12 53 ARG B C 1
ATOM 3112 O O . ARG B 1 53 ? -22.75 -18.281 2.088 1 97.12 53 ARG B O 1
ATOM 3119 N N . GLU B 1 54 ? -24.453 -17.531 0.933 1 96.62 54 GLU B N 1
ATOM 3120 C CA . GLU B 1 54 ? -24.938 -18.875 0.668 1 96.62 54 GLU B CA 1
ATOM 3121 C C . GLU B 1 54 ? -23.953 -19.672 -0.18 1 96.62 54 GLU B C 1
ATOM 3123 O O . GLU B 1 54 ? -23.688 -20.844 0.09 1 96.62 54 GLU B O 1
ATOM 3128 N N . SER B 1 55 ? -23.406 -19.047 -1.124 1 96.25 55 SER B N 1
ATOM 3129 C CA . SER B 1 55 ? -22.406 -19.688 -1.973 1 96.25 55 SER B CA 1
ATOM 3130 C C . SER B 1 55 ? -21.125 -20 -1.193 1 96.25 55 SER B C 1
ATOM 3132 O O . SER B 1 55 ? -20.516 -21.047 -1.381 1 96.25 55 SER B O 1
ATOM 3134 N N . ALA B 1 56 ? -20.766 -19.109 -0.344 1 95.69 56 ALA B N 1
ATOM 3135 C CA . ALA B 1 56 ? -19.531 -19.25 0.424 1 95.69 56 ALA B CA 1
ATOM 3136 C C . ALA B 1 56 ? -19.656 -20.344 1.484 1 95.69 56 ALA B C 1
ATOM 3138 O O . ALA B 1 56 ? -18.672 -20.953 1.878 1 95.69 56 ALA B O 1
ATOM 3139 N N . ARG B 1 57 ? -20.859 -20.531 1.938 1 92.31 57 ARG B N 1
ATOM 3140 C CA . ARG B 1 57 ? -21.125 -21.484 3.014 1 92.31 57 ARG B CA 1
ATOM 3141 C C . ARG B 1 57 ? -20.688 -22.891 2.617 1 92.31 57 ARG B C 1
ATOM 3143 O O . ARG B 1 57 ? -20.25 -23.672 3.463 1 92.31 57 ARG B O 1
ATOM 3150 N N . GLU B 1 58 ? -20.688 -23.172 1.325 1 88.94 58 GLU B N 1
ATOM 3151 C CA . GLU B 1 58 ? -20.422 -24.516 0.822 1 88.94 58 GLU B CA 1
ATOM 3152 C C . GLU B 1 58 ? -18.938 -24.766 0.624 1 88.94 58 GLU B C 1
ATOM 3154 O O . GLU B 1 58 ? -18.5 -25.906 0.413 1 88.94 58 GLU B O 1
ATOM 3159 N N . ILE B 1 59 ? -18.172 -23.766 0.782 1 95.81 59 ILE B N 1
ATOM 3160 C CA . ILE B 1 59 ? -16.75 -23.875 0.525 1 95.81 59 ILE B CA 1
ATOM 3161 C C . ILE B 1 59 ? -16.031 -24.359 1.783 1 95.81 59 ILE B C 1
ATOM 3163 O O . ILE B 1 59 ? -16.25 -23.828 2.875 1 95.81 59 ILE B O 1
ATOM 3167 N N . PRO B 1 60 ? -15.164 -25.344 1.642 1 95.25 60 PRO B N 1
ATOM 3168 C CA . PRO B 1 60 ? -14.477 -25.891 2.812 1 95.25 60 PRO B CA 1
ATOM 3169 C C . PRO B 1 60 ? -13.562 -24.859 3.494 1 95.25 60 PRO B C 1
ATOM 3171 O O . PRO B 1 60 ? -13.031 -23.969 2.832 1 95.25 60 PRO B O 1
ATOM 3174 N N . ASP B 1 61 ? -13.328 -25.078 4.746 1 95.81 61 ASP B N 1
ATOM 3175 C CA . ASP B 1 61 ? -12.5 -24.188 5.551 1 95.81 61 ASP B CA 1
ATOM 3176 C C . ASP B 1 61 ? -11.07 -24.125 5.012 1 95.81 61 ASP B C 1
ATOM 3178 O O . ASP B 1 61 ? -10.453 -23.062 5.008 1 95.81 61 ASP B O 1
ATOM 3182 N N . ASP B 1 62 ? -10.555 -25.219 4.586 1 95.62 62 ASP B N 1
ATOM 3183 C CA . ASP B 1 62 ? -9.203 -25.266 4.047 1 95.62 62 ASP B CA 1
ATOM 3184 C C . ASP B 1 62 ? -9.055 -24.328 2.854 1 95.62 62 ASP B C 1
ATOM 3186 O O . ASP B 1 62 ? -8.023 -23.672 2.699 1 95.62 62 ASP B O 1
ATOM 3190 N N . TYR B 1 63 ? -10.094 -24.312 2.059 1 96.88 63 TYR B N 1
ATOM 3191 C CA . TYR B 1 63 ? -10.086 -23.406 0.919 1 96.88 63 TYR B CA 1
ATOM 3192 C C . TYR B 1 63 ? -9.992 -21.953 1.38 1 96.88 63 TYR B C 1
ATOM 3194 O O . TYR B 1 63 ? -9.195 -21.172 0.848 1 96.88 63 TYR B O 1
ATOM 3202 N N . PHE B 1 64 ? -10.766 -21.625 2.369 1 97.38 64 PHE B N 1
ATOM 3203 C CA . PHE B 1 64 ? -10.773 -20.25 2.867 1 97.38 64 PHE B CA 1
ATOM 3204 C C . PHE B 1 64 ? -9.445 -19.906 3.516 1 97.38 64 PHE B C 1
ATOM 3206 O O . PHE B 1 64 ? -8.984 -18.766 3.422 1 97.38 64 PHE B O 1
ATOM 3213 N N . ALA B 1 65 ? -8.859 -20.875 4.18 1 97.06 65 ALA B N 1
ATOM 3214 C CA . ALA B 1 65 ? -7.539 -20.625 4.754 1 97.06 65 ALA B CA 1
ATOM 3215 C C . ALA B 1 65 ? -6.543 -20.203 3.672 1 97.06 65 ALA B C 1
ATOM 3217 O O . ALA B 1 65 ? -5.793 -19.234 3.85 1 97.06 65 ALA B O 1
ATOM 3218 N N . VAL B 1 66 ? -6.562 -20.875 2.562 1 97.06 66 VAL B N 1
ATOM 3219 C CA . VAL B 1 66 ? -5.645 -20.578 1.469 1 97.06 66 VAL B CA 1
ATOM 3220 C C . VAL B 1 66 ? -6.012 -19.234 0.838 1 97.06 66 VAL B C 1
ATOM 3222 O O . VAL B 1 66 ? -5.133 -18.422 0.536 1 97.06 66 VAL B O 1
ATOM 3225 N N . LEU B 1 67 ? -7.309 -19 0.668 1 98.25 67 LEU B N 1
ATOM 3226 C CA . LEU B 1 67 ? -7.762 -17.734 0.088 1 98.25 67 LEU B CA 1
ATOM 3227 C C . LEU B 1 67 ? -7.348 -16.562 0.96 1 98.25 67 LEU B C 1
ATOM 3229 O O . LEU B 1 67 ? -6.93 -15.523 0.447 1 98.25 67 LEU B O 1
ATOM 3233 N N . VAL B 1 68 ? -7.469 -16.719 2.264 1 98.38 68 VAL B N 1
ATOM 3234 C CA . VAL B 1 68 ? -7.066 -15.688 3.211 1 98.38 68 VAL B CA 1
ATOM 3235 C C . VAL B 1 68 ? -5.562 -15.438 3.094 1 98.38 68 VAL B C 1
ATOM 3237 O O . VAL B 1 68 ? -5.125 -14.281 3.033 1 98.38 68 VAL B O 1
ATOM 3240 N N . GLY B 1 69 ? -4.762 -16.484 3.059 1 97.88 69 GLY B N 1
ATOM 3241 C CA . GLY B 1 69 ? -3.326 -16.328 2.9 1 97.88 69 GLY B CA 1
ATOM 3242 C C . GLY B 1 69 ? -2.947 -15.578 1.631 1 97.88 69 GLY B C 1
ATOM 3243 O O . GLY B 1 69 ? -2.053 -14.734 1.644 1 97.88 69 GLY B O 1
ATOM 3244 N N . ASP B 1 70 ? -3.643 -15.922 0.56 1 97.62 70 ASP B N 1
ATOM 3245 C CA . ASP B 1 70 ? -3.422 -15.227 -0.705 1 97.62 70 ASP B CA 1
ATOM 3246 C C . ASP B 1 70 ? -3.773 -13.75 -0.585 1 97.62 70 ASP B C 1
ATOM 3248 O O . ASP B 1 70 ? -3.039 -12.891 -1.078 1 97.62 70 ASP B O 1
ATOM 3252 N N . MET B 1 71 ? -4.852 -13.5 0.051 1 98.31 71 MET B N 1
ATOM 3253 C CA . MET B 1 71 ? -5.293 -12.117 0.224 1 98.31 71 MET B CA 1
ATOM 3254 C C . MET B 1 71 ? -4.316 -11.336 1.1 1 98.31 71 MET B C 1
ATOM 3256 O O . MET B 1 71 ? -3.961 -10.203 0.781 1 98.31 71 MET B O 1
ATOM 3260 N N . ILE B 1 72 ? -3.865 -11.922 2.18 1 98.12 72 ILE B N 1
ATOM 3261 C CA . ILE B 1 72 ? -2.912 -11.281 3.08 1 98.12 72 ILE B CA 1
ATOM 3262 C C . ILE B 1 72 ? -1.646 -10.906 2.312 1 98.12 72 ILE B C 1
ATOM 3264 O O . ILE B 1 72 ? -1.089 -9.828 2.514 1 98.12 72 ILE B O 1
ATOM 3268 N N . THR B 1 73 ? -1.252 -11.758 1.455 1 97 73 THR B N 1
ATOM 3269 C CA . THR B 1 73 ? -0.076 -11.492 0.633 1 97 73 THR B CA 1
ATOM 3270 C C . THR B 1 73 ? -0.289 -10.258 -0.238 1 97 73 THR B C 1
ATOM 3272 O O . THR B 1 73 ? 0.611 -9.43 -0.378 1 97 73 THR B O 1
ATOM 3275 N N . GLU B 1 74 ? -1.487 -10.133 -0.781 1 96.62 74 GLU B N 1
ATOM 3276 C CA . GLU B 1 74 ? -1.805 -8.984 -1.626 1 96.62 74 GLU B CA 1
ATOM 3277 C C . GLU B 1 74 ? -1.737 -7.68 -0.836 1 96.62 74 GLU B C 1
ATOM 3279 O O . GLU B 1 74 ? -1.51 -6.613 -1.408 1 96.62 74 GLU B O 1
ATOM 3284 N N . GLU B 1 75 ? -1.872 -7.738 0.425 1 96.5 75 GLU B N 1
ATOM 3285 C CA . GLU B 1 75 ? -2.01 -6.547 1.26 1 96.5 75 GLU B CA 1
ATOM 3286 C C . GLU B 1 75 ? -0.649 -5.938 1.584 1 96.5 75 GLU B C 1
ATOM 3288 O O . GLU B 1 75 ? -0.567 -4.805 2.057 1 96.5 75 GLU B O 1
ATOM 3293 N N . ALA B 1 76 ? 0.413 -6.637 1.355 1 97.06 76 ALA B N 1
ATOM 3294 C CA . ALA B 1 76 ? 1.743 -6.109 1.647 1 97.06 76 ALA B CA 1
ATOM 3295 C C . ALA B 1 76 ? 2.291 -5.316 0.465 1 97.06 76 ALA B C 1
ATOM 3297 O O . ALA B 1 76 ? 3.504 -5.25 0.262 1 97.06 76 ALA B O 1
ATOM 3298 N N . LEU B 1 77 ? 1.469 -4.715 -0.255 1 97.69 77 LEU B N 1
ATOM 3299 C CA . LEU B 1 77 ? 1.765 -4.031 -1.509 1 97.69 77 LEU B CA 1
ATOM 3300 C C . LEU B 1 77 ? 2.781 -2.914 -1.292 1 97.69 77 LEU B C 1
ATOM 3302 O O . LEU B 1 77 ? 3.646 -2.684 -2.139 1 97.69 77 LEU B O 1
ATOM 3306 N N . PRO B 1 78 ? 2.754 -2.152 -0.16 1 97.75 78 PRO B N 1
ATOM 3307 C CA . PRO B 1 78 ? 3.801 -1.151 0.066 1 97.75 78 PRO B CA 1
ATOM 3308 C C . PRO B 1 78 ? 5.203 -1.755 0.061 1 97.75 78 PRO B C 1
ATOM 3310 O O . PRO B 1 78 ? 6.137 -1.152 -0.475 1 97.75 78 PRO B O 1
ATOM 3313 N N . THR B 1 79 ? 5.293 -2.912 0.559 1 96.94 79 THR B N 1
ATOM 3314 C CA . THR B 1 79 ? 6.574 -3.615 0.572 1 96.94 79 THR B CA 1
ATOM 3315 C C . THR B 1 79 ? 7.016 -3.957 -0.848 1 96.94 79 THR B C 1
ATOM 3317 O O . THR B 1 79 ? 8.188 -3.775 -1.199 1 96.94 79 THR B O 1
ATOM 3320 N N . TYR B 1 80 ? 6.094 -4.367 -1.649 1 97.06 80 TYR B N 1
ATOM 3321 C CA . TYR B 1 80 ? 6.426 -4.805 -3 1 97.06 80 TYR B CA 1
ATOM 3322 C C . TYR B 1 80 ? 6.844 -3.623 -3.869 1 97.06 80 TYR B C 1
ATOM 3324 O O . TYR B 1 80 ? 7.797 -3.721 -4.645 1 97.06 80 TYR B O 1
ATOM 3332 N N . GLN B 1 81 ? 6.121 -2.576 -3.721 1 97.69 81 GLN B N 1
ATOM 3333 C CA . GLN B 1 81 ? 6.535 -1.4 -4.48 1 97.69 81 GLN B CA 1
ATOM 3334 C C . GLN B 1 81 ? 7.926 -0.932 -4.051 1 97.69 81 GLN B C 1
ATOM 3336 O O . GLN B 1 81 ? 8.719 -0.493 -4.883 1 97.69 81 GLN B O 1
ATOM 3341 N N . SER B 1 82 ? 8.18 -1.004 -2.791 1 96.19 82 SER B N 1
ATOM 3342 C CA . SER B 1 82 ? 9.5 -0.628 -2.283 1 96.19 82 SER B CA 1
ATOM 3343 C C . SER B 1 82 ? 10.594 -1.49 -2.896 1 96.19 82 SER B C 1
ATOM 3345 O O . SER B 1 82 ? 11.656 -0.985 -3.262 1 96.19 82 SER B O 1
ATOM 3347 N N . PHE B 1 83 ? 10.344 -2.76 -3.064 1 95 83 PHE B N 1
ATOM 3348 C CA . PHE B 1 83 ? 11.297 -3.67 -3.684 1 95 83 PHE B CA 1
ATOM 3349 C C . PHE B 1 83 ? 11.625 -3.225 -5.105 1 95 83 PHE B C 1
ATOM 3351 O O . PHE B 1 83 ? 12.797 -3.172 -5.488 1 95 83 PHE B O 1
ATOM 3358 N N . LEU B 1 84 ? 10.633 -2.936 -5.793 1 97.19 84 LEU B N 1
ATOM 3359 C CA . LEU B 1 84 ? 10.812 -2.553 -7.188 1 97.19 84 LEU B CA 1
ATOM 3360 C C . LEU B 1 84 ? 11.555 -1.227 -7.297 1 97.19 84 LEU B C 1
ATOM 3362 O O . LEU B 1 84 ? 12.43 -1.066 -8.156 1 97.19 84 LEU B O 1
ATOM 3366 N N . ASN B 1 85 ? 11.289 -0.358 -6.375 1 96.31 85 ASN B N 1
ATOM 3367 C CA . ASN B 1 85 ? 11.898 0.965 -6.414 1 96.31 85 ASN B CA 1
ATOM 3368 C C . ASN B 1 85 ? 13.352 0.925 -5.938 1 96.31 85 ASN B C 1
ATOM 3370 O O . ASN B 1 85 ? 14.125 1.847 -6.207 1 96.31 85 ASN B O 1
ATOM 3374 N N . MET B 1 86 ? 13.688 -0.097 -5.266 1 94.38 86 MET B N 1
ATOM 3375 C CA . MET B 1 86 ? 15.047 -0.222 -4.738 1 94.38 86 MET B CA 1
ATOM 3376 C C . MET B 1 86 ? 15.992 -0.758 -5.805 1 94.38 86 MET B C 1
ATOM 3378 O O . MET B 1 86 ? 17.219 -0.662 -5.656 1 94.38 86 MET B O 1
ATOM 3382 N N . ALA B 1 87 ? 15.484 -1.322 -6.855 1 96.06 87 ALA B N 1
ATOM 3383 C CA . ALA B 1 87 ? 16.312 -1.912 -7.898 1 96.06 87 ALA B CA 1
ATOM 3384 C C . ALA B 1 87 ? 17.109 -0.838 -8.641 1 96.06 87 ALA B C 1
ATOM 3386 O O . ALA B 1 87 ? 16.531 0.143 -9.125 1 96.06 87 ALA B O 1
ATOM 3387 N N . ASP B 1 88 ? 18.375 -1.076 -8.781 1 95.62 88 ASP B N 1
ATOM 3388 C CA . ASP B 1 88 ? 19.281 -0.101 -9.375 1 95.62 88 ASP B CA 1
ATOM 3389 C C . ASP B 1 88 ? 18.891 0.205 -10.82 1 95.62 88 ASP B C 1
ATOM 3391 O O . ASP B 1 88 ? 18.719 -0.708 -11.633 1 95.62 88 ASP B O 1
ATOM 3395 N N . GLY B 1 89 ? 18.75 1.453 -11.109 1 95.19 89 GLY B N 1
ATOM 3396 C CA . GLY B 1 89 ? 18.594 1.888 -12.484 1 95.19 89 GLY B CA 1
ATOM 3397 C C . GLY B 1 89 ? 17.141 1.896 -12.953 1 95.19 89 GLY B C 1
ATOM 3398 O O . GLY B 1 89 ? 16.844 2.387 -14.047 1 95.19 89 GLY B O 1
ATOM 3399 N N . VAL B 1 90 ? 16.266 1.426 -12.07 1 97.06 90 VAL B N 1
ATOM 3400 C CA . VAL B 1 90 ? 14.891 1.343 -12.555 1 97.06 90 VAL B CA 1
ATOM 3401 C C . VAL B 1 90 ? 13.938 1.925 -11.516 1 97.06 90 VAL B C 1
ATOM 3403 O O . VAL B 1 90 ? 12.719 1.824 -11.656 1 97.06 90 VAL B O 1
ATOM 3406 N N . GLY B 1 91 ? 14.461 2.461 -10.453 1 95.81 91 GLY B N 1
ATOM 3407 C CA . GLY B 1 91 ? 13.648 3 -9.375 1 95.81 91 GLY B CA 1
ATOM 3408 C C . GLY B 1 91 ? 12.992 4.32 -9.719 1 95.81 91 GLY B C 1
ATOM 3409 O O . GLY B 1 91 ? 13.375 4.977 -10.688 1 95.81 91 GLY B O 1
ATOM 3410 N N . ASP B 1 92 ? 11.977 4.684 -8.961 1 96.94 92 ASP B N 1
ATOM 3411 C CA . ASP B 1 92 ? 11.289 5.969 -9.078 1 96.94 92 ASP B CA 1
ATOM 3412 C C . ASP B 1 92 ? 11.984 7.039 -8.242 1 96.94 92 ASP B C 1
ATOM 3414 O O . ASP B 1 92 ? 11.68 7.203 -7.059 1 96.94 92 ASP B O 1
ATOM 3418 N N . GLU B 1 93 ? 12.703 7.855 -8.766 1 93.06 93 GLU B N 1
ATOM 3419 C CA . GLU B 1 93 ? 13.641 8.734 -8.07 1 93.06 93 GLU B CA 1
ATOM 3420 C C . GLU B 1 93 ? 12.914 9.922 -7.438 1 93.06 93 GLU B C 1
ATOM 3422 O O . GLU B 1 93 ? 13.453 10.586 -6.551 1 93.06 93 GLU B O 1
ATOM 3427 N N . THR B 1 94 ? 11.727 10.234 -7.902 1 94.06 94 THR B N 1
ATOM 3428 C CA . THR B 1 94 ? 11.086 11.461 -7.422 1 94.06 94 THR B CA 1
ATOM 3429 C C . THR B 1 94 ? 9.711 11.148 -6.832 1 94.06 94 THR B C 1
ATOM 3431 O O . THR B 1 94 ? 9.078 12.023 -6.234 1 94.06 94 THR B O 1
ATOM 3434 N N . GLY B 1 95 ? 9.18 9.93 -7.031 1 94.06 95 GLY B N 1
ATOM 3435 C CA . GLY B 1 95 ? 7.812 9.578 -6.699 1 94.06 95 GLY B CA 1
ATOM 3436 C C . GLY B 1 95 ? 6.852 9.766 -7.859 1 94.06 95 GLY B C 1
ATOM 3437 O O . GLY B 1 95 ? 5.734 9.242 -7.836 1 94.06 95 GLY B O 1
ATOM 3438 N N . ALA B 1 96 ? 7.293 10.492 -8.828 1 95.75 96 ALA B N 1
ATOM 3439 C CA . ALA B 1 96 ? 6.535 10.695 -10.055 1 95.75 96 ALA B CA 1
ATOM 3440 C C . ALA B 1 96 ? 7.465 10.797 -11.266 1 95.75 96 ALA B C 1
ATOM 3442 O O . ALA B 1 96 ? 7.227 11.602 -12.172 1 95.75 96 ALA B O 1
ATOM 3443 N N . SER B 1 97 ? 8.555 10.078 -11.219 1 97.06 97 SER B N 1
ATOM 3444 C CA . SER B 1 97 ? 9.508 10.055 -12.328 1 97.06 97 SER B CA 1
ATOM 3445 C C . SER B 1 97 ? 8.82 9.688 -13.641 1 97.06 97 SER B C 1
ATOM 3447 O O . SER B 1 97 ? 7.91 8.852 -13.656 1 97.06 97 SER B O 1
ATOM 3449 N N . LEU B 1 98 ? 9.312 10.297 -14.734 1 97 98 LEU B N 1
ATOM 3450 C CA . LEU B 1 98 ? 8.734 10.039 -16.047 1 97 98 LEU B CA 1
ATOM 3451 C C . LEU B 1 98 ? 9.438 8.859 -16.719 1 97 98 LEU B C 1
ATOM 3453 O O . LEU B 1 98 ? 9.078 8.477 -17.844 1 97 98 LEU B O 1
ATOM 3457 N N . SER B 1 99 ? 10.438 8.297 -16.047 1 98 99 SER B N 1
ATOM 3458 C CA . SER B 1 99 ? 11.031 7.086 -16.609 1 98 99 SER B CA 1
ATOM 3459 C C . SER B 1 99 ? 9.984 6 -16.828 1 98 99 SER B C 1
ATOM 3461 O O . SER B 1 99 ? 9.062 5.848 -16.016 1 98 99 SER B O 1
ATOM 3463 N N . SER B 1 100 ? 10.172 5.246 -17.922 1 98.69 100 SER B N 1
ATOM 3464 C CA . SER B 1 100 ? 9.211 4.191 -18.234 1 98.69 100 SER B CA 1
ATOM 3465 C C . SER B 1 100 ? 9.195 3.123 -17.141 1 98.69 100 SER B C 1
ATOM 3467 O O . SER B 1 100 ? 8.164 2.5 -16.891 1 98.69 100 SER B O 1
ATOM 3469 N N . TRP B 1 101 ? 10.352 2.908 -16.484 1 98.69 101 TRP B N 1
ATOM 3470 C CA . TRP B 1 101 ? 10.43 1.948 -15.391 1 98.69 101 TRP B CA 1
ATOM 3471 C C . TRP B 1 101 ? 9.57 2.398 -14.211 1 98.69 101 TRP B C 1
ATOM 3473 O O . TRP B 1 101 ? 8.805 1.61 -13.656 1 98.69 101 TRP B O 1
ATOM 3483 N N . ALA B 1 102 ? 9.688 3.635 -13.836 1 98.44 102 ALA B N 1
ATOM 3484 C CA . ALA B 1 102 ? 8.914 4.191 -12.727 1 98.44 102 ALA B CA 1
ATOM 3485 C C . ALA B 1 102 ? 7.422 4.16 -13.031 1 98.44 102 ALA B C 1
ATOM 3487 O O . ALA B 1 102 ? 6.609 3.814 -12.172 1 98.44 102 ALA B O 1
ATOM 3488 N N . ILE B 1 103 ? 7.059 4.535 -14.234 1 98.56 103 ILE B N 1
ATOM 3489 C CA . ILE B 1 103 ? 5.664 4.52 -14.656 1 98.56 103 ILE B CA 1
ATOM 3490 C C . ILE B 1 103 ? 5.113 3.098 -14.57 1 98.56 103 ILE B C 1
ATOM 3492 O O . ILE B 1 103 ? 4.016 2.883 -14.055 1 98.56 103 ILE B O 1
ATOM 3496 N N . TRP B 1 104 ? 5.863 2.111 -15.07 1 98.81 104 TRP B N 1
ATOM 3497 C CA . TRP B 1 104 ? 5.445 0.718 -14.969 1 98.81 104 TRP B CA 1
ATOM 3498 C C . TRP B 1 104 ? 5.176 0.334 -13.516 1 98.81 104 TRP B C 1
ATOM 3500 O O . TRP B 1 104 ? 4.129 -0.237 -13.203 1 98.81 104 TRP B O 1
ATOM 3510 N N . THR B 1 105 ? 6.145 0.648 -12.633 1 98.75 105 THR B N 1
ATOM 3511 C CA . THR B 1 105 ? 6.035 0.246 -11.234 1 98.75 105 THR B CA 1
ATOM 3512 C C . THR B 1 105 ? 4.785 0.846 -10.602 1 98.75 105 THR B C 1
ATOM 3514 O O . THR B 1 105 ? 4.031 0.145 -9.922 1 98.75 105 THR B O 1
ATOM 3517 N N . ARG B 1 106 ? 4.504 2.096 -10.789 1 98.56 106 ARG B N 1
ATOM 3518 C CA . ARG B 1 106 ? 3.355 2.748 -10.164 1 98.56 106 ARG B CA 1
ATOM 3519 C C . ARG B 1 106 ? 2.047 2.199 -10.727 1 98.56 106 ARG B C 1
ATOM 3521 O O . ARG B 1 106 ? 1.108 1.934 -9.969 1 98.56 106 ARG B O 1
ATOM 3528 N N . LYS B 1 107 ? 1.988 2.049 -12.023 1 98.75 107 LYS B N 1
ATOM 3529 C CA . LYS B 1 107 ? 0.757 1.555 -12.633 1 98.75 107 LYS B CA 1
ATOM 3530 C C . LYS B 1 107 ? 0.527 0.085 -12.297 1 98.75 107 LYS B C 1
ATOM 3532 O O . LYS B 1 107 ? -0.612 -0.34 -12.086 1 98.75 107 LYS B O 1
ATOM 3537 N N . TRP B 1 108 ? 1.63 -0.724 -12.312 1 98.81 108 TRP B N 1
ATOM 3538 C CA . TRP B 1 108 ? 1.536 -2.092 -11.812 1 98.81 108 TRP B CA 1
ATOM 3539 C C . TRP B 1 108 ? 0.979 -2.115 -10.391 1 98.81 108 TRP B C 1
ATOM 3541 O O . TRP B 1 108 ? 0.066 -2.889 -10.086 1 98.81 108 TRP B O 1
ATOM 3551 N N . THR B 1 109 ? 1.495 -1.272 -9.516 1 98.75 109 THR B N 1
ATOM 3552 C CA . THR B 1 109 ? 1.05 -1.182 -8.133 1 98.75 109 THR B CA 1
ATOM 3553 C C . THR B 1 109 ? -0.436 -0.84 -8.062 1 98.75 109 THR B C 1
ATOM 3555 O O . THR B 1 109 ? -1.177 -1.423 -7.266 1 98.75 109 THR B O 1
ATOM 3558 N N . ALA B 1 110 ? -0.836 0.086 -8.883 1 98.69 110 ALA B N 1
ATOM 3559 C CA . ALA B 1 110 ? -2.24 0.486 -8.922 1 98.69 110 ALA B CA 1
ATOM 3560 C C . ALA B 1 110 ? -3.137 -0.694 -9.281 1 98.69 110 ALA B C 1
ATOM 3562 O O . ALA B 1 110 ? -4.203 -0.876 -8.688 1 98.69 110 ALA B O 1
ATOM 3563 N N . GLU B 1 111 ? -2.725 -1.501 -10.234 1 98.69 111 GLU B N 1
ATOM 3564 C CA . GLU B 1 111 ? -3.494 -2.68 -10.617 1 98.69 111 GLU B CA 1
ATOM 3565 C C . GLU B 1 111 ? -3.508 -3.719 -9.5 1 98.69 111 GLU B C 1
ATOM 3567 O O . GLU B 1 111 ? -4.547 -4.32 -9.219 1 98.69 111 GLU B O 1
ATOM 3572 N N . GLU B 1 112 ? -2.336 -3.91 -8.883 1 98.44 112 GLU B N 1
ATOM 3573 C CA . GLU B 1 112 ? -2.225 -4.902 -7.82 1 98.44 112 GLU B CA 1
ATOM 3574 C C . GLU B 1 112 ? -3.107 -4.535 -6.629 1 98.44 112 GLU B C 1
ATOM 3576 O O . GLU B 1 112 ? -3.633 -5.414 -5.945 1 98.44 112 GLU B O 1
ATOM 3581 N N . ASN B 1 113 ? -3.25 -3.266 -6.352 1 98.56 113 ASN B N 1
ATOM 3582 C CA . ASN B 1 113 ? -4.047 -2.803 -5.223 1 98.56 113 ASN B CA 1
ATOM 3583 C C . ASN B 1 113 ? -5.48 -3.324 -5.297 1 98.56 113 ASN B C 1
ATOM 3585 O O . ASN B 1 113 ? -6.086 -3.627 -4.27 1 98.56 113 ASN B O 1
ATOM 3589 N N . ARG B 1 114 ? -6.023 -3.465 -6.492 1 98.44 114 ARG B N 1
ATOM 3590 C CA . ARG B 1 114 ? -7.402 -3.896 -6.695 1 98.44 114 ARG B CA 1
ATOM 3591 C C . ARG B 1 114 ? -7.594 -5.344 -6.262 1 98.44 114 ARG B C 1
ATOM 3593 O O . ARG B 1 114 ? -8.68 -5.73 -5.828 1 98.44 114 ARG B O 1
ATOM 3600 N N . HIS B 1 115 ? -6.52 -6.168 -6.375 1 98.69 115 HIS B N 1
ATOM 3601 C CA . HIS B 1 115 ? -6.613 -7.574 -5.996 1 98.69 115 HIS B CA 1
ATOM 3602 C C . HIS B 1 115 ? -6.898 -7.727 -4.508 1 98.69 115 HIS B C 1
ATOM 3604 O O . HIS B 1 115 ? -7.824 -8.438 -4.117 1 98.69 115 HIS B O 1
ATOM 3610 N N . GLY B 1 116 ? -6.066 -7.016 -3.697 1 97.94 116 GLY B N 1
ATOM 3611 C CA . GLY B 1 116 ? -6.27 -7.059 -2.258 1 97.94 116 GLY B CA 1
ATOM 3612 C C . GLY B 1 116 ? -7.609 -6.488 -1.83 1 97.94 116 GLY B C 1
ATOM 3613 O O . GLY B 1 116 ? -8.289 -7.062 -0.977 1 97.94 116 GLY B O 1
ATOM 3614 N N . ASP B 1 117 ? -8 -5.395 -2.453 1 98.06 117 ASP B N 1
ATOM 3615 C CA . ASP B 1 117 ? -9.273 -4.754 -2.127 1 98.06 117 ASP B CA 1
ATOM 3616 C C . ASP B 1 117 ? -10.445 -5.703 -2.373 1 98.06 117 ASP B C 1
ATOM 3618 O O . ASP B 1 117 ? -11.352 -5.805 -1.545 1 98.06 117 ASP B O 1
ATOM 3622 N N . LEU B 1 118 ? -10.406 -6.359 -3.535 1 98.62 118 LEU B N 1
ATOM 3623 C CA . LEU B 1 118 ? -11.5 -7.242 -3.924 1 98.62 118 LEU B CA 1
ATOM 3624 C C . LEU B 1 118 ? -11.594 -8.438 -2.982 1 98.62 118 LEU B C 1
ATOM 3626 O O . LEU B 1 118 ? -12.656 -8.711 -2.416 1 98.62 118 LEU B O 1
ATOM 3630 N N . LEU B 1 119 ? -10.469 -9.102 -2.773 1 98.69 119 LEU B N 1
ATOM 3631 C CA . LEU B 1 119 ? -10.461 -10.305 -1.946 1 98.69 119 LEU B CA 1
ATOM 3632 C C . LEU B 1 119 ? -10.812 -9.969 -0.5 1 98.69 119 LEU B C 1
ATOM 3634 O O . LEU B 1 119 ? -11.547 -10.719 0.153 1 98.69 119 LEU B O 1
ATOM 3638 N N . ASN B 1 120 ? -10.297 -8.867 -0.03 1 98.56 120 ASN B N 1
ATOM 3639 C CA . ASN B 1 120 ? -10.547 -8.438 1.339 1 98.56 120 ASN B CA 1
ATOM 3640 C C . ASN B 1 120 ? -12.039 -8.211 1.592 1 98.56 120 ASN B C 1
ATOM 3642 O O . ASN B 1 120 ? -12.586 -8.711 2.578 1 98.56 120 ASN B O 1
ATOM 3646 N N . LYS B 1 121 ? -12.727 -7.551 0.727 1 98.44 121 LYS B N 1
ATOM 3647 C CA . LYS B 1 121 ? -14.148 -7.266 0.889 1 98.44 121 LYS B CA 1
ATOM 3648 C C . LYS B 1 121 ? -14.984 -8.531 0.705 1 98.44 121 LYS B C 1
ATOM 3650 O O . LYS B 1 121 ? -15.969 -8.734 1.417 1 98.44 121 LYS B O 1
ATOM 3655 N N . TYR B 1 122 ? -14.617 -9.383 -0.269 1 98.62 122 TYR B N 1
ATOM 3656 C CA . TYR B 1 122 ? -15.328 -10.641 -0.44 1 98.62 122 TYR B CA 1
ATOM 3657 C C . TYR B 1 122 ? -15.273 -11.477 0.834 1 98.62 122 TYR B C 1
ATOM 3659 O O . TYR B 1 122 ? -16.297 -11.984 1.296 1 98.62 122 TYR B O 1
ATOM 3667 N N . LEU B 1 123 ? -14.031 -11.586 1.363 1 98.56 123 LEU B N 1
ATOM 3668 C CA . LEU B 1 123 ? -13.852 -12.383 2.57 1 98.56 123 LEU B CA 1
ATOM 3669 C C . LEU B 1 123 ? -14.656 -11.805 3.73 1 98.56 123 LEU B C 1
ATOM 3671 O O . LEU B 1 123 ? -15.297 -12.547 4.477 1 98.56 123 LEU B O 1
ATOM 3675 N N . TYR B 1 124 ? -14.664 -10.523 3.861 1 98.56 124 TYR B N 1
ATOM 3676 C CA . TYR B 1 124 ? -15.461 -9.867 4.891 1 98.56 124 TYR B CA 1
ATOM 3677 C C . TYR B 1 124 ? -16.938 -10.211 4.73 1 98.56 124 TYR B C 1
ATOM 3679 O O . TYR B 1 124 ? -17.594 -10.633 5.688 1 98.56 124 TYR B O 1
ATOM 3687 N N . LEU B 1 125 ? -17.453 -10.086 3.5 1 98.25 125 LEU B N 1
ATOM 3688 C CA . LEU B 1 125 ? -18.875 -10.25 3.254 1 98.25 125 LEU B CA 1
ATOM 3689 C C . LEU B 1 125 ? -19.281 -11.711 3.377 1 98.25 125 LEU B C 1
ATOM 3691 O O . LEU B 1 125 ? -20.453 -12.016 3.627 1 98.25 125 LEU B O 1
ATOM 3695 N N . SER B 1 126 ? -18.359 -12.633 3.174 1 97.56 126 SER B N 1
ATOM 3696 C CA . SER B 1 126 ? -18.672 -14.055 3.203 1 97.56 126 SER B CA 1
ATOM 3697 C C . SER B 1 126 ? -19.141 -14.492 4.586 1 97.56 126 SER B C 1
ATOM 3699 O O . SER B 1 126 ? -19.891 -15.469 4.715 1 97.56 126 SER B O 1
ATOM 3701 N N . GLY B 1 127 ? -18.625 -13.781 5.645 1 97.19 127 GLY B N 1
ATOM 3702 C CA . GLY B 1 127 ? -18.969 -14.148 7.012 1 97.19 127 GLY B CA 1
ATOM 3703 C C . GLY B 1 127 ? -18.281 -15.422 7.473 1 97.19 127 GLY B C 1
ATOM 3704 O O . GLY B 1 127 ? -18.641 -15.977 8.516 1 97.19 127 GLY B O 1
ATOM 3705 N N . ARG B 1 128 ? -17.266 -15.844 6.68 1 97 128 ARG B N 1
ATOM 3706 C CA . ARG B 1 128 ? -16.641 -17.141 6.926 1 97 128 ARG B CA 1
ATOM 3707 C C . ARG B 1 128 ? -15.328 -16.969 7.699 1 97 128 ARG B C 1
ATOM 3709 O O . ARG B 1 128 ? -14.75 -17.953 8.164 1 97 128 ARG B O 1
ATOM 3716 N N . VAL B 1 129 ? -14.938 -15.734 7.895 1 97.94 129 VAL B N 1
ATOM 3717 C CA . VAL B 1 129 ? -13.57 -15.555 8.383 1 97.94 129 VAL B CA 1
ATOM 3718 C C . VAL B 1 129 ? -13.578 -14.617 9.594 1 97.94 129 VAL B C 1
ATOM 3720 O O . VAL B 1 129 ? -14.539 -13.883 9.805 1 97.94 129 VAL B O 1
ATOM 3723 N N . ASP B 1 130 ? -12.516 -14.727 10.406 1 97.62 130 ASP B N 1
ATOM 3724 C CA . ASP B 1 130 ? -12.258 -13.781 11.484 1 97.62 130 ASP B CA 1
ATOM 3725 C C . ASP B 1 130 ? -11.422 -12.602 11 1 97.62 130 ASP B C 1
ATOM 3727 O O . ASP B 1 130 ? -10.195 -12.641 11.047 1 97.62 130 ASP B O 1
ATOM 3731 N N . MET B 1 131 ? -12.117 -11.578 10.68 1 98.06 131 MET B N 1
ATOM 3732 C CA . MET B 1 131 ? -11.469 -10.43 10.055 1 98.06 131 MET B CA 1
ATOM 3733 C C . MET B 1 131 ? -10.461 -9.789 11.008 1 98.06 131 MET B C 1
ATOM 3735 O O . MET B 1 131 ? -9.422 -9.281 10.57 1 98.06 131 MET B O 1
ATOM 3739 N N . ARG B 1 132 ? -10.734 -9.75 12.266 1 97.69 132 ARG B N 1
ATOM 3740 C CA . ARG B 1 132 ? -9.812 -9.133 13.219 1 97.69 132 ARG B CA 1
ATOM 3741 C C . ARG B 1 132 ? -8.469 -9.844 13.219 1 97.69 132 ARG B C 1
ATOM 3743 O O . ARG B 1 132 ? -7.414 -9.203 13.219 1 97.69 132 ARG B O 1
ATOM 3750 N N . GLN B 1 133 ? -8.508 -11.141 13.211 1 97.75 133 GLN B N 1
ATOM 3751 C CA . GLN B 1 133 ? -7.273 -11.922 13.172 1 97.75 133 GLN B CA 1
ATOM 3752 C C . GLN B 1 133 ? -6.543 -11.719 11.852 1 97.75 133 GLN B C 1
ATOM 3754 O O . GLN B 1 133 ? -5.312 -11.664 11.82 1 97.75 133 GLN B O 1
ATOM 3759 N N . ILE B 1 134 ? -7.27 -11.695 10.805 1 98.38 134 ILE B N 1
ATOM 3760 C CA . ILE B 1 134 ? -6.691 -11.445 9.484 1 98.38 134 ILE B CA 1
ATOM 3761 C C . ILE B 1 134 ? -6.004 -10.086 9.469 1 98.38 134 ILE B C 1
ATOM 3763 O O . ILE B 1 134 ? -4.867 -9.961 9.008 1 98.38 134 ILE B O 1
ATOM 3767 N N . GLU B 1 135 ? -6.703 -9.078 10.016 1 98.56 135 GLU B N 1
ATOM 3768 C CA . GLU B 1 135 ? -6.16 -7.723 10.047 1 98.56 135 GLU B CA 1
ATOM 3769 C C . GLU B 1 135 ? -4.898 -7.652 10.898 1 98.56 135 GLU B C 1
ATOM 3771 O O . GLU B 1 135 ? -3.93 -6.98 10.531 1 98.56 135 GLU B O 1
ATOM 3776 N N . LYS B 1 136 ? -4.855 -8.336 11.984 1 98.44 136 LYS B N 1
ATOM 3777 C CA . LYS B 1 136 ? -3.637 -8.445 12.781 1 98.44 136 LYS B CA 1
ATOM 3778 C C . LYS B 1 136 ? -2.504 -9.078 11.977 1 98.44 136 LYS B C 1
ATOM 3780 O O . LYS B 1 136 ? -1.364 -8.609 12.031 1 98.44 136 LYS B O 1
ATOM 3785 N N . THR B 1 137 ? -2.82 -10.133 11.281 1 98.69 137 THR B N 1
ATOM 3786 C CA . THR B 1 137 ? -1.822 -10.82 10.469 1 98.69 137 THR B CA 1
ATOM 3787 C C . THR B 1 137 ? -1.251 -9.883 9.406 1 98.69 137 THR B C 1
ATOM 3789 O O . THR B 1 137 ? -0.043 -9.875 9.164 1 98.69 137 THR B O 1
ATOM 3792 N N . ILE B 1 138 ? -2.152 -9.109 8.773 1 98.62 138 ILE B N 1
ATOM 3793 C CA . ILE B 1 138 ? -1.719 -8.125 7.781 1 98.62 138 ILE B CA 1
ATOM 3794 C C . ILE B 1 138 ? -0.773 -7.121 8.43 1 98.62 138 ILE B C 1
ATOM 3796 O O . ILE B 1 138 ? 0.277 -6.793 7.875 1 98.62 138 ILE B O 1
ATOM 3800 N N . GLN B 1 139 ? -1.143 -6.629 9.586 1 98.62 139 GLN B N 1
ATOM 3801 C CA . GLN B 1 139 ? -0.319 -5.656 10.297 1 98.62 139 GLN B CA 1
ATOM 3802 C C . GLN B 1 139 ? 1.061 -6.227 10.609 1 98.62 139 GLN B C 1
ATOM 3804 O O . GLN B 1 139 ? 2.076 -5.566 10.391 1 98.62 139 GLN B O 1
ATOM 3809 N N . TYR B 1 140 ? 1.126 -7.461 11.055 1 98.44 140 TYR B N 1
ATOM 3810 C CA . TYR B 1 140 ? 2.396 -8.125 11.328 1 98.44 140 TYR B CA 1
ATOM 3811 C C . TYR B 1 140 ? 3.229 -8.242 10.055 1 98.44 140 TYR B C 1
ATOM 3813 O O . TYR B 1 140 ? 4.434 -7.992 10.062 1 98.44 140 TYR B O 1
ATOM 3821 N N . LEU B 1 141 ? 2.586 -8.633 9.047 1 98.38 141 LEU B N 1
ATOM 3822 C CA . LEU B 1 141 ? 3.295 -8.898 7.801 1 98.38 141 LEU B CA 1
ATOM 3823 C C . LEU B 1 141 ? 3.949 -7.629 7.266 1 98.38 141 LEU B C 1
ATOM 3825 O O . LEU B 1 141 ? 5.137 -7.625 6.941 1 98.38 141 LEU B O 1
ATOM 3829 N N . ILE B 1 142 ? 3.168 -6.543 7.18 1 98.38 142 ILE B N 1
ATOM 3830 C CA . ILE B 1 142 ? 3.693 -5.277 6.672 1 98.38 142 ILE B CA 1
ATOM 3831 C C . ILE B 1 142 ? 4.816 -4.785 7.582 1 98.38 142 ILE B C 1
ATOM 3833 O O . ILE B 1 142 ? 5.852 -4.316 7.102 1 98.38 142 ILE B O 1
ATOM 3837 N N . ALA B 1 143 ? 4.648 -4.93 8.859 1 98.12 143 ALA B N 1
ATOM 3838 C CA . ALA B 1 143 ? 5.637 -4.465 9.828 1 98.12 143 ALA B CA 1
ATOM 3839 C C . ALA B 1 143 ? 6.934 -5.266 9.719 1 98.12 143 ALA B C 1
ATOM 3841 O O . ALA B 1 143 ? 8.023 -4.734 9.953 1 98.12 143 ALA B O 1
ATOM 3842 N N . SER B 1 144 ? 6.828 -6.48 9.32 1 96.75 144 SER B N 1
ATOM 3843 C CA . SER B 1 144 ? 7.992 -7.355 9.242 1 96.75 144 SER B CA 1
ATOM 3844 C C . SER B 1 144 ? 8.789 -7.098 7.965 1 96.75 144 SER B C 1
ATOM 3846 O O . SER B 1 144 ? 10.016 -7.238 7.949 1 96.75 144 SER B O 1
ATOM 3848 N N . GLY B 1 145 ? 8.078 -6.711 6.969 1 95.75 145 GLY B N 1
ATOM 3849 C CA . GLY B 1 145 ? 8.734 -6.691 5.668 1 95.75 145 GLY B CA 1
ATOM 3850 C C . GLY B 1 145 ? 9.25 -8.047 5.242 1 95.75 145 GLY B C 1
ATOM 3851 O O . GLY B 1 145 ? 8.688 -9.078 5.613 1 95.75 145 GLY B O 1
ATOM 3852 N N . ALA B 1 146 ? 10.188 -8.031 4.293 1 93.06 146 ALA B N 1
ATOM 3853 C CA . ALA B 1 146 ? 10.805 -9.266 3.822 1 93.06 146 ALA B CA 1
ATOM 3854 C C . ALA B 1 146 ? 12.125 -8.984 3.117 1 93.06 146 ALA B C 1
ATOM 3856 O O . ALA B 1 146 ? 12.242 -8 2.375 1 93.06 146 ALA B O 1
ATOM 3857 N N . ASP B 1 147 ? 13.07 -9.766 3.479 1 94.19 147 ASP B N 1
ATOM 3858 C CA . ASP B 1 147 ? 14.328 -9.727 2.738 1 94.19 147 ASP B CA 1
ATOM 3859 C C . ASP B 1 147 ? 14.375 -10.844 1.697 1 94.19 147 ASP B C 1
ATOM 3861 O O . ASP B 1 147 ? 14.727 -11.984 2.018 1 94.19 147 ASP B O 1
ATOM 3865 N N . LEU B 1 148 ? 14.125 -10.5 0.5 1 93.81 148 LEU B N 1
ATOM 3866 C CA . LEU B 1 148 ? 14.055 -11.477 -0.584 1 93.81 148 LEU B CA 1
ATOM 3867 C C . LEU B 1 148 ? 15.43 -11.68 -1.216 1 93.81 148 LEU B C 1
ATOM 3869 O O . LEU B 1 148 ? 15.562 -12.398 -2.209 1 93.81 148 LEU B O 1
ATOM 3873 N N . LYS B 1 149 ? 16.438 -10.977 -0.682 1 94.25 149 LYS B N 1
ATOM 3874 C CA . LYS B 1 149 ? 17.828 -11.094 -1.108 1 94.25 149 LYS B CA 1
ATOM 3875 C C . LYS B 1 149 ? 18 -10.695 -2.574 1 94.25 149 LYS B C 1
ATOM 3877 O O . LYS B 1 149 ? 18.703 -11.367 -3.33 1 94.25 149 LYS B O 1
ATOM 3882 N N . LEU B 1 150 ? 17.344 -9.664 -2.949 1 95.69 150 LEU B N 1
ATOM 3883 C CA . LEU B 1 150 ? 17.391 -9.18 -4.324 1 95.69 150 LEU B CA 1
ATOM 3884 C C . LEU B 1 150 ? 18.641 -8.336 -4.562 1 95.69 150 LEU B C 1
ATOM 3886 O O . LEU B 1 150 ? 19.047 -8.133 -5.711 1 95.69 150 LEU B O 1
ATOM 3890 N N . GLU B 1 151 ? 19.188 -7.785 -3.463 1 94.62 151 GLU B N 1
ATOM 3891 C CA . GLU B 1 151 ? 20.453 -7.055 -3.473 1 94.62 151 GLU B CA 1
ATOM 3892 C C . GLU B 1 151 ? 20.375 -5.828 -4.379 1 94.62 151 GLU B C 1
ATOM 3894 O O . GLU B 1 151 ? 21.344 -5.496 -5.062 1 94.62 151 GLU B O 1
ATOM 3899 N N . ASN B 1 152 ? 19.234 -5.219 -4.488 1 94.19 152 ASN B N 1
ATOM 3900 C CA . ASN B 1 152 ? 18.969 -4.047 -5.32 1 94.19 152 ASN B CA 1
ATOM 3901 C C . ASN B 1 152 ? 19.359 -4.293 -6.773 1 94.19 152 ASN B C 1
ATOM 3903 O O . ASN B 1 152 ? 19.594 -3.35 -7.527 1 94.19 152 ASN B O 1
ATOM 3907 N N . ASN B 1 153 ? 19.562 -5.559 -7.141 1 97 153 ASN B N 1
ATOM 3908 C CA . ASN B 1 153 ? 19.922 -5.98 -8.492 1 97 153 ASN B CA 1
ATOM 3909 C C . ASN B 1 153 ? 18.688 -6.168 -9.367 1 97 153 ASN B C 1
ATOM 3911 O O . ASN B 1 153 ? 17.891 -7.094 -9.148 1 97 153 ASN B O 1
ATOM 3915 N N . PRO B 1 154 ? 18.562 -5.293 -10.383 1 97.69 154 PRO B N 1
ATOM 3916 C CA . PRO B 1 154 ? 17.344 -5.395 -11.188 1 97.69 154 PRO B CA 1
ATOM 3917 C C . PRO B 1 154 ? 17.234 -6.73 -11.922 1 97.69 154 PRO B C 1
ATOM 3919 O O . PRO B 1 154 ? 16.125 -7.191 -12.211 1 97.69 154 PRO B O 1
ATOM 3922 N N . TYR B 1 155 ? 18.391 -7.414 -12.258 1 98.38 155 TYR B N 1
ATOM 3923 C CA . TYR B 1 155 ? 18.312 -8.766 -12.812 1 98.38 155 TYR B CA 1
ATOM 3924 C C . TYR B 1 155 ? 17.594 -9.703 -11.852 1 98.38 155 TYR B C 1
ATOM 3926 O O . TYR B 1 155 ? 16.703 -10.445 -12.258 1 98.38 155 TYR B O 1
ATOM 3934 N N . HIS B 1 156 ? 18 -9.625 -10.57 1 98.19 156 HIS B N 1
ATOM 3935 C CA . HIS B 1 156 ? 17.359 -10.453 -9.555 1 98.19 156 HIS B CA 1
ATOM 3936 C C . HIS B 1 156 ? 15.883 -10.078 -9.398 1 98.19 156 HIS B C 1
ATOM 3938 O O . HIS B 1 156 ? 15.023 -10.953 -9.336 1 98.19 156 HIS B O 1
ATOM 3944 N N . THR B 1 157 ? 15.648 -8.805 -9.359 1 98 157 THR B N 1
ATOM 3945 C CA . THR B 1 157 ? 14.305 -8.297 -9.117 1 98 157 THR B CA 1
ATOM 3946 C C . THR B 1 157 ? 13.336 -8.789 -10.195 1 98 157 THR B C 1
ATOM 3948 O O . THR B 1 157 ? 12.258 -9.297 -9.883 1 98 157 THR B O 1
ATOM 3951 N N . PHE B 1 158 ? 13.711 -8.68 -11.445 1 98.62 158 PHE B N 1
ATOM 3952 C CA . PHE B 1 158 ? 12.789 -9 -12.523 1 98.62 158 PHE B CA 1
ATOM 3953 C C . PHE B 1 158 ? 12.68 -10.508 -12.719 1 98.62 158 PHE B C 1
ATOM 3955 O O . PHE B 1 158 ? 11.641 -11.008 -13.156 1 98.62 158 PHE B O 1
ATOM 3962 N N . ILE B 1 159 ? 13.711 -11.266 -12.359 1 98.69 159 ILE B N 1
ATOM 3963 C CA . ILE B 1 159 ? 13.594 -12.719 -12.328 1 98.69 159 ILE B CA 1
ATOM 3964 C C . ILE B 1 159 ? 12.602 -13.141 -11.25 1 98.69 159 ILE B C 1
ATOM 3966 O O . ILE B 1 159 ? 11.719 -13.961 -11.492 1 98.69 159 ILE B O 1
ATOM 3970 N N . TYR B 1 160 ? 12.758 -12.562 -10.109 1 98.25 160 TYR B N 1
ATOM 3971 C CA . TYR B 1 160 ? 11.859 -12.844 -9 1 98.25 160 TYR B CA 1
ATOM 3972 C C . TYR B 1 160 ? 10.414 -12.523 -9.383 1 98.25 160 TYR B C 1
ATOM 3974 O O . TYR B 1 160 ? 9.508 -13.328 -9.133 1 98.25 160 TYR B O 1
ATOM 3982 N N . THR B 1 161 ? 10.188 -11.344 -9.977 1 98.12 161 THR B N 1
ATOM 3983 C CA . THR B 1 161 ? 8.828 -10.93 -10.312 1 98.12 161 THR B CA 1
ATOM 3984 C C . THR B 1 161 ? 8.25 -11.836 -11.406 1 98.12 161 THR B C 1
ATOM 3986 O O . THR B 1 161 ? 7.059 -12.141 -11.391 1 98.12 161 THR B O 1
ATOM 3989 N N . SER B 1 162 ? 9.086 -12.25 -12.383 1 98.62 162 SER B N 1
ATOM 3990 C CA . SER B 1 162 ? 8.617 -13.195 -13.398 1 98.62 162 SER B CA 1
ATOM 3991 C C . SER B 1 162 ? 8.102 -14.484 -12.758 1 98.62 162 SER B C 1
ATOM 3993 O O . SER B 1 162 ? 7.012 -14.945 -13.078 1 98.62 162 SER B O 1
ATOM 3995 N N . PHE B 1 163 ? 8.891 -14.961 -11.859 1 98.5 163 PHE B N 1
ATOM 3996 C CA . PHE B 1 163 ? 8.531 -16.188 -11.164 1 98.5 163 PHE B CA 1
ATOM 3997 C C . PHE B 1 163 ? 7.266 -16 -10.336 1 98.5 163 PHE B C 1
ATOM 3999 O O . PHE B 1 163 ? 6.324 -16.781 -10.438 1 98.5 163 PHE B O 1
ATOM 4006 N N . GLN B 1 164 ? 7.242 -15 -9.5 1 97.81 164 GLN B N 1
ATOM 4007 C CA . GLN B 1 164 ? 6.164 -14.781 -8.547 1 97.81 164 GLN B CA 1
ATOM 4008 C C . GLN B 1 164 ? 4.844 -14.5 -9.258 1 97.81 164 GLN B C 1
ATOM 4010 O O . GLN B 1 164 ? 3.781 -14.922 -8.805 1 97.81 164 GLN B O 1
ATOM 4015 N N . GLU B 1 165 ? 4.859 -13.711 -10.367 1 98.31 165 GLU B N 1
ATOM 4016 C CA . GLU B 1 165 ? 3.635 -13.453 -11.117 1 98.31 165 GLU B CA 1
ATOM 4017 C C . GLU B 1 165 ? 3.047 -14.742 -11.68 1 98.31 165 GLU B C 1
ATOM 4019 O O . GLU B 1 165 ? 1.825 -14.914 -11.711 1 98.31 165 GLU B O 1
ATOM 4024 N N . ARG B 1 166 ? 3.906 -15.625 -12.148 1 98.56 166 ARG B N 1
ATOM 4025 C CA . ARG B 1 166 ? 3.4 -16.906 -12.633 1 98.56 166 ARG B CA 1
ATOM 4026 C C . ARG B 1 166 ? 2.857 -17.75 -11.484 1 98.56 166 ARG B C 1
ATOM 4028 O O . ARG B 1 166 ? 1.819 -18.406 -11.617 1 98.56 166 ARG B O 1
ATOM 4035 N N . ALA B 1 167 ? 3.59 -17.75 -10.383 1 98.12 167 ALA B N 1
ATOM 4036 C CA . ALA B 1 167 ? 3.121 -18.484 -9.211 1 98.12 167 ALA B CA 1
ATOM 4037 C C . ALA B 1 167 ? 1.735 -18.016 -8.781 1 98.12 167 ALA B C 1
ATOM 4039 O O . ALA B 1 167 ? 0.848 -18.828 -8.516 1 98.12 167 ALA B O 1
ATOM 4040 N N . THR B 1 168 ? 1.518 -16.719 -8.711 1 98 168 THR B N 1
ATOM 4041 C CA . THR B 1 168 ? 0.23 -16.188 -8.273 1 98 168 THR B CA 1
ATOM 4042 C C . THR B 1 168 ? -0.843 -16.438 -9.328 1 98 168 THR B C 1
ATOM 4044 O O . THR B 1 168 ? -2.006 -16.672 -8.992 1 98 168 THR B O 1
ATOM 4047 N N . PHE B 1 169 ? -0.411 -16.344 -10.617 1 98.69 169 PHE B N 1
ATOM 4048 C CA . PHE B 1 169 ? -1.333 -16.719 -11.688 1 98.69 169 PHE B CA 1
ATOM 4049 C C . PHE B 1 169 ? -1.866 -18.125 -11.461 1 98.69 169 PHE B C 1
ATOM 4051 O O . PHE B 1 169 ? -3.08 -18.344 -11.453 1 98.69 169 PHE B O 1
ATOM 4058 N N . ILE B 1 170 ? -1.007 -19.047 -11.242 1 98.5 170 ILE B N 1
ATOM 4059 C CA . ILE B 1 170 ? -1.371 -20.438 -11.031 1 98.5 170 ILE B CA 1
ATOM 4060 C C . ILE B 1 170 ? -2.238 -20.562 -9.781 1 98.5 170 ILE B C 1
ATOM 4062 O O . ILE B 1 170 ? -3.275 -21.234 -9.805 1 98.5 170 ILE B O 1
ATOM 4066 N N . SER B 1 171 ? -1.86 -19.938 -8.719 1 98.25 171 SER B N 1
ATOM 4067 C CA . SER B 1 171 ? -2.6 -20 -7.461 1 98.25 171 SER B CA 1
ATOM 4068 C C . SER B 1 171 ? -4.031 -19.5 -7.641 1 98.25 171 SER B C 1
ATOM 4070 O O . SER B 1 171 ? -4.98 -20.188 -7.234 1 98.25 171 SER B O 1
ATOM 4072 N N . HIS B 1 172 ? -4.223 -18.359 -8.242 1 98.69 172 HIS B N 1
ATOM 4073 C CA . HIS B 1 172 ? -5.555 -17.797 -8.422 1 98.69 172 HIS B CA 1
ATOM 4074 C C . HIS B 1 172 ? -6.371 -18.625 -9.414 1 98.69 172 HIS B C 1
ATOM 4076 O O . HIS B 1 172 ? -7.586 -18.75 -9.258 1 98.69 172 HIS B O 1
ATOM 4082 N N . LYS B 1 173 ? -5.691 -19.062 -10.438 1 98.69 173 LYS B N 1
ATOM 4083 C CA . LYS B 1 173 ? -6.375 -19.938 -11.391 1 98.69 173 LYS B CA 1
ATOM 4084 C C . LYS B 1 173 ? -6.91 -21.188 -10.703 1 98.69 173 LYS B C 1
ATOM 4086 O O . LYS B 1 173 ? -8.062 -21.578 -10.914 1 98.69 173 LYS B O 1
ATOM 4091 N N . ASN B 1 174 ? -6.082 -21.797 -9.898 1 98.62 174 ASN B N 1
ATOM 4092 C CA . ASN B 1 174 ? -6.484 -23.016 -9.195 1 98.62 174 ASN B CA 1
ATOM 4093 C C . ASN B 1 174 ? -7.551 -22.734 -8.141 1 98.62 174 ASN B C 1
ATOM 4095 O O . ASN B 1 174 ? -8.445 -23.547 -7.914 1 98.62 174 ASN B O 1
ATOM 4099 N N . THR B 1 175 ? -7.492 -21.625 -7.473 1 98.38 175 THR B N 1
ATOM 4100 C CA . THR B 1 175 ? -8.539 -21.234 -6.539 1 98.38 175 THR B CA 1
ATOM 4101 C C . THR B 1 175 ? -9.867 -21.031 -7.27 1 98.38 175 THR B C 1
ATOM 4103 O O . THR B 1 175 ? -10.93 -21.375 -6.746 1 98.38 175 THR B O 1
ATOM 4106 N N . ALA B 1 176 ? -9.766 -20.422 -8.469 1 98.56 176 ALA B N 1
ATOM 4107 C CA . ALA B 1 176 ? -10.977 -20.266 -9.273 1 98.56 176 ALA B CA 1
ATOM 4108 C C . ALA B 1 176 ? -11.594 -21.609 -9.625 1 98.56 176 ALA B C 1
ATOM 4110 O O . ALA B 1 176 ? -12.805 -21.812 -9.477 1 98.56 176 ALA B O 1
ATOM 4111 N N . LYS B 1 177 ? -10.766 -22.547 -10.055 1 98.38 177 LYS B N 1
ATOM 4112 C CA . LYS B 1 177 ? -11.227 -23.891 -10.406 1 98.38 177 LYS B CA 1
ATOM 4113 C C . LYS B 1 177 ? -11.891 -24.578 -9.211 1 98.38 177 LYS B C 1
ATOM 4115 O O . LYS B 1 177 ? -12.977 -25.141 -9.344 1 98.38 177 LYS B O 1
ATOM 4120 N N . LEU B 1 178 ? -11.281 -24.516 -8.07 1 97.75 178 LEU B N 1
ATOM 4121 C CA . LEU B 1 178 ? -11.805 -25.156 -6.867 1 97.75 178 LEU B CA 1
ATOM 4122 C C . LEU B 1 178 ? -13.117 -24.5 -6.441 1 97.75 178 LEU B C 1
ATOM 4124 O O . LEU B 1 178 ? -14.023 -25.188 -5.949 1 97.75 178 LEU B O 1
ATOM 4128 N N . ALA B 1 179 ? -13.203 -23.172 -6.566 1 97.69 179 ALA B N 1
ATOM 4129 C CA . ALA B 1 179 ? -14.453 -22.484 -6.25 1 97.69 179 ALA B CA 1
ATOM 4130 C C . ALA B 1 179 ? -15.594 -22.984 -7.137 1 97.69 179 ALA B C 1
ATOM 4132 O O . ALA B 1 179 ? -16.719 -23.172 -6.668 1 97.69 179 ALA B O 1
ATOM 4133 N N . THR B 1 180 ? -15.273 -23.188 -8.422 1 97.12 180 THR B N 1
ATOM 4134 C CA . THR B 1 180 ? -16.266 -23.734 -9.352 1 97.12 180 THR B CA 1
ATOM 4135 C C . THR B 1 180 ? -16.734 -25.109 -8.891 1 97.12 180 THR B C 1
ATOM 4137 O O . THR B 1 180 ? -17.938 -25.375 -8.852 1 97.12 180 THR B O 1
ATOM 4140 N N . GLU B 1 181 ? -15.82 -25.906 -8.523 1 96.88 181 GLU B N 1
ATOM 4141 C CA . GLU B 1 181 ? -16.109 -27.266 -8.102 1 96.88 181 GLU B CA 1
ATOM 4142 C C . GLU B 1 181 ? -16.969 -27.281 -6.832 1 96.88 181 GLU B C 1
ATOM 4144 O O . GLU B 1 181 ? -17.75 -28.203 -6.613 1 96.88 181 GLU B O 1
ATOM 4149 N N . ASN B 1 182 ? -16.828 -26.25 -6.059 1 95.5 182 ASN B N 1
ATOM 4150 C CA . ASN B 1 182 ? -17.562 -26.172 -4.805 1 95.5 182 ASN B CA 1
ATOM 4151 C C . ASN B 1 182 ? -18.828 -25.328 -4.949 1 95.5 182 ASN B C 1
ATOM 4153 O O . ASN B 1 182 ? -19.516 -25.031 -3.957 1 95.5 182 ASN B O 1
ATOM 4157 N N . GLY B 1 183 ? -19.094 -24.828 -6.113 1 93.44 183 GLY B N 1
ATOM 4158 C CA . GLY B 1 183 ? -20.391 -24.234 -6.41 1 93.44 183 GLY B CA 1
ATOM 4159 C C . GLY B 1 183 ? -20.422 -22.734 -6.23 1 93.44 183 GLY B C 1
ATOM 4160 O O . GLY B 1 183 ? -21.484 -22.109 -6.348 1 93.44 183 GLY B O 1
ATOM 4161 N N . ASP B 1 184 ? -19.359 -22.094 -5.906 1 96.38 184 ASP B N 1
ATOM 4162 C CA . ASP B 1 184 ? -19.312 -20.641 -5.816 1 96.38 184 ASP B CA 1
ATOM 4163 C C . ASP B 1 184 ? -18.812 -20.031 -7.113 1 96.38 184 ASP B C 1
ATOM 4165 O O . ASP B 1 184 ? -17.625 -19.688 -7.223 1 96.38 184 ASP B O 1
ATOM 4169 N N . ILE B 1 185 ? -19.688 -19.719 -7.949 1 96.12 185 ILE B N 1
ATOM 4170 C CA . ILE B 1 185 ? -19.375 -19.266 -9.305 1 96.12 185 ILE B CA 1
ATOM 4171 C C . ILE B 1 185 ? -18.859 -17.828 -9.266 1 96.12 185 ILE B C 1
ATOM 4173 O O . ILE B 1 185 ? -17.969 -17.469 -10.047 1 96.12 185 ILE B O 1
ATOM 4177 N N . LYS B 1 186 ? -19.391 -17.047 -8.391 1 95.88 186 LYS B N 1
ATOM 4178 C CA . LYS B 1 186 ? -18.938 -15.656 -8.281 1 95.88 186 LYS B CA 1
ATOM 4179 C C . LYS B 1 186 ? -17.484 -15.586 -7.801 1 95.88 186 LYS B C 1
ATOM 4181 O O . LYS B 1 186 ? -16.688 -14.82 -8.336 1 95.88 186 LYS B O 1
ATOM 4186 N N . LEU B 1 187 ? -17.188 -16.375 -6.785 1 98 187 LEU B N 1
ATOM 4187 C CA . LEU B 1 187 ? -15.812 -16.453 -6.309 1 98 187 LEU B CA 1
ATOM 4188 C C . LEU B 1 187 ? -14.883 -16.953 -7.414 1 98 187 LEU B C 1
ATOM 4190 O O . LEU B 1 187 ? -13.773 -16.438 -7.57 1 98 187 LEU B O 1
ATOM 4194 N N . ALA B 1 188 ? -15.312 -17.953 -8.172 1 98.31 188 ALA B N 1
ATOM 4195 C CA . ALA B 1 188 ? -14.531 -18.453 -9.305 1 98.31 188 ALA B CA 1
ATOM 4196 C C . ALA B 1 188 ? -14.234 -17.328 -10.297 1 98.31 188 ALA B C 1
ATOM 4198 O O . ALA B 1 188 ? -13.109 -17.219 -10.797 1 98.31 188 ALA B O 1
ATOM 4199 N N . LYS B 1 189 ? -15.227 -16.562 -10.555 1 98.25 189 LYS B N 1
ATOM 4200 C CA . LYS B 1 189 ? -15.094 -15.484 -11.523 1 98.25 189 LYS B CA 1
ATOM 4201 C C . LYS B 1 189 ? -14.086 -14.438 -11.039 1 98.25 189 LYS B C 1
ATOM 4203 O O . LYS B 1 189 ? -13.211 -14.016 -11.805 1 98.25 189 LYS B O 1
ATOM 4208 N N . LEU B 1 190 ? -14.25 -13.961 -9.797 1 98.06 190 LEU B N 1
ATOM 4209 C CA . LEU B 1 190 ? -13.336 -12.914 -9.352 1 98.06 190 LEU B CA 1
ATOM 4210 C C . LEU B 1 190 ? -11.906 -13.43 -9.312 1 98.06 190 LEU B C 1
ATOM 4212 O O . LEU B 1 190 ? -10.977 -12.719 -9.688 1 98.06 190 LEU B O 1
ATOM 4216 N N . CYS B 1 191 ? -11.688 -14.695 -8.867 1 98.69 191 CYS B N 1
ATOM 4217 C CA . CYS B 1 191 ? -10.344 -15.266 -8.883 1 98.69 191 CYS B CA 1
ATOM 4218 C C . CYS B 1 191 ? -9.797 -15.359 -10.305 1 98.69 191 CYS B C 1
ATOM 4220 O O . CYS B 1 191 ? -8.602 -15.156 -10.531 1 98.69 191 CYS B O 1
ATOM 4222 N N . SER B 1 192 ? -10.633 -15.672 -11.258 1 98.75 192 SER B N 1
ATOM 4223 C CA . SER B 1 192 ? -10.219 -15.773 -12.656 1 98.75 192 SER B CA 1
ATOM 4224 C C . SER B 1 192 ? -9.758 -14.422 -13.195 1 98.75 192 SER B C 1
ATOM 4226 O O . SER B 1 192 ? -8.805 -14.359 -13.977 1 98.75 192 SER B O 1
ATOM 4228 N N . PHE B 1 193 ? -10.453 -13.375 -12.852 1 98.69 193 PHE B N 1
ATOM 4229 C CA . PHE B 1 193 ? -10.07 -12.047 -13.32 1 98.69 193 PHE B CA 1
ATOM 4230 C C . PHE B 1 193 ? -8.742 -11.617 -12.703 1 98.69 193 PHE B C 1
ATOM 4232 O O . PHE B 1 193 ? -7.914 -10.992 -13.367 1 98.69 193 PHE B O 1
ATOM 4239 N N . ILE B 1 194 ? -8.562 -11.945 -11.43 1 98.75 194 ILE B N 1
ATOM 4240 C CA . ILE B 1 194 ? -7.266 -11.68 -10.812 1 98.75 194 ILE B CA 1
ATOM 4241 C C . ILE B 1 194 ? -6.18 -12.492 -11.523 1 98.75 194 ILE B C 1
ATOM 4243 O O . ILE B 1 194 ? -5.113 -11.961 -11.836 1 98.75 194 ILE B O 1
ATOM 4247 N N . ALA B 1 195 ? -6.457 -13.797 -11.773 1 98.81 195 ALA B N 1
ATOM 4248 C CA . ALA B 1 195 ? -5.504 -14.656 -12.469 1 98.81 195 ALA B CA 1
ATOM 4249 C C . ALA B 1 195 ? -5.121 -14.07 -13.828 1 98.81 195 ALA B C 1
ATOM 4251 O O . ALA B 1 195 ? -3.957 -14.133 -14.227 1 98.81 195 ALA B O 1
ATOM 4252 N N . ALA B 1 196 ? -6.07 -13.531 -14.5 1 98.75 196 ALA B N 1
ATOM 4253 C CA . ALA B 1 196 ? -5.809 -12.922 -15.805 1 98.75 196 ALA B CA 1
ATOM 4254 C C . ALA B 1 196 ? -4.855 -11.734 -15.672 1 98.75 196 ALA B C 1
ATOM 4256 O O . ALA B 1 196 ? -3.975 -11.539 -16.516 1 98.75 196 ALA B O 1
ATOM 4257 N N . ASP B 1 197 ? -5.043 -10.891 -14.672 1 98.75 197 ASP B N 1
ATOM 4258 C CA . ASP B 1 197 ? -4.113 -9.797 -14.414 1 98.75 197 ASP B CA 1
ATOM 4259 C C . ASP B 1 197 ? -2.705 -10.32 -14.148 1 98.75 197 ASP B C 1
ATOM 4261 O O . ASP B 1 197 ? -1.729 -9.797 -14.688 1 98.75 197 ASP B O 1
ATOM 4265 N N . GLU B 1 198 ? -2.662 -11.336 -13.266 1 98.62 198 GLU B N 1
ATOM 4266 C CA . GLU B 1 198 ? -1.367 -11.922 -12.938 1 98.62 198 GLU B CA 1
ATOM 4267 C C . GLU B 1 198 ? -0.666 -12.438 -14.195 1 98.62 198 GLU B C 1
ATOM 4269 O O . GLU B 1 198 ? 0.553 -12.305 -14.328 1 98.62 198 GLU B O 1
ATOM 4274 N N . LYS B 1 199 ? -1.412 -13.047 -15.031 1 98.69 199 LYS B N 1
ATOM 4275 C CA . LYS B 1 199 ? -0.85 -13.57 -16.266 1 98.69 199 LYS B CA 1
ATOM 4276 C C . LYS B 1 199 ? -0.289 -12.453 -17.141 1 98.69 199 LYS B C 1
ATOM 4278 O O . LYS B 1 199 ? 0.776 -12.594 -17.75 1 98.69 199 LYS B O 1
ATOM 4283 N N . ARG B 1 200 ? -0.996 -11.367 -17.266 1 98.62 200 ARG B N 1
ATOM 4284 C CA . ARG B 1 200 ? -0.52 -10.219 -18.016 1 98.62 200 ARG B CA 1
ATOM 4285 C C . ARG B 1 200 ? 0.762 -9.656 -17.422 1 98.62 200 ARG B C 1
ATOM 4287 O O . ARG B 1 200 ? 1.703 -9.32 -18.141 1 98.62 200 ARG B O 1
ATOM 4294 N N . HIS B 1 201 ? 0.815 -9.5 -16.109 1 98.88 201 HIS B N 1
ATOM 4295 C CA . HIS B 1 201 ? 2.012 -9.031 -15.414 1 98.88 201 HIS B CA 1
ATOM 4296 C C . HIS B 1 201 ? 3.182 -9.984 -15.641 1 98.88 201 HIS B C 1
ATOM 4298 O O . HIS B 1 201 ? 4.309 -9.547 -15.875 1 98.88 201 HIS B O 1
ATOM 4304 N N . GLU B 1 202 ? 2.889 -11.273 -15.523 1 98.75 202 GLU B N 1
ATOM 4305 C CA . GLU B 1 202 ? 3.9 -12.289 -15.812 1 98.75 202 GLU B CA 1
ATOM 4306 C C . GLU B 1 202 ? 4.52 -12.078 -17.188 1 98.75 202 GLU B C 1
ATOM 4308 O O . GLU B 1 202 ? 5.742 -12.125 -17.344 1 98.75 202 GLU B O 1
ATOM 4313 N N . THR B 1 203 ? 3.662 -11.914 -18.156 1 98.81 203 THR B N 1
ATOM 4314 C CA . THR B 1 203 ? 4.129 -11.727 -19.516 1 98.81 203 THR B CA 1
ATOM 4315 C C . THR B 1 203 ? 5.07 -10.523 -19.609 1 98.81 203 THR B C 1
ATOM 4317 O O . THR B 1 203 ? 6.129 -10.602 -20.234 1 98.81 203 THR B O 1
ATOM 4320 N N . ALA B 1 204 ? 4.715 -9.453 -19.016 1 98.88 204 ALA B N 1
ATOM 4321 C CA . ALA B 1 204 ? 5.539 -8.242 -19.016 1 98.88 204 ALA B CA 1
ATOM 4322 C C . ALA B 1 204 ? 6.91 -8.516 -18.406 1 98.88 204 ALA B C 1
ATOM 4324 O O . ALA B 1 204 ? 7.938 -8.219 -19.031 1 98.88 204 ALA B O 1
ATOM 4325 N N . TYR B 1 205 ? 6.969 -9.062 -17.234 1 98.81 205 TYR B N 1
ATOM 4326 C CA . TYR B 1 205 ? 8.234 -9.281 -16.531 1 98.81 205 TYR B CA 1
ATOM 4327 C C . TYR B 1 205 ? 9.086 -10.312 -17.266 1 98.81 205 TYR B C 1
ATOM 4329 O O . TYR B 1 205 ? 10.312 -10.18 -17.328 1 98.81 205 TYR B O 1
ATOM 4337 N N . THR B 1 206 ? 8.469 -11.336 -17.781 1 98.75 206 THR B N 1
ATOM 4338 C CA . THR B 1 206 ? 9.203 -12.352 -18.547 1 98.75 206 THR B CA 1
ATOM 4339 C C . THR B 1 206 ? 9.844 -11.734 -19.781 1 98.75 206 THR B C 1
ATOM 4341 O O . THR B 1 206 ? 10.961 -12.102 -20.156 1 98.75 206 THR B O 1
ATOM 4344 N N . LYS B 1 207 ? 9.141 -10.859 -20.453 1 98.75 207 LYS B N 1
ATOM 4345 C CA . LYS B 1 207 ? 9.672 -10.164 -21.625 1 98.75 207 LYS B CA 1
ATOM 4346 C C . LYS B 1 207 ? 10.891 -9.328 -21.266 1 98.75 207 LYS B C 1
ATOM 4348 O O . LYS B 1 207 ? 11.82 -9.188 -22.062 1 98.75 207 LYS B O 1
ATOM 4353 N N . ILE B 1 208 ? 10.875 -8.703 -20.109 1 98.81 208 ILE B N 1
ATOM 4354 C CA . ILE B 1 208 ? 12.039 -7.938 -19.656 1 98.81 208 ILE B CA 1
ATOM 4355 C C . ILE B 1 208 ? 13.258 -8.844 -19.578 1 98.81 208 ILE B C 1
ATOM 4357 O O . ILE B 1 208 ? 14.336 -8.484 -20.062 1 98.81 208 ILE B O 1
ATOM 4361 N N . ILE B 1 209 ? 13.086 -10.008 -19.047 1 98.81 209 ILE B N 1
ATOM 4362 C CA . ILE B 1 209 ? 14.195 -10.938 -18.906 1 98.81 209 ILE B CA 1
ATOM 4363 C C . ILE B 1 209 ? 14.625 -11.438 -20.281 1 98.81 209 ILE B C 1
ATOM 4365 O O . ILE B 1 209 ? 15.82 -11.625 -20.531 1 98.81 209 ILE B O 1
ATOM 4369 N N . GLU B 1 210 ? 13.672 -11.664 -21.156 1 98.62 210 GLU B N 1
ATOM 4370 C CA . GLU B 1 210 ? 14.016 -12.023 -22.516 1 98.62 210 GLU B CA 1
ATOM 4371 C C . GLU B 1 210 ? 14.93 -10.969 -23.156 1 98.62 210 GLU B C 1
ATOM 4373 O O . GLU B 1 210 ? 15.922 -11.312 -23.797 1 98.62 210 GLU B O 1
ATOM 4378 N N . LYS B 1 211 ? 14.562 -9.75 -22.984 1 98.69 211 LYS B N 1
ATOM 4379 C CA . LYS B 1 211 ? 15.367 -8.656 -23.516 1 98.69 211 LYS B CA 1
ATOM 4380 C C . LYS B 1 211 ? 16.75 -8.641 -22.875 1 98.69 211 LYS B C 1
ATOM 4382 O O . LYS B 1 211 ? 17.75 -8.375 -23.547 1 98.69 211 LYS B O 1
ATOM 4387 N N . LEU B 1 212 ? 16.812 -8.898 -21.578 1 98.31 212 LEU B N 1
ATOM 4388 C CA . LEU B 1 212 ? 18.094 -8.938 -20.891 1 98.31 212 LEU B CA 1
ATOM 4389 C C . LEU B 1 212 ? 18.953 -10.094 -21.406 1 98.31 212 LEU B C 1
ATOM 4391 O O . LEU B 1 212 ? 20.172 -9.961 -21.531 1 98.31 212 LEU B O 1
ATOM 4395 N N . PHE B 1 213 ? 18.344 -11.234 -21.719 1 98.5 213 PHE B N 1
ATOM 4396 C CA . PHE B 1 213 ? 19.078 -12.352 -22.297 1 98.5 213 PHE B CA 1
ATOM 4397 C C . PHE B 1 213 ? 19.625 -11.984 -23.672 1 98.5 213 PHE B C 1
ATOM 4399 O O . PHE B 1 213 ? 20.703 -12.461 -24.062 1 98.5 213 PHE B O 1
ATOM 4406 N N . GLU B 1 214 ? 18.922 -11.164 -24.375 1 97.62 214 GLU B N 1
ATOM 4407 C CA . GLU B 1 214 ? 19.375 -10.703 -25.688 1 97.62 214 GLU B CA 1
ATOM 4408 C C . GLU B 1 214 ? 20.594 -9.797 -25.578 1 97.62 214 GLU B C 1
ATOM 4410 O O . GLU B 1 214 ? 21.531 -9.922 -26.359 1 97.62 214 GLU B O 1
ATOM 4415 N N . ILE B 1 215 ? 20.672 -8.938 -24.594 1 96.69 215 ILE B N 1
ATOM 4416 C CA . ILE B 1 215 ? 21.672 -7.875 -24.625 1 96.69 215 ILE B CA 1
ATOM 4417 C C . ILE B 1 215 ? 22.781 -8.188 -23.641 1 96.69 215 ILE B C 1
ATOM 4419 O O . ILE B 1 215 ? 23.891 -7.645 -23.75 1 96.69 215 ILE B O 1
ATOM 4423 N N . ASP B 1 216 ? 22.5 -8.984 -22.656 1 97.06 216 ASP B N 1
ATOM 4424 C CA . ASP B 1 216 ? 23.484 -9.336 -21.625 1 97.06 216 ASP B CA 1
ATOM 4425 C C . ASP B 1 216 ? 23.266 -10.766 -21.125 1 97.06 216 ASP B C 1
ATOM 4427 O O . ASP B 1 216 ? 23 -10.977 -19.953 1 97.06 216 ASP B O 1
ATOM 4431 N N . PRO B 1 217 ? 23.438 -11.742 -22.016 1 97.94 217 PRO B N 1
ATOM 4432 C CA . PRO B 1 217 ? 23.078 -13.125 -21.688 1 97.94 217 PRO B CA 1
ATOM 4433 C C . PRO B 1 217 ? 23.922 -13.68 -20.531 1 97.94 217 PRO B C 1
ATOM 4435 O O . PRO B 1 217 ? 23.391 -14.398 -19.672 1 97.94 217 PRO B O 1
ATOM 4438 N N . ASP B 1 218 ? 25.188 -13.297 -20.422 1 97.94 218 ASP B N 1
ATOM 4439 C CA . ASP B 1 218 ? 26.078 -13.844 -19.406 1 97.94 218 ASP B CA 1
ATOM 4440 C C . ASP B 1 218 ? 25.625 -13.43 -18 1 97.94 218 ASP B C 1
ATOM 4442 O O . ASP B 1 218 ? 25.469 -14.281 -17.125 1 97.94 218 ASP B O 1
ATOM 4446 N N . GLU B 1 219 ? 25.406 -12.148 -17.797 1 97.81 219 GLU B N 1
ATOM 4447 C CA . GLU B 1 219 ? 24.953 -11.672 -16.5 1 97.81 219 GLU B CA 1
ATOM 4448 C C . GLU B 1 219 ? 23.562 -12.203 -16.172 1 97.81 219 GLU B C 1
ATOM 4450 O O . GLU B 1 219 ? 23.266 -12.516 -15.016 1 97.81 219 GLU B O 1
ATOM 4455 N N . THR B 1 220 ? 22.703 -12.273 -17.141 1 98.69 220 THR B N 1
ATOM 4456 C CA . THR B 1 220 ? 21.312 -12.68 -16.938 1 98.69 220 THR B CA 1
ATOM 4457 C C . THR B 1 220 ? 21.234 -14.125 -16.453 1 98.69 220 THR B C 1
ATOM 4459 O O . THR B 1 220 ? 20.516 -14.43 -15.5 1 98.69 220 THR B O 1
ATOM 4462 N N . VAL B 1 221 ? 21.969 -15.008 -17.078 1 98.88 221 VAL B N 1
ATOM 4463 C CA . VAL B 1 221 ? 21.906 -16.406 -16.703 1 98.88 221 VAL B CA 1
ATOM 4464 C C . VAL B 1 221 ? 22.531 -16.594 -15.32 1 98.88 221 VAL B C 1
ATOM 4466 O O . VAL B 1 221 ? 22.078 -17.438 -14.539 1 98.88 221 VAL B O 1
ATOM 4469 N N . ARG B 1 222 ? 23.547 -15.867 -14.992 1 98.56 222 ARG B N 1
ATOM 4470 C CA . ARG B 1 222 ? 24.156 -15.922 -13.664 1 98.56 222 ARG B CA 1
ATOM 4471 C C . ARG B 1 222 ? 23.172 -15.43 -12.602 1 98.56 222 ARG B C 1
ATOM 4473 O O . ARG B 1 222 ? 23.078 -16 -11.516 1 98.56 222 ARG B O 1
ATOM 4480 N N . ALA B 1 223 ? 22.484 -14.359 -12.938 1 98.56 223 ALA B N 1
ATOM 4481 C CA . ALA B 1 223 ? 21.469 -13.844 -12.023 1 98.56 223 ALA B CA 1
ATOM 4482 C C . ALA B 1 223 ? 20.344 -14.859 -11.82 1 98.56 223 ALA B C 1
ATOM 4484 O O . ALA B 1 223 ? 19.859 -15.039 -10.703 1 98.56 223 ALA B O 1
ATOM 4485 N N . PHE B 1 224 ? 19.938 -15.445 -12.93 1 98.81 224 PHE B N 1
ATOM 4486 C CA . PHE B 1 224 ? 18.906 -16.469 -12.852 1 98.81 224 PHE B CA 1
ATOM 4487 C C . PHE B 1 224 ? 19.344 -17.609 -11.93 1 98.81 224 PHE B C 1
ATOM 4489 O O . PHE B 1 224 ? 18.594 -18 -11.031 1 98.81 224 PHE B O 1
ATOM 4496 N N . ALA B 1 225 ? 20.531 -18.062 -12.109 1 98.69 225 ALA B N 1
ATOM 4497 C CA . ALA B 1 225 ? 21.078 -19.125 -11.266 1 98.69 225 ALA B CA 1
ATOM 4498 C C . ALA B 1 225 ? 21.141 -18.688 -9.805 1 98.69 225 ALA B C 1
ATOM 4500 O O . ALA B 1 225 ? 20.812 -19.469 -8.906 1 98.69 225 ALA B O 1
ATOM 4501 N N . ASN B 1 226 ? 21.578 -17.531 -9.609 1 98.25 226 ASN B N 1
ATOM 4502 C CA . ASN B 1 226 ? 21.688 -17 -8.25 1 98.25 226 ASN B CA 1
ATOM 4503 C C . ASN B 1 226 ? 20.328 -17 -7.551 1 98.25 226 ASN B C 1
ATOM 4505 O O . ASN B 1 226 ? 20.219 -17.406 -6.395 1 98.25 226 ASN B O 1
ATOM 4509 N N . MET B 1 227 ? 19.297 -16.562 -8.211 1 98.06 227 MET B N 1
ATOM 4510 C CA . MET B 1 227 ? 17.969 -16.516 -7.641 1 98.06 227 MET B CA 1
ATOM 4511 C C . MET B 1 227 ? 17.438 -17.906 -7.352 1 98.06 227 MET B C 1
ATOM 4513 O O . MET B 1 227 ? 16.766 -18.141 -6.34 1 98.06 227 MET B O 1
ATOM 4517 N N . MET B 1 228 ? 17.734 -18.812 -8.227 1 97.88 228 MET B N 1
ATOM 4518 C CA . MET B 1 228 ? 17.281 -20.188 -8.031 1 97.88 228 MET B CA 1
ATOM 4519 C C . MET B 1 228 ? 17.984 -20.844 -6.859 1 97.88 228 MET B C 1
ATOM 4521 O O . MET B 1 228 ? 17.406 -21.641 -6.133 1 97.88 228 MET B O 1
ATOM 4525 N N . ARG B 1 229 ? 19.266 -20.516 -6.711 1 96.94 229 ARG B N 1
ATOM 4526 C CA . ARG B 1 229 ? 20 -21.047 -5.578 1 96.94 229 ARG B CA 1
ATOM 4527 C C . ARG B 1 229 ? 19.422 -20.562 -4.254 1 96.94 229 ARG B C 1
ATOM 4529 O O . ARG B 1 229 ? 19.406 -21.312 -3.268 1 96.94 229 ARG B O 1
ATOM 4536 N N . LYS B 1 230 ? 18.938 -19.328 -4.273 1 94 230 LYS B N 1
ATOM 4537 C CA . LYS B 1 230 ? 18.328 -18.75 -3.078 1 94 230 LYS B CA 1
ATOM 4538 C C . LYS B 1 230 ? 16.922 -19.266 -2.867 1 94 230 LYS B C 1
ATOM 4540 O O . LYS B 1 230 ? 16.328 -19.078 -1.796 1 94 230 LYS B O 1
ATOM 4545 N N . LYS B 1 231 ? 16.375 -20 -3.783 1 90.56 231 LYS B N 1
ATOM 4546 C CA . LYS B 1 231 ? 14.992 -20.469 -3.766 1 90.56 231 LYS B CA 1
ATOM 4547 C C . LYS B 1 231 ? 14.016 -19.297 -3.715 1 90.56 231 LYS B C 1
ATOM 4549 O O . LYS B 1 231 ? 13.992 -18.547 -2.74 1 90.56 231 LYS B O 1
ATOM 4554 N N . ILE B 1 232 ? 13.203 -19.203 -4.621 1 92.06 232 ILE B N 1
ATOM 4555 C CA . ILE B 1 232 ? 12.227 -18.125 -4.691 1 92.06 232 ILE B CA 1
ATOM 4556 C C . ILE B 1 232 ? 11.094 -18.391 -3.709 1 92.06 232 ILE B C 1
ATOM 4558 O O . ILE B 1 232 ? 10.445 -19.438 -3.77 1 92.06 232 ILE B O 1
ATOM 4562 N N . THR B 1 233 ? 10.945 -17.516 -2.791 1 89.38 233 THR B N 1
ATOM 4563 C CA . THR B 1 233 ? 9.898 -17.625 -1.784 1 89.38 233 THR B CA 1
ATOM 4564 C C . THR B 1 233 ? 8.875 -16.5 -1.95 1 89.38 233 THR B C 1
ATOM 4566 O O . THR B 1 233 ? 9.203 -15.422 -2.441 1 89.38 233 THR B O 1
ATOM 4569 N N . MET B 1 234 ? 7.641 -16.922 -1.542 1 90.06 234 MET B N 1
ATOM 4570 C CA . MET B 1 234 ? 6.629 -15.875 -1.569 1 90.06 234 MET B CA 1
ATOM 4571 C C . MET B 1 234 ? 6.961 -14.781 -0.559 1 90.06 234 MET B C 1
ATOM 4573 O O . MET B 1 234 ? 7.504 -15.062 0.51 1 90.06 234 MET B O 1
ATOM 4577 N N . PRO B 1 235 ? 6.637 -13.578 -0.896 1 86.25 235 PRO B N 1
ATOM 4578 C CA . PRO B 1 235 ? 7.016 -12.477 -0.006 1 86.25 235 PRO B CA 1
ATOM 4579 C C . PRO B 1 235 ? 6.352 -12.578 1.367 1 86.25 235 PRO B C 1
ATOM 4581 O O . PRO B 1 235 ? 6.898 -12.078 2.355 1 86.25 235 PRO B O 1
ATOM 4584 N N . ALA B 1 236 ? 5.234 -13.234 1.455 1 88 236 ALA B N 1
ATOM 4585 C CA . ALA B 1 236 ? 4.504 -13.32 2.717 1 88 236 ALA B CA 1
ATOM 4586 C C . ALA B 1 236 ? 4.965 -14.523 3.535 1 88 236 ALA B C 1
ATOM 4588 O O . ALA B 1 236 ? 4.25 -14.984 4.43 1 88 236 ALA B O 1
ATOM 4589 N N . HIS B 1 237 ? 6.148 -15.016 3.273 1 91.38 237 HIS B N 1
ATOM 4590 C CA . HIS B 1 237 ? 6.629 -16.203 3.963 1 91.38 237 HIS B CA 1
ATOM 4591 C C . HIS B 1 237 ? 6.832 -15.945 5.453 1 91.38 237 HIS B C 1
ATOM 4593 O O . HIS B 1 237 ? 6.977 -16.875 6.242 1 91.38 237 HIS B O 1
ATOM 4599 N N . LEU B 1 238 ? 6.754 -14.656 5.836 1 92.06 238 LEU B N 1
ATOM 4600 C CA . LEU B 1 238 ? 6.902 -14.305 7.246 1 92.06 238 LEU B CA 1
ATOM 4601 C C . LEU B 1 238 ? 5.543 -14.023 7.879 1 92.06 238 LEU B C 1
ATOM 4603 O O . LEU B 1 238 ? 5.469 -13.391 8.938 1 92.06 238 LEU B O 1
ATOM 4607 N N . MET B 1 239 ? 4.496 -14.406 7.285 1 95.88 239 MET B N 1
ATOM 4608 C CA . MET B 1 239 ? 3.174 -14.172 7.855 1 95.88 239 MET B CA 1
ATOM 4609 C C . MET B 1 239 ? 3.07 -14.766 9.258 1 95.88 239 MET B C 1
ATOM 4611 O O . MET B 1 239 ? 3.568 -15.859 9.508 1 95.88 239 MET B O 1
ATOM 4615 N N . TYR B 1 240 ? 2.475 -14.008 10.102 1 97.31 240 TYR B N 1
ATOM 4616 C CA . TYR B 1 240 ? 2.279 -14.289 11.516 1 97.31 240 TYR B CA 1
ATOM 4617 C C . TYR B 1 240 ? 0.984 -13.672 12.023 1 97.31 240 TYR B C 1
ATOM 4619 O O . TYR B 1 240 ? 0.652 -12.539 11.672 1 97.31 240 TYR B O 1
ATOM 4627 N N . ASP B 1 241 ? 0.224 -14.477 12.844 1 96.69 241 ASP B N 1
ATOM 4628 C CA . ASP B 1 241 ? -1.071 -13.969 13.281 1 96.69 241 ASP B CA 1
ATOM 4629 C C . ASP B 1 241 ? -1.056 -13.648 14.773 1 96.69 241 ASP B C 1
ATOM 4631 O O . ASP B 1 241 ? -2.098 -13.352 15.359 1 96.69 241 ASP B O 1
ATOM 4635 N N . GLY B 1 242 ? 0.105 -13.695 15.391 1 95.69 242 GLY B N 1
ATOM 4636 C CA . GLY B 1 242 ? 0.215 -13.43 16.812 1 95.69 242 GLY B CA 1
ATOM 4637 C C . GLY B 1 242 ? 0.04 -14.672 17.672 1 95.69 242 GLY B C 1
ATOM 4638 O O . GLY B 1 242 ? 0.172 -14.617 18.891 1 95.69 242 GLY B O 1
ATOM 4639 N N . ILE B 1 243 ? -0.193 -15.828 17.062 1 96.31 243 ILE B N 1
ATOM 4640 C CA . ILE B 1 243 ? -0.521 -17.047 17.781 1 96.31 243 ILE B CA 1
ATOM 4641 C C . ILE B 1 243 ? 0.35 -18.203 17.281 1 96.31 243 ILE B C 1
ATOM 4643 O O . ILE B 1 243 ? 1.101 -18.812 18.047 1 96.31 243 ILE B O 1
ATOM 4647 N N . ASP B 1 244 ? 0.336 -18.438 16.047 1 95.69 244 ASP B N 1
ATOM 4648 C CA . ASP B 1 244 ? 0.988 -19.594 15.422 1 95.69 244 ASP B CA 1
ATOM 4649 C C . ASP B 1 244 ? 2.301 -19.172 14.758 1 95.69 244 ASP B C 1
ATOM 4651 O O . ASP B 1 244 ? 2.299 -18.578 13.68 1 95.69 244 ASP B O 1
ATOM 4655 N N . GLU B 1 245 ? 3.426 -19.594 15.211 1 94.44 245 GLU B N 1
ATOM 4656 C CA . GLU B 1 245 ? 4.742 -19.25 14.68 1 94.44 245 GLU B CA 1
ATOM 4657 C C . GLU B 1 245 ? 5.004 -19.984 13.367 1 94.44 245 GLU B C 1
ATOM 4659 O O . GLU B 1 245 ? 5.887 -19.609 12.594 1 94.44 245 GLU B O 1
ATOM 4664 N N . ASN B 1 246 ? 4.223 -21.031 13.141 1 95.19 246 ASN B N 1
ATOM 4665 C CA . ASN B 1 246 ? 4.387 -21.828 11.922 1 95.19 246 ASN B CA 1
ATOM 4666 C C . ASN B 1 246 ? 3.25 -21.578 10.938 1 95.19 246 ASN B C 1
ATOM 4668 O O . ASN B 1 246 ? 2.891 -22.469 10.156 1 95.19 246 ASN B O 1
ATOM 4672 N N . LEU B 1 247 ? 2.635 -20.406 11.078 1 96.44 247 LEU B N 1
ATOM 4673 C CA . LEU B 1 247 ? 1.448 -20.062 10.305 1 96.44 247 LEU B CA 1
ATOM 4674 C C . LEU B 1 247 ? 1.694 -20.281 8.812 1 96.44 247 LEU B C 1
ATOM 4676 O O . LEU B 1 247 ? 0.86 -20.875 8.125 1 96.44 247 LEU B O 1
ATOM 4680 N N . PHE B 1 248 ? 2.836 -19.875 8.289 1 95.62 248 PHE B N 1
ATOM 4681 C CA . PHE B 1 248 ? 3.135 -19.984 6.867 1 95.62 248 PHE B CA 1
ATOM 4682 C C . PHE B 1 248 ? 3.24 -21.453 6.457 1 95.62 248 PHE B C 1
ATOM 4684 O O . PHE B 1 248 ? 2.742 -21.844 5.402 1 95.62 248 PHE B O 1
ATOM 4691 N N . ASP B 1 249 ? 3.932 -22.203 7.227 1 93.81 249 ASP B N 1
ATOM 4692 C CA . ASP B 1 249 ? 4.07 -23.625 6.926 1 93.81 249 ASP B CA 1
ATOM 4693 C C . ASP B 1 249 ? 2.703 -24.297 6.867 1 93.81 249 ASP B C 1
ATOM 4695 O O . ASP B 1 249 ? 2.455 -25.125 5.988 1 93.81 249 ASP B O 1
ATOM 4699 N N . HIS B 1 250 ? 1.886 -24 7.816 1 94.75 250 HIS B N 1
ATOM 4700 C CA . HIS B 1 250 ? 0.542 -24.578 7.828 1 94.75 250 HIS B CA 1
ATOM 4701 C C . HIS B 1 250 ? -0.249 -24.141 6.598 1 94.75 250 HIS B C 1
ATOM 4703 O O . HIS B 1 250 ? -0.917 -24.953 5.961 1 94.75 250 HIS B O 1
ATOM 4709 N N . PHE B 1 251 ? -0.125 -22.891 6.293 1 95.56 251 PHE B N 1
ATOM 4710 C CA . PHE B 1 251 ? -0.761 -22.359 5.098 1 95.56 251 PHE B CA 1
ATOM 4711 C C . PHE B 1 251 ? -0.272 -23.078 3.852 1 95.56 251 PHE B C 1
ATOM 4713 O O . PHE B 1 251 ? -1.077 -23.547 3.035 1 95.56 251 PHE B O 1
ATOM 4720 N N . SER B 1 252 ? 1.042 -23.156 3.703 1 93.69 252 SER B N 1
ATOM 4721 C CA . SER B 1 252 ? 1.668 -23.797 2.549 1 93.69 252 SER B CA 1
ATOM 4722 C C . SER B 1 252 ? 1.251 -25.266 2.428 1 93.69 252 SER B C 1
ATOM 4724 O O . SER B 1 252 ? 1.021 -25.75 1.323 1 93.69 252 SER B O 1
ATOM 4726 N N . ASN B 1 253 ? 1.118 -25.938 3.547 1 93.19 253 ASN B N 1
ATOM 4727 C CA . ASN B 1 253 ? 0.702 -27.328 3.557 1 93.19 253 ASN B CA 1
ATOM 4728 C C . ASN B 1 253 ? -0.73 -27.484 3.055 1 93.19 253 ASN B C 1
ATOM 4730 O O . ASN B 1 253 ? -1.029 -28.422 2.309 1 93.19 253 ASN B O 1
ATOM 4734 N N . VAL B 1 254 ? -1.567 -26.641 3.496 1 95.06 254 VAL B N 1
ATOM 4735 C CA . VAL B 1 254 ? -2.955 -26.719 3.053 1 95.06 254 VAL B CA 1
ATOM 4736 C C . VAL B 1 254 ? -3.037 -26.406 1.559 1 95.06 254 VAL B C 1
ATO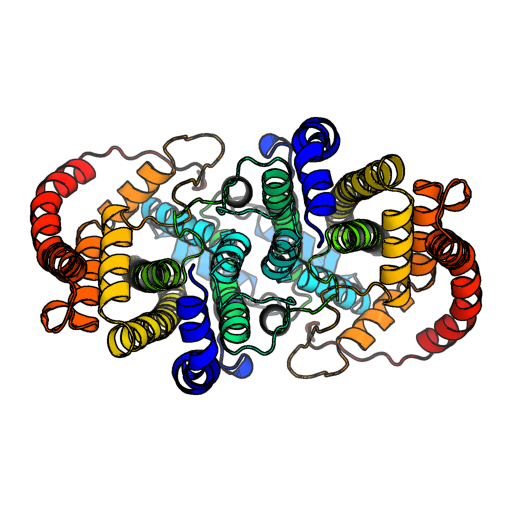M 4738 O O . VAL B 1 254 ? -3.775 -27.078 0.825 1 95.06 254 VAL B O 1
ATOM 4741 N N . ALA B 1 255 ? -2.252 -25.422 1.095 1 94.88 255 ALA B N 1
ATOM 4742 C CA . ALA B 1 255 ? -2.221 -25.094 -0.329 1 94.88 255 ALA B CA 1
ATOM 4743 C C . ALA B 1 255 ? -1.771 -26.297 -1.158 1 94.88 255 ALA B C 1
ATOM 4745 O O . ALA B 1 255 ? -2.33 -26.562 -2.223 1 94.88 255 ALA B O 1
ATOM 4746 N N . GLN B 1 256 ? -0.782 -27 -0.664 1 93.25 256 GLN B N 1
ATOM 4747 C CA . GLN B 1 256 ? -0.276 -28.188 -1.329 1 93.25 256 GLN B CA 1
ATOM 4748 C C . GLN B 1 256 ? -1.342 -29.281 -1.382 1 93.25 256 GLN B C 1
ATOM 4750 O O . GLN B 1 256 ? -1.576 -29.875 -2.436 1 93.25 256 GLN B O 1
ATOM 4755 N N . ARG B 1 257 ? -1.992 -29.5 -0.334 1 92.69 257 ARG B N 1
ATOM 4756 C CA . ARG B 1 257 ? -2.994 -30.547 -0.235 1 92.69 257 ARG B CA 1
ATOM 4757 C C . ARG B 1 257 ? -4.184 -30.266 -1.144 1 92.69 257 ARG B C 1
ATOM 4759 O O . ARG B 1 257 ? -4.727 -31.172 -1.771 1 92.69 257 ARG B O 1
ATOM 4766 N N . LEU B 1 258 ? -4.547 -29.031 -1.248 1 94.31 258 LEU B N 1
ATOM 4767 C CA . LEU B 1 258 ? -5.715 -28.641 -2.031 1 94.31 258 LEU B CA 1
ATOM 4768 C C . LEU B 1 258 ? -5.371 -28.547 -3.514 1 94.31 258 LEU B C 1
ATOM 4770 O O . LEU B 1 258 ? -6.262 -28.5 -4.363 1 94.31 258 LEU B O 1
ATOM 4774 N N . GLY B 1 259 ? -4.004 -28.484 -3.758 1 94.88 259 GLY B N 1
ATOM 4775 C CA . GLY B 1 259 ? -3.58 -28.344 -5.141 1 94.88 259 GLY B CA 1
ATOM 4776 C C . GLY B 1 259 ? -3.635 -26.906 -5.645 1 94.88 259 GLY B C 1
ATOM 4777 O O . GLY B 1 259 ? -3.727 -26.672 -6.852 1 94.88 259 GLY B O 1
ATOM 4778 N N . VAL B 1 260 ? -3.688 -25.953 -4.766 1 97.12 260 VAL B N 1
ATOM 4779 C CA . VAL B 1 260 ? -3.705 -24.547 -5.152 1 97.12 260 VAL B CA 1
ATOM 4780 C C . VAL B 1 260 ? -2.326 -24.141 -5.664 1 97.12 260 VAL B C 1
ATOM 4782 O O . VAL B 1 260 ? -2.215 -23.438 -6.676 1 97.12 260 VAL B O 1
ATOM 4785 N N . TYR B 1 261 ? -1.343 -24.469 -4.996 1 95.94 261 TYR B N 1
ATOM 4786 C CA . TYR B 1 261 ? 0.059 -24.281 -5.355 1 95.94 261 TYR B CA 1
ATOM 4787 C C . TYR B 1 261 ? 0.931 -25.375 -4.742 1 95.94 261 TYR B C 1
ATOM 4789 O O . TYR B 1 261 ? 1.1 -25.422 -3.523 1 95.94 261 TYR B O 1
ATOM 4797 N N . THR B 1 262 ? 1.5 -26.188 -5.539 1 94.25 262 THR B N 1
ATOM 4798 C CA . THR B 1 262 ? 2.215 -27.375 -5.074 1 94.25 262 THR B CA 1
ATOM 4799 C C . THR B 1 262 ? 3.693 -27.297 -5.445 1 94.25 262 THR B C 1
ATOM 4801 O O . THR B 1 262 ? 4.102 -26.406 -6.195 1 94.25 262 THR B O 1
ATOM 4804 N N . ILE B 1 263 ? 4.398 -28.172 -4.91 1 91.94 263 ILE B N 1
ATOM 4805 C CA . ILE B 1 263 ? 5.812 -28.312 -5.25 1 91.94 263 ILE B CA 1
ATOM 4806 C C . ILE B 1 263 ? 5.961 -28.594 -6.742 1 91.94 263 ILE B C 1
ATOM 4808 O O . ILE B 1 263 ? 6.918 -28.141 -7.375 1 91.94 263 ILE B O 1
ATOM 4812 N N . LYS B 1 264 ? 5.059 -29.344 -7.297 1 94.31 264 LYS B N 1
ATOM 4813 C CA . LYS B 1 264 ? 5.074 -29.578 -8.734 1 94.31 264 LYS B CA 1
ATOM 4814 C C . LYS B 1 264 ? 4.922 -28.281 -9.508 1 94.31 264 LYS B C 1
ATOM 4816 O O . LYS B 1 264 ? 5.562 -28.094 -10.547 1 94.31 264 LYS B O 1
ATOM 4821 N N . ASP B 1 265 ? 4.008 -27.422 -9.062 1 96.19 265 ASP B N 1
ATOM 4822 C CA . ASP B 1 265 ? 3.848 -26.125 -9.703 1 96.19 265 ASP B CA 1
ATOM 4823 C C . ASP B 1 265 ? 5.16 -25.344 -9.695 1 96.19 265 ASP B C 1
ATOM 4825 O O . ASP B 1 265 ? 5.531 -24.734 -10.703 1 96.19 265 ASP B O 1
ATOM 4829 N N . TYR B 1 266 ? 5.801 -25.328 -8.547 1 95.75 266 TYR B N 1
ATOM 4830 C CA . TYR B 1 266 ? 7.094 -24.656 -8.438 1 95.75 266 TYR B CA 1
ATOM 4831 C C . TYR B 1 266 ? 8.062 -25.156 -9.5 1 95.75 266 TYR B C 1
ATOM 4833 O O . TYR B 1 266 ? 8.688 -24.375 -10.211 1 95.75 266 TYR B O 1
ATOM 4841 N N . THR B 1 267 ? 8.211 -26.484 -9.594 1 96.06 267 THR B N 1
ATOM 4842 C CA . THR B 1 267 ? 9.102 -27.125 -10.555 1 96.06 267 THR B CA 1
ATOM 4843 C C . THR B 1 267 ? 8.695 -26.766 -11.984 1 96.06 267 THR B C 1
ATOM 4845 O O . THR B 1 267 ? 9.547 -26.453 -12.82 1 96.06 267 THR B O 1
ATOM 4848 N N . ASP B 1 268 ? 7.434 -26.828 -12.242 1 97.38 268 ASP B N 1
ATOM 4849 C CA . ASP B 1 268 ? 6.918 -26.516 -13.57 1 97.38 268 ASP B CA 1
ATOM 4850 C C . ASP B 1 268 ? 7.219 -25.062 -13.938 1 97.38 268 ASP B C 1
ATOM 4852 O O . ASP B 1 268 ? 7.449 -24.75 -15.109 1 97.38 268 ASP B O 1
ATOM 4856 N N . ILE B 1 269 ? 7.156 -24.156 -12.992 1 98.19 269 ILE B N 1
ATOM 4857 C CA . ILE B 1 269 ? 7.453 -22.75 -13.25 1 98.19 269 ILE B CA 1
ATOM 4858 C C . ILE B 1 269 ? 8.914 -22.609 -13.664 1 98.19 269 ILE B C 1
ATOM 4860 O O . ILE B 1 269 ? 9.227 -21.906 -14.633 1 98.19 269 ILE B O 1
ATOM 4864 N N . VAL B 1 270 ? 9.805 -23.25 -12.922 1 98 270 VAL B N 1
ATOM 4865 C CA . VAL B 1 270 ? 11.227 -23.188 -13.25 1 98 270 VAL B CA 1
ATOM 4866 C C . VAL B 1 270 ? 11.453 -23.719 -14.664 1 98 270 VAL B C 1
ATOM 4868 O O . VAL B 1 270 ? 12.148 -23.078 -15.469 1 98 270 VAL B O 1
ATOM 4871 N N . GLU B 1 271 ? 10.867 -24.844 -14.914 1 97.88 271 GLU B N 1
ATOM 4872 C CA . GLU B 1 271 ? 10.984 -25.438 -16.25 1 97.88 271 GLU B CA 1
ATOM 4873 C C . GLU B 1 271 ? 10.438 -24.5 -17.312 1 97.88 271 GLU B C 1
ATOM 4875 O O . GLU B 1 271 ? 11.055 -24.328 -18.359 1 97.88 271 GLU B O 1
ATOM 4880 N N . PHE B 1 272 ? 9.328 -23.969 -17.062 1 98.44 272 PHE B N 1
ATOM 4881 C CA . PHE B 1 272 ? 8.68 -23.047 -17.984 1 98.44 272 PHE B CA 1
ATOM 4882 C C . PHE B 1 272 ? 9.602 -21.875 -18.312 1 98.44 272 PHE B C 1
ATOM 4884 O O . PHE B 1 272 ? 9.75 -21.5 -19.469 1 98.44 272 PHE B O 1
ATOM 4891 N N . LEU B 1 273 ? 10.211 -21.25 -17.297 1 98.56 273 LEU B N 1
ATOM 4892 C CA . LEU B 1 273 ? 11.047 -20.062 -17.484 1 98.56 273 LEU B CA 1
ATOM 4893 C C . LEU B 1 273 ? 12.328 -20.422 -18.234 1 98.56 273 LEU B C 1
ATOM 4895 O O . LEU B 1 273 ? 12.781 -19.656 -19.094 1 98.56 273 LEU B O 1
ATOM 4899 N N . VAL B 1 274 ? 12.883 -21.578 -17.922 1 98.5 274 VAL B N 1
ATOM 4900 C CA . VAL B 1 274 ? 14.07 -22.047 -18.641 1 98.5 274 VAL B CA 1
ATOM 4901 C C . VAL B 1 274 ? 13.75 -22.188 -20.125 1 98.5 274 VAL B C 1
ATOM 4903 O O . VAL B 1 274 ? 14.539 -21.766 -20.984 1 98.5 274 VAL B O 1
ATOM 4906 N N . ASP B 1 275 ? 12.617 -22.766 -20.391 1 98.25 275 ASP B N 1
ATOM 4907 C CA . ASP B 1 275 ? 12.195 -22.969 -21.766 1 98.25 275 ASP B CA 1
ATOM 4908 C C . ASP B 1 275 ? 11.852 -21.656 -22.453 1 98.25 275 ASP B C 1
ATOM 4910 O O . ASP B 1 275 ? 12.266 -21.406 -23.578 1 98.25 275 ASP B O 1
ATOM 4914 N N . ARG B 1 276 ? 11.117 -20.828 -21.781 1 98.06 276 ARG B N 1
ATOM 4915 C CA . ARG B 1 276 ? 10.664 -19.547 -22.312 1 98.06 276 ARG B CA 1
ATOM 4916 C C . ARG B 1 276 ? 11.844 -18.656 -22.703 1 98.06 276 ARG B C 1
ATOM 4918 O O . ARG B 1 276 ? 11.797 -17.953 -23.703 1 98.06 276 ARG B O 1
ATOM 4925 N N . TRP B 1 277 ? 12.891 -18.688 -21.891 1 98.62 277 TRP B N 1
ATOM 4926 C CA . TRP B 1 277 ? 14.039 -17.812 -22.109 1 98.62 277 TRP B CA 1
ATOM 4927 C C . TRP B 1 277 ? 15.117 -18.531 -22.922 1 98.62 277 TRP B C 1
ATOM 4929 O O . TRP B 1 277 ? 16.219 -18 -23.094 1 98.62 277 TRP B O 1
ATOM 4939 N N . LYS B 1 278 ? 14.812 -19.781 -23.359 1 98.12 278 LYS B N 1
ATOM 4940 C CA . LYS B 1 278 ? 15.703 -20.578 -24.203 1 98.12 278 LYS B CA 1
ATOM 4941 C C . LYS B 1 278 ? 17.125 -20.625 -23.625 1 98.12 278 LYS B C 1
ATOM 4943 O O . LYS B 1 278 ? 18.094 -20.359 -24.344 1 98.12 278 LYS B O 1
ATOM 4948 N N . VAL B 1 279 ? 17.156 -20.906 -22.391 1 98.62 279 VAL B N 1
ATOM 4949 C CA . VAL B 1 279 ? 18.422 -20.828 -21.656 1 98.62 279 VAL B CA 1
ATOM 4950 C C . VAL B 1 279 ? 19.391 -21.875 -22.203 1 98.62 279 VAL B C 1
ATOM 4952 O O . VAL B 1 279 ? 20.594 -21.625 -22.297 1 98.62 279 VAL B O 1
ATOM 4955 N N . GLU B 1 280 ? 18.922 -22.984 -22.609 1 97.62 280 GLU B N 1
ATOM 4956 C CA . GLU B 1 280 ? 19.766 -24.094 -23.078 1 97.62 280 GLU B CA 1
ATOM 4957 C C . GLU B 1 280 ? 20.484 -23.703 -24.375 1 97.62 280 GLU B C 1
ATOM 4959 O O . GLU B 1 280 ? 21.562 -24.219 -24.672 1 97.62 280 GLU B O 1
ATOM 4964 N N . ASP B 1 281 ? 19.984 -22.828 -25.078 1 97.69 281 ASP B N 1
ATOM 4965 C CA . ASP B 1 281 ? 20.484 -22.516 -26.422 1 97.69 281 ASP B CA 1
ATOM 4966 C C . ASP B 1 281 ? 21.5 -21.375 -26.359 1 97.69 281 ASP B C 1
ATOM 4968 O O . ASP B 1 281 ? 22.094 -21.016 -27.375 1 97.69 281 ASP B O 1
ATOM 4972 N N . LEU B 1 282 ? 21.625 -20.797 -25.172 1 97.38 282 LEU B N 1
ATOM 4973 C CA . LEU B 1 282 ? 22.531 -19.656 -25.062 1 97.38 282 LEU B CA 1
ATOM 4974 C C . LEU B 1 282 ? 23.953 -20.062 -25.438 1 97.38 282 LEU B C 1
ATOM 4976 O O . LEU B 1 282 ? 24.406 -21.156 -25.109 1 97.38 282 LEU B O 1
ATOM 4980 N N . THR B 1 283 ? 24.672 -19.219 -26.172 1 96.38 283 THR B N 1
ATOM 4981 C CA . THR B 1 283 ? 26.062 -19.422 -26.562 1 96.38 283 THR B CA 1
ATOM 4982 C C . THR B 1 283 ? 26.891 -18.188 -26.234 1 96.38 283 THR B C 1
ATOM 4984 O O . THR B 1 283 ? 26.359 -17.141 -25.859 1 96.38 283 THR B O 1
ATOM 4987 N N . GLY B 1 284 ? 28.203 -18.375 -26.219 1 95.5 284 GLY B N 1
ATOM 4988 C CA . GLY B 1 284 ? 29.094 -17.234 -26.016 1 95.5 284 GLY B CA 1
ATOM 4989 C C . GLY B 1 284 ? 29.172 -16.797 -24.562 1 95.5 284 GLY B C 1
ATOM 4990 O O . GLY B 1 284 ? 29.5 -15.648 -24.266 1 95.5 284 GLY B O 1
ATOM 4991 N N . LEU B 1 285 ? 28.906 -17.656 -23.656 1 98.06 285 LEU B N 1
ATOM 4992 C CA . LEU B 1 285 ? 28.922 -17.344 -22.234 1 98.06 285 LEU B CA 1
ATOM 4993 C C . LEU B 1 285 ? 30.328 -17.484 -21.656 1 98.06 285 LEU B C 1
ATOM 4995 O O . LEU B 1 285 ? 31.156 -18.203 -22.219 1 98.06 285 LEU B O 1
ATOM 4999 N N . SER B 1 286 ? 30.625 -16.734 -20.609 1 98.19 286 SER B N 1
ATOM 5000 C CA . SER B 1 286 ? 31.828 -16.953 -19.828 1 98.19 286 SER B CA 1
ATOM 5001 C C . SER B 1 286 ? 31.812 -18.312 -19.156 1 98.19 286 SER B C 1
ATOM 5003 O O . SER B 1 286 ? 30.797 -19.031 -19.203 1 98.19 286 SER B O 1
ATOM 5005 N N . ALA B 1 287 ? 32.938 -18.688 -18.516 1 98.12 287 ALA B N 1
ATOM 5006 C CA . ALA B 1 287 ? 33 -19.938 -17.766 1 98.12 287 ALA B CA 1
ATOM 5007 C C . ALA B 1 287 ? 31.953 -19.969 -16.672 1 98.12 287 ALA B C 1
ATOM 5009 O O . ALA B 1 287 ? 31.266 -20.984 -16.5 1 98.12 287 ALA B O 1
ATOM 5010 N N . ASN B 1 288 ? 31.891 -18.891 -15.977 1 98.06 288 ASN B N 1
ATOM 5011 C CA . ASN B 1 288 ? 30.891 -18.797 -14.922 1 98.06 288 ASN B CA 1
ATOM 5012 C C . ASN B 1 288 ? 29.469 -18.812 -15.492 1 98.06 288 ASN B C 1
ATOM 5014 O O . ASN B 1 288 ? 28.547 -19.344 -14.867 1 98.06 288 ASN B O 1
ATOM 5018 N N . GLY B 1 289 ? 29.281 -18.156 -16.656 1 98.44 289 GLY B N 1
ATOM 5019 C CA . GLY B 1 289 ? 27.984 -18.203 -17.328 1 98.44 289 GLY B CA 1
ATOM 5020 C C . GLY B 1 289 ? 27.562 -19.609 -17.719 1 98.44 289 GLY B C 1
ATOM 5021 O O . GLY B 1 289 ? 26.406 -19.984 -17.578 1 98.44 289 GLY B O 1
ATOM 5022 N N . ARG B 1 290 ? 28.547 -20.375 -18.156 1 98.44 290 ARG B N 1
ATOM 5023 C CA . ARG B 1 290 ? 28.266 -21.75 -18.562 1 98.44 290 ARG B CA 1
ATOM 5024 C C . ARG B 1 290 ? 27.906 -22.609 -17.359 1 98.44 290 ARG B C 1
ATOM 5026 O O . ARG B 1 290 ? 27.016 -23.469 -17.438 1 98.44 290 ARG B O 1
ATOM 5033 N N . ILE B 1 291 ? 28.578 -22.391 -16.281 1 98.56 291 ILE B N 1
ATOM 5034 C CA . ILE B 1 291 ? 28.266 -23.094 -15.055 1 98.56 291 ILE B CA 1
ATOM 5035 C C . ILE B 1 291 ? 26.828 -22.766 -14.617 1 98.56 291 ILE B C 1
ATOM 5037 O O . ILE B 1 291 ? 26.078 -23.672 -14.234 1 98.56 291 ILE B O 1
ATOM 5041 N N . ALA B 1 292 ? 26.5 -21.5 -14.688 1 98.75 292 ALA B N 1
ATOM 5042 C CA . ALA B 1 292 ? 25.141 -21.047 -14.336 1 98.75 292 ALA B CA 1
ATOM 5043 C C . ALA B 1 292 ? 24.109 -21.656 -15.273 1 98.75 292 ALA B C 1
ATOM 5045 O O . ALA B 1 292 ? 23.031 -22.078 -14.828 1 98.75 292 ALA B O 1
ATOM 5046 N N . GLN B 1 293 ? 24.406 -21.641 -16.547 1 98.69 293 GLN B N 1
ATOM 5047 C CA . GLN B 1 293 ? 23.516 -22.219 -17.562 1 98.69 293 GLN B CA 1
ATOM 5048 C C . GLN B 1 293 ? 23.234 -23.688 -17.25 1 98.69 293 GLN B C 1
ATOM 5050 O O . GLN B 1 293 ? 22.078 -24.125 -17.234 1 98.69 293 GLN B O 1
ATOM 5055 N N . ASP B 1 294 ? 24.266 -24.422 -16.969 1 98.5 294 ASP B N 1
ATOM 5056 C CA . ASP B 1 294 ? 24.125 -25.844 -16.656 1 98.5 294 ASP B CA 1
ATOM 5057 C C . ASP B 1 294 ? 23.266 -26.047 -15.414 1 98.5 294 ASP B C 1
ATOM 5059 O O . ASP B 1 294 ? 22.391 -26.922 -15.391 1 98.5 294 ASP B O 1
ATOM 5063 N N . PHE B 1 295 ? 23.578 -25.25 -14.484 1 98.56 295 PHE B N 1
ATOM 5064 C CA . PHE B 1 295 ? 22.859 -25.344 -13.219 1 98.56 295 PHE B CA 1
ATOM 5065 C C . PHE B 1 295 ? 21.359 -25.172 -13.43 1 98.56 295 PHE B C 1
ATOM 5067 O O . PHE B 1 295 ? 20.562 -26.016 -13.008 1 98.56 295 PHE B O 1
ATOM 5074 N N . VAL B 1 296 ? 20.906 -24.078 -14.102 1 98.5 296 VAL B N 1
ATOM 5075 C CA . VAL B 1 296 ? 19.5 -23.75 -14.211 1 98.5 296 VAL B CA 1
ATOM 5076 C C . VAL B 1 296 ? 18.812 -24.75 -15.148 1 98.5 296 VAL B C 1
ATOM 5078 O O . VAL B 1 296 ? 17.641 -25.094 -14.945 1 98.5 296 VAL B O 1
ATOM 5081 N N . CYS B 1 297 ? 19.469 -25.25 -16.141 1 98.38 297 CYS B N 1
ATOM 5082 C CA . CYS B 1 297 ? 18.891 -26.188 -17.094 1 98.38 297 CYS B CA 1
ATOM 5083 C C . CYS B 1 297 ? 18.672 -27.547 -16.469 1 98.38 297 CYS B C 1
ATOM 5085 O O . CYS B 1 297 ? 17.75 -28.281 -16.828 1 98.38 297 CYS B O 1
ATOM 5087 N N . GLU B 1 298 ? 19.469 -27.891 -15.461 1 97.81 298 GLU B N 1
ATOM 5088 C CA . GLU B 1 298 ? 19.344 -29.188 -14.805 1 97.81 298 GLU B CA 1
ATOM 5089 C C . GLU B 1 298 ? 18.406 -29.125 -13.609 1 97.81 298 GLU B C 1
ATOM 5091 O O . GLU B 1 298 ? 17.969 -30.156 -13.094 1 97.81 298 GLU B O 1
ATOM 5096 N N . LEU B 1 299 ? 18.156 -27.953 -13.227 1 97.31 299 LEU B N 1
ATOM 5097 C CA . LEU B 1 299 ? 17.453 -27.719 -11.969 1 97.31 299 LEU B CA 1
ATOM 5098 C C . LEU B 1 299 ? 16.062 -28.344 -12 1 97.31 299 LEU B C 1
ATOM 5100 O O . LEU B 1 299 ? 15.648 -28.984 -11.031 1 97.31 299 LEU B O 1
ATOM 5104 N N . PRO B 1 300 ? 15.25 -28.219 -13.109 1 96.31 300 PRO B N 1
ATOM 5105 C CA . PRO B 1 300 ? 13.906 -28.812 -13.109 1 96.31 300 PRO B CA 1
ATOM 5106 C C . PRO B 1 300 ? 13.93 -30.328 -12.859 1 96.31 300 PRO B C 1
ATOM 5108 O O . PRO B 1 300 ? 13.109 -30.844 -12.094 1 96.31 300 PRO B O 1
ATOM 5111 N N . GLN B 1 301 ? 14.805 -31 -13.461 1 94.31 301 GLN B N 1
ATOM 5112 C CA . GLN B 1 301 ? 14.914 -32.438 -13.273 1 94.31 301 GLN B CA 1
ATOM 5113 C C . GLN B 1 301 ? 15.312 -32.781 -11.844 1 94.31 301 GLN B C 1
ATOM 5115 O O . GLN B 1 301 ? 14.797 -33.75 -11.258 1 94.31 301 GLN B O 1
ATOM 5120 N N . ARG B 1 302 ? 16.25 -32.062 -11.352 1 93.38 302 ARG B N 1
ATOM 5121 C CA . ARG B 1 302 ? 16.656 -32.25 -9.961 1 93.38 302 ARG B CA 1
ATOM 5122 C C . ARG B 1 302 ? 15.492 -32.031 -9.008 1 93.38 302 ARG B C 1
ATOM 5124 O O . ARG B 1 302 ? 15.305 -32.812 -8.062 1 93.38 302 ARG B O 1
ATOM 5131 N N . LEU B 1 303 ? 14.734 -30.984 -9.281 1 93.75 303 LEU B N 1
ATOM 5132 C CA . LEU B 1 303 ? 13.586 -30.656 -8.438 1 93.75 303 LEU B CA 1
ATOM 5133 C C . LEU B 1 303 ? 12.523 -31.75 -8.523 1 93.75 303 LEU B C 1
ATOM 5135 O O . LEU B 1 303 ? 11.867 -32.062 -7.531 1 93.75 303 LEU B O 1
ATOM 5139 N N . ARG B 1 304 ? 12.305 -32.312 -9.648 1 91.25 304 ARG B N 1
ATOM 5140 C CA . ARG B 1 304 ? 11.328 -33.375 -9.844 1 91.25 304 ARG B CA 1
ATOM 5141 C C . ARG B 1 304 ? 11.703 -34.625 -9.047 1 91.25 304 ARG B C 1
ATOM 5143 O O . ARG B 1 304 ? 10.82 -35.312 -8.531 1 91.25 304 ARG B O 1
ATOM 5150 N N . ARG B 1 305 ? 12.922 -34.875 -8.953 1 86.94 305 ARG B N 1
ATOM 5151 C CA . ARG B 1 305 ? 13.383 -36 -8.172 1 86.94 305 ARG B CA 1
ATOM 5152 C C . ARG B 1 305 ? 13.109 -35.812 -6.688 1 86.94 305 ARG B C 1
ATOM 5154 O O . ARG B 1 305 ? 12.773 -36.75 -5.977 1 86.94 305 ARG B O 1
ATOM 5161 N N . LEU B 1 306 ? 13.219 -34.594 -6.227 1 82.38 306 LEU B N 1
ATOM 5162 C CA . LEU B 1 306 ? 12.992 -34.281 -4.824 1 82.38 306 LEU B CA 1
ATOM 5163 C C . LEU B 1 306 ? 11.5 -34.188 -4.512 1 82.38 306 LEU B C 1
ATOM 5165 O O . LEU B 1 306 ? 11.094 -34.375 -3.361 1 82.38 306 LEU B O 1
ATOM 5169 N N . GLU B 1 307 ? 10.656 -33.812 -5.461 1 81.69 307 GLU B N 1
ATOM 5170 C CA . GLU B 1 307 ? 9.211 -33.688 -5.34 1 81.69 307 GLU B CA 1
ATOM 5171 C C . GLU B 1 307 ? 8.586 -34.938 -4.746 1 81.69 307 GLU B C 1
ATOM 5173 O O . GLU B 1 307 ? 7.688 -34.844 -3.9 1 81.69 307 GLU B O 1
ATOM 5178 N N . GLU B 1 308 ? 8.992 -36.062 -5.16 1 71.56 308 GLU B N 1
ATOM 5179 C CA . GLU B 1 308 ? 8.414 -37.344 -4.734 1 71.56 308 GLU B CA 1
ATOM 5180 C C . GLU B 1 308 ? 8.492 -37.5 -3.221 1 71.56 308 GLU B C 1
ATOM 5182 O O . GLU B 1 308 ? 7.535 -37.938 -2.588 1 71.56 308 GLU B O 1
ATOM 5187 N N . ARG B 1 309 ? 9.477 -37.094 -2.6 1 69.06 309 ARG B N 1
ATOM 5188 C CA . ARG B 1 309 ? 9.664 -37.219 -1.157 1 69.06 309 ARG B CA 1
ATOM 5189 C C . ARG B 1 309 ? 8.805 -36.188 -0.414 1 69.06 309 ARG B C 1
ATOM 5191 O O . ARG B 1 309 ? 8.242 -36.5 0.639 1 69.06 309 ARG B O 1
ATOM 5198 N N . ALA B 1 310 ? 8.672 -35 -0.978 1 70.31 310 ALA B N 1
ATOM 5199 C CA . ALA B 1 310 ? 7.953 -33.906 -0.333 1 70.31 310 ALA B CA 1
ATOM 5200 C C . ALA B 1 310 ? 6.449 -34.188 -0.325 1 70.31 310 ALA B C 1
ATOM 5202 O O . ALA B 1 310 ? 5.762 -33.844 0.649 1 70.31 310 ALA B O 1
ATOM 5203 N N . LEU B 1 311 ? 5.984 -34.75 -1.393 1 71.69 311 LEU B N 1
ATOM 5204 C CA . LEU B 1 311 ? 4.562 -35.031 -1.506 1 71.69 311 LEU B CA 1
ATOM 5205 C C . LEU B 1 311 ? 4.129 -36.031 -0.438 1 71.69 311 LEU B C 1
ATOM 5207 O O . LEU B 1 311 ? 3.031 -35.906 0.116 1 71.69 311 LEU B O 1
ATOM 5211 N N . LEU B 1 312 ? 5.051 -36.906 -0.058 1 68 312 LEU B N 1
ATOM 5212 C CA . LEU B 1 312 ? 4.738 -37.875 0.984 1 68 312 LEU B CA 1
ATOM 5213 C C . LEU B 1 312 ? 4.609 -37.188 2.342 1 68 312 LEU B C 1
ATOM 5215 O O . LEU B 1 312 ? 3.744 -37.562 3.143 1 68 312 LEU B O 1
ATOM 5219 N N . ARG B 1 313 ? 5.336 -36.219 2.549 1 67.12 313 ARG B N 1
ATOM 5220 C CA . ARG B 1 313 ? 5.309 -35.5 3.812 1 67.12 313 ARG B CA 1
ATOM 5221 C C . ARG B 1 313 ? 4.051 -34.625 3.924 1 67.12 313 ARG B C 1
ATOM 5223 O O . ARG B 1 313 ? 3.449 -34.531 4.996 1 67.12 313 ARG B O 1
ATOM 5230 N N . ALA B 1 314 ? 3.723 -34 2.922 1 67.94 314 ALA B N 1
ATOM 5231 C CA . ALA B 1 314 ? 2.549 -33.125 2.895 1 67.94 314 ALA B CA 1
ATOM 5232 C C . ALA B 1 314 ? 1.278 -33.906 3.213 1 67.94 314 ALA B C 1
ATOM 5234 O O . ALA B 1 314 ? 0.391 -33.406 3.908 1 67.94 314 ALA B O 1
ATOM 5235 N N . LYS B 1 315 ? 1.173 -35.062 2.791 1 69.19 315 LYS B N 1
ATOM 5236 C CA . LYS B 1 315 ? 0.001 -35.906 3.025 1 69.19 315 LYS B CA 1
ATOM 5237 C C . LYS B 1 315 ? -0.113 -36.281 4.5 1 69.19 315 LYS B C 1
ATOM 5239 O O . LYS B 1 315 ? -1.211 -36.531 4.992 1 69.19 315 LYS B O 1
ATOM 5244 N N . GLN B 1 316 ? 0.95 -36.188 5.16 1 70.31 316 GLN B N 1
ATOM 5245 C CA . GLN B 1 316 ? 0.961 -36.625 6.555 1 70.31 316 GLN B CA 1
ATOM 5246 C C . GLN B 1 316 ? 0.778 -35.438 7.496 1 70.31 316 GLN B C 1
ATOM 5248 O O . GLN B 1 316 ? 0.618 -35.594 8.703 1 70.31 316 GLN B O 1
ATOM 5253 N N . ALA B 1 317 ? 0.771 -34.281 6.852 1 71.12 317 ALA B N 1
ATOM 5254 C CA . ALA B 1 317 ? 0.713 -33.125 7.723 1 71.12 317 ALA B CA 1
ATOM 5255 C C . ALA B 1 317 ? -0.66 -33 8.375 1 71.12 317 ALA B C 1
ATOM 5257 O O . ALA B 1 317 ? -1.685 -33.219 7.734 1 71.12 317 ALA B O 1
ATOM 5258 N N . SER B 1 318 ? -0.593 -32.719 9.648 1 71.88 318 SER B N 1
ATOM 5259 C CA . SER B 1 318 ? -1.819 -32.594 10.43 1 71.88 318 SER B CA 1
ATOM 5260 C C . SER B 1 318 ? -2.58 -31.312 10.07 1 71.88 318 SER B C 1
ATOM 5262 O O . SER B 1 318 ? -1.978 -30.312 9.664 1 71.88 318 SER B O 1
ATOM 5264 N N . ASN B 1 319 ? -3.85 -31.516 10.125 1 79.56 319 ASN B N 1
ATOM 5265 C CA . ASN B 1 319 ? -4.734 -30.359 9.945 1 79.56 319 ASN B CA 1
ATOM 5266 C C . ASN B 1 319 ? -4.727 -29.453 11.172 1 79.56 319 ASN B C 1
ATOM 5268 O O . ASN B 1 319 ? -5.074 -29.891 12.273 1 79.56 319 ASN B O 1
ATOM 5272 N N . VAL B 1 320 ? -4.141 -28.328 11.047 1 84.81 320 VAL B N 1
ATOM 5273 C CA . VAL B 1 320 ? -4.125 -27.344 12.117 1 84.81 320 VAL B CA 1
ATOM 5274 C C . VAL B 1 320 ? -5.121 -26.219 11.797 1 84.81 320 VAL B C 1
ATOM 5276 O O . VAL B 1 320 ? -5.145 -25.703 10.68 1 84.81 320 VAL B O 1
ATOM 5279 N N . PRO B 1 321 ? -5.875 -25.953 12.773 1 90.25 321 PRO B N 1
ATOM 5280 C CA . PRO B 1 321 ? -6.84 -24.875 12.523 1 90.25 321 PRO B CA 1
ATOM 5281 C C . PRO B 1 321 ? -6.176 -23.5 12.391 1 90.25 321 PRO B C 1
ATOM 5283 O O . PRO B 1 321 ? -5.168 -23.234 13.047 1 90.25 321 PRO B O 1
ATOM 5286 N N . PHE B 1 322 ? -6.68 -22.719 11.547 1 95.44 322 PHE B N 1
ATOM 5287 C CA . PHE B 1 322 ? -6.203 -21.344 11.359 1 95.44 322 PHE B CA 1
ATOM 5288 C C . PHE B 1 322 ? -7.031 -20.375 12.188 1 95.44 322 PHE B C 1
ATOM 5290 O O . PHE B 1 322 ? -8.258 -20.469 12.227 1 95.44 322 PHE B O 1
ATOM 5297 N N . SER B 1 323 ? -6.379 -19.406 12.812 1 95.38 323 SER B N 1
ATOM 5298 C CA . SER B 1 323 ? -7.074 -18.359 13.555 1 95.38 323 SER B CA 1
ATOM 5299 C C . SER B 1 323 ? -7.938 -17.5 12.633 1 95.38 323 SER B C 1
ATOM 5301 O O . SER B 1 323 ? -8.82 -16.766 13.102 1 95.38 323 SER B O 1
ATOM 5303 N N . TRP B 1 324 ? -7.785 -17.578 11.359 1 96.69 324 TRP B N 1
ATOM 5304 C CA . TRP B 1 324 ? -8.43 -16.766 10.328 1 96.69 324 TRP B CA 1
ATOM 5305 C C . TRP B 1 324 ? -9.875 -17.203 10.117 1 96.69 324 TRP B C 1
ATOM 5307 O O . TRP B 1 324 ? -10.68 -16.469 9.547 1 96.69 324 TRP B O 1
ATOM 5317 N N . ILE B 1 325 ? -10.172 -18.438 10.461 1 94.75 325 ILE B N 1
ATOM 5318 C CA . ILE B 1 325 ? -11.469 -19.016 10.109 1 94.75 325 ILE B CA 1
ATOM 5319 C C . ILE B 1 325 ? -12.43 -18.875 11.281 1 94.75 325 ILE B C 1
ATOM 5321 O O . ILE B 1 325 ? -12.078 -19.172 12.422 1 94.75 325 ILE B O 1
ATOM 5325 N N . SER B 1 326 ? -13.617 -18.344 10.922 1 86.19 326 SER B N 1
ATOM 5326 C CA . SER B 1 326 ? -14.617 -18.156 11.969 1 86.19 326 SER B CA 1
ATOM 5327 C C . SER B 1 326 ? -15.188 -19.484 12.445 1 86.19 326 SER B C 1
ATOM 5329 O O . SER B 1 326 ? -15.359 -20.406 11.656 1 86.19 326 SER B O 1
ATOM 5331 N N . SER B 1 327 ? -15.211 -19.641 13.789 1 70.19 327 SER B N 1
ATOM 5332 C CA . SER B 1 327 ? -15.773 -20.844 14.383 1 70.19 327 SER B CA 1
ATOM 5333 C C . SER B 1 327 ? -17.281 -20.906 14.211 1 70.19 327 SER B C 1
ATOM 5335 O O . SER B 1 327 ? -17.938 -19.859 14.148 1 70.19 327 SER B O 1
#

Organism: Hibiscus syriacus (NCBI:txid106335)

Sequence (654 aa):
MPPQKIQIFKSLDNWVEKNIHVHLKPVEKSWEPQDFLPDPTSDGFYEQVQELRESAREIPDDYFAVLVGDMITEEALPTYQSFLNMADGVGDETGASLSSWAIWTRKWTAEENRHGDLLNKYLYLSGRVDMRQIEKTIQYLIASGADLKLENNPYHTFIYTSFQERATFISHKNTAKLATENGDIKLAKLCSFIAADEKRHETAYTKIIEKLFEIDPDETVRAFANMMRKKITMPAHLMYDGIDENLFDHFSNVAQRLGVYTIKDYTDIVEFLVDRWKVEDLTGLSANGRIAQDFVCELPQRLRRLEERALLRAKQASNVPFSWISSMPPQKIQIFKSLDNWVEKNIHVHLKPVEKSWEPQDFLPDPTSDGFYEQVQELRESAREIPDDYFAVLVGDMITEEALPTYQSFLNMADGVGDETGASLSSWAIWTRKWTAEENRHGDLLNKYLYLSGRVDMRQIEKTIQYLIASGADLKLENNPYHTFIYTSFQERATFISHKNTAKLATENGDIKLAKLCSFIAADEKRHETAYTKIIEKLFEIDPDETVRAFANMMRKKITMPAHLMYDGIDENLFDHFSNVAQRLGVYTIKDYTDIVEFLVDRWKVEDLTGLSANGRIAQDFVCELPQRLRRLEERALLRAKQASNVPFSWISS

InterPro domains:
  IPR005067 Fatty acid desaturase, type 2 [PF03405] (5-325)
  IPR005067 Fatty acid desaturase, type 2 [PIRSF000346] (1-326)
  IPR005067 Fatty acid desaturase, type 2 [PTHR31155] (1-326)
  IPR005067 Fatty acid desaturase, type 2 [cd01050] (4-310)
  IPR009078 Ferritin-like superfamily [SSF47240] (2-326)
  IPR012348 Ribonucleotide reductase-like [G3DSA:1.10.620.20] (1-327)

Nearest PDB structures (foldseek):
  2uw1-assembly1_B  TM=9.905E-01  e=3.039E-35  Hedera helix
  1oq9-assembly1_A-2  TM=9.915E-01  e=1.952E-35  Ricinus communis
  2uw1-assembly1_A  TM=9.915E-01  e=1.953E-34  Hedera helix
  7t63-assembly1_B  TM=9.869E-01  e=3.799E-33  Thunbergia laurifolia
  7t63-assembly1_A  TM=9.900E-01  e=9.639E-32  Thunbergia laurifolia

Secondary structure (DSSP, 8-state):
--HHHHHHHHHTHHHHHHHTGGGSPPGGGS--GGGGS--TTSTTHHHHHHHHHHHHHTS-HHHHHHHHHHHHHHTTHHHHHHHHHHSTTTS-SSSS--SHHHHHHHHHHHHHHHHHHHHHHHHHHHT-B-HHHHHHHHHHHHHH------TT-HHHHHHHHHHHHHHHHHHHHHHHHHHHHTT-HHHHHHHHHHHHHHHHHHHHHHHHHHHHHHH-HHHHHHHHHHHHHH----GGGG---SS-TTHHHHHHHHHHHHTSS-HHHHHHHHHHHHHHTTGGG--S--HHHHHHHHHHHHHHHHHHHHHHHHHHHHHH---PPPTTB--/--HHHHHHHHHTHHHHHHHTGGGSPPGGGS--GGGGS--TTSTTHHHHHHHHHHHHHTS-HHHHHHHHHHHHHHTTHHHHHHHHHHSTTTS-SSSS--SHHHHHHHHHHHHHHHHHHHHHHHHHHHT-B-HHHHHHHHHHHHHH------TT-HHHHHHHHHHHHHHHHHHHHHHHHHHHHTT-HHHHHHHHHHHHHHHHHHHHHHHHHHHHHHH-HHHHHHHHHHHHHH----GGGG---SS-TTHHHHHHHHHHHHTSS-HHHHHHHHHHHHHHTTGGG--S--HHHHHHHHHHHHHHHHHHHHHHHHHHHHHH---PPPTTB--